Protein AF-A0A7G2CDV1-F1 (afdb_monomer_lite)

InterPro domains:
  IPR011989 Armadillo-like helical [G3DSA:1.25.10.10] (222-457)

pLDDT: mean 77.7, std 22.1, range [22.75, 98.06]

Sequence (546 aa):
MDVDTLLTRQMELHTSIRNPPTTPDQVAQLRDNMRNFLIFFNKMREYSQKLNTEVDTLFQCYMFISVGGAVNFDAQGRDGAVPMHQAKVLTREAAIELEPHVREAIPHEELMVYVGLSRDIRTALRVKIEDGNDINSAELSVKTAVEYLNFIDSKAKGDKDLLFKFYMVEDEKTLVNLLEECGDEEFMATYRETHPNYASTAKEGGDASPDDNFSLVPLPPQASFLKEVEAKSTVALCTTEKVPNRQRAAQAICQWLEDMPDQYVTSLGMNIMTAIAKMVTVFVREKRSAFCRVGCDIVSTVMQRITDQPFLSAEMNKPTSPLATIYGDWATALTKGVYVTVAAISLATDKAMRELSILSHGHPAVVKSLMMSLDSGSQTELRRKCLGYLGLCVCAQERREKGSFAAKSKAVTEVAVKYVNVGDSPSRKMARALCAVLESATGSKVPITDEKAAKLIALEKQKIMTAFKEGPRELECCLFDSNDFVSSMRPSLTSPSQVKAAANRSGKIGAGQPSDVKPPVVNHDDVPIPKLSASLQQKIRRKPPQ

Foldseek 3Di:
DALVLLLVLLLLLLQWWLADDPFLVVLVVVLVLLVLLLVLLVVLVVVCVVLVHDSLLSLLLLQCVLVVNDPCSVVPDPPDLDPDPDDDPDDNVSSSVCNVVCPVPDPPVRSVSSSVSSVVLCNTTPQDRRDPVSSVVSSVSSVSNNVNLVVQCVLCVNPSVSSVQSSPDNDSVSNLLSSVVSVVVVNVVVVCVVPVPDDDPDDDDDPDDPDDPPVQPDQDDLVCRLVLLLVLLCQLPDPPHDPNSNLVSLVNLLSNLQPPDLVSCQPCLLSSLVSCLVSLLVQCQDSRLSSNLSSLSSLLSSLVSNLPHPVVVVQLPDPPRCVLVSLLSLLLSLLVQCPDSSPSSNVSSLVSLLSSLQSVLLRVSNLVSLVVCCVPDPDQRSLLSSLLSLLLSLLNVCVVPQQPCLVVLPVNLVSLQVQCPPHDPSNVLSSLLSQLSSCVRNVDHRPHPDPVSVVSSVVSNVQQVVQSVVGSVSSCCSSPVDCVSRDPPDPDPDDPPPPPPPPPPDDDDDDDDDDDDDDDDDDPDDDDDDDDDPPPPPDPDDDDDD

Radius of gyration: 29.48 Å; chains: 1; bounding box: 87×87×76 Å

Organism: NCBI:txid59799

Secondary structure (DSSP, 8-state):
--HHHHHHHHHHHHHHBSS---SHHHHHHHHHHHHHHHHHHHHHHHHHHHTT--HHHHHHHHHHHHTTT-S-GGGS----------------HHHHHHHHHHHHHS-HHHHHHHHHHHHHHHHHBSS---SHHHHHHHHHHHHHHHHHHHHHHHHHTT-HHHHHHHHH--SHHHHHHHHHHTT-HHHHHHHHHH-TTPPP-----S-----------PPPPHHHHHHHHHHHHHHHH-TTS-HHHHHHHHHHHHHHHHH--HHHHHHHHHHHHHHHHHHHHHHHT-SSHHHHHHHHHHHHHHHHHHTT-HHHHHHHT-TT-HHHHHHHHHHHHHHHHTT-S-HHHHHHHHHHHHHHHHHTTT-HHHHHHHHHHHHH---HHHHHHHHHHHHHHHHHHHHHSTTGGGGGHHHHHHHHHHHHHHS-HHHHHHHHHHHHHHHHHHSSPP----HHHHHHHHHHHHHHHHHHHH-HHHHHIIIII-HHHH---------TTSTTSSS-SS-----------PPPP------PPPPPPTTSSSS---PPP-

Structure (mmCIF, N/CA/C/O backbone):
data_AF-A0A7G2CDV1-F1
#
_entry.id   AF-A0A7G2CDV1-F1
#
loop_
_atom_site.group_PDB
_atom_site.id
_atom_site.type_symbol
_atom_site.label_atom_id
_atom_site.label_alt_id
_atom_site.label_comp_id
_atom_site.label_asym_id
_atom_site.label_entity_id
_atom_site.label_seq_id
_atom_site.pdbx_PDB_ins_code
_atom_site.Cartn_x
_atom_site.Cartn_y
_atom_site.Cartn_z
_atom_site.occupancy
_atom_site.B_iso_or_equiv
_atom_site.auth_seq_id
_atom_site.auth_comp_id
_atom_site.auth_asym_id
_atom_site.auth_atom_id
_atom_site.pdbx_PDB_model_num
ATOM 1 N N . MET A 1 1 ? 28.403 9.112 -7.918 1.00 77.81 1 MET A N 1
ATOM 2 C CA . MET A 1 1 ? 26.986 9.411 -7.622 1.00 77.81 1 MET A CA 1
ATOM 3 C C . MET A 1 1 ? 26.924 9.868 -6.183 1.00 77.81 1 MET A C 1
ATOM 5 O O . MET A 1 1 ? 27.595 9.238 -5.381 1.00 77.81 1 MET A O 1
ATOM 9 N N . ASP A 1 2 ? 26.196 10.935 -5.868 1.00 80.25 2 ASP A N 1
ATOM 10 C CA . ASP A 1 2 ? 25.885 11.325 -4.482 1.00 80.25 2 ASP A CA 1
ATOM 11 C C . ASP A 1 2 ? 24.691 10.521 -3.915 1.00 80.25 2 ASP A C 1
ATOM 13 O O . ASP A 1 2 ? 24.042 9.764 -4.644 1.00 80.25 2 ASP A O 1
ATOM 17 N N . VAL A 1 3 ? 24.410 10.672 -2.613 1.00 79.38 3 VAL A N 1
ATOM 18 C CA . VAL A 1 3 ? 23.313 9.980 -1.903 1.00 79.38 3 VAL A CA 1
ATOM 19 C C . VAL A 1 3 ? 21.949 10.242 -2.545 1.00 79.38 3 VAL A C 1
ATOM 21 O O . VAL A 1 3 ? 21.193 9.297 -2.781 1.00 79.38 3 VAL A O 1
ATOM 24 N N . ASP A 1 4 ? 21.634 11.501 -2.856 1.00 74.31 4 ASP A N 1
ATOM 25 C CA . ASP A 1 4 ? 20.336 11.884 -3.421 1.00 74.31 4 ASP A CA 1
ATOM 26 C C . ASP A 1 4 ? 20.131 11.243 -4.799 1.00 74.31 4 ASP A C 1
ATOM 28 O O . ASP A 1 4 ? 19.051 10.726 -5.109 1.00 74.31 4 ASP A O 1
ATOM 32 N N . THR A 1 5 ? 21.188 11.211 -5.611 1.00 80.31 5 THR A N 1
ATOM 33 C CA . THR A 1 5 ? 21.210 10.533 -6.905 1.00 80.31 5 THR A CA 1
ATOM 34 C C . THR A 1 5 ? 20.993 9.031 -6.736 1.00 80.31 5 THR A C 1
ATOM 36 O O . THR A 1 5 ? 20.162 8.462 -7.440 1.00 80.31 5 THR A O 1
ATOM 39 N N . LEU A 1 6 ? 21.674 8.379 -5.789 1.00 82.50 6 LEU A N 1
ATOM 40 C CA . LEU A 1 6 ? 21.526 6.938 -5.545 1.00 82.50 6 LEU A CA 1
ATOM 41 C C . LEU A 1 6 ? 20.097 6.561 -5.138 1.00 82.50 6 LEU A C 1
ATOM 43 O O . LEU A 1 6 ? 19.515 5.649 -5.728 1.00 82.50 6 LEU A O 1
ATOM 47 N N . LEU A 1 7 ? 19.507 7.295 -4.192 1.00 79.75 7 LEU A N 1
ATOM 48 C CA . LEU A 1 7 ? 18.126 7.075 -3.754 1.00 79.75 7 LEU A CA 1
ATOM 49 C C . LEU A 1 7 ? 17.118 7.376 -4.875 1.00 79.75 7 LEU A C 1
ATOM 51 O O . LEU A 1 7 ? 16.121 6.669 -5.041 1.00 79.75 7 LEU A O 1
ATOM 55 N N . THR A 1 8 ? 17.387 8.395 -5.697 1.00 77.81 8 THR A N 1
ATOM 56 C CA . THR A 1 8 ? 16.555 8.708 -6.867 1.00 77.81 8 THR A CA 1
ATOM 57 C C . THR A 1 8 ? 16.600 7.580 -7.893 1.00 77.81 8 THR A C 1
ATOM 59 O O . THR A 1 8 ? 15.548 7.119 -8.340 1.00 77.81 8 THR A O 1
ATOM 62 N N . ARG A 1 9 ? 17.793 7.078 -8.231 1.00 82.12 9 ARG A N 1
ATOM 63 C CA . ARG A 1 9 ? 17.959 5.982 -9.192 1.00 82.12 9 ARG A CA 1
ATOM 64 C C . ARG A 1 9 ? 17.327 4.679 -8.722 1.00 82.12 9 ARG A C 1
ATOM 66 O O . ARG A 1 9 ? 16.703 3.983 -9.521 1.00 82.12 9 ARG A O 1
ATOM 73 N N . GLN A 1 10 ? 17.431 4.371 -7.434 1.00 86.06 10 GLN A N 1
ATOM 74 C CA . GLN A 1 10 ? 16.732 3.232 -6.850 1.00 86.06 10 GLN A CA 1
ATOM 75 C C . GLN A 1 10 ? 15.214 3.349 -7.043 1.00 86.06 10 GLN A C 1
ATOM 77 O O . GLN A 1 10 ? 14.560 2.415 -7.510 1.00 86.06 10 GLN A O 1
ATOM 82 N N . MET A 1 11 ? 14.640 4.507 -6.716 1.00 76.56 11 MET A N 1
ATOM 83 C CA . MET A 1 11 ? 13.207 4.752 -6.866 1.00 76.56 11 MET A CA 1
ATOM 84 C C . MET A 1 11 ? 12.763 4.647 -8.335 1.00 76.56 11 MET A C 1
ATOM 86 O O . MET A 1 11 ? 11.729 4.040 -8.626 1.00 76.56 11 MET A O 1
ATOM 90 N N . GLU A 1 12 ? 13.534 5.197 -9.274 1.00 81.38 12 GLU A N 1
ATOM 91 C CA . GLU A 1 12 ? 13.292 5.046 -10.717 1.00 81.38 12 GLU A CA 1
ATOM 92 C C . GLU A 1 12 ? 13.292 3.565 -11.135 1.00 81.38 12 GLU A C 1
ATOM 94 O O . GLU A 1 12 ? 12.393 3.111 -11.850 1.00 81.38 12 GLU A O 1
ATOM 99 N N . LEU A 1 13 ? 14.238 2.770 -10.630 1.00 86.69 13 LEU A N 1
ATOM 100 C CA . LEU A 1 13 ? 14.284 1.330 -10.879 1.00 86.69 13 LEU A CA 1
ATOM 101 C C . LEU A 1 13 ? 13.045 0.612 -10.313 1.00 86.69 13 LEU A C 1
ATOM 103 O O . LEU A 1 13 ? 12.360 -0.113 -11.033 1.00 86.69 13 LEU A O 1
ATOM 107 N N . HIS A 1 14 ? 12.691 0.855 -9.050 1.00 81.25 14 HIS A N 1
ATOM 108 C CA . HIS A 1 14 ? 11.545 0.207 -8.391 1.00 81.25 14 HIS A CA 1
ATOM 109 C C . HIS A 1 14 ? 10.201 0.559 -9.047 1.00 81.25 14 HIS A C 1
ATOM 111 O O . HIS A 1 14 ? 9.244 -0.229 -9.034 1.00 81.25 14 HIS A O 1
ATOM 117 N N . THR A 1 15 ? 10.105 1.758 -9.621 1.00 74.31 15 THR A N 1
ATOM 118 C CA . THR A 1 15 ? 8.891 2.229 -10.293 1.00 74.31 15 THR A CA 1
ATOM 119 C C . THR A 1 15 ? 8.804 1.783 -11.751 1.00 74.31 15 THR A C 1
ATOM 121 O O . THR A 1 15 ? 7.686 1.651 -12.257 1.00 74.31 15 THR A O 1
ATOM 124 N N . SER A 1 16 ? 9.933 1.482 -12.401 1.00 79.56 16 SER A N 1
ATOM 125 C CA . SER A 1 16 ? 9.988 1.054 -13.804 1.00 79.56 16 SER A CA 1
ATOM 126 C C . SER A 1 16 ? 9.770 -0.446 -14.014 1.00 79.56 16 SER A C 1
ATOM 128 O O . SER A 1 16 ? 9.270 -0.826 -15.071 1.00 79.56 16 SER A O 1
ATOM 130 N N . ILE A 1 17 ? 10.057 -1.308 -13.032 1.00 84.62 17 ILE A N 1
ATOM 131 C CA . ILE A 1 17 ? 9.955 -2.775 -13.177 1.00 84.62 17 ILE A CA 1
ATOM 132 C C . ILE A 1 17 ? 8.580 -3.341 -12.786 1.00 84.62 17 ILE A C 1
ATOM 134 O O . ILE A 1 17 ? 7.967 -2.927 -11.798 1.00 84.62 17 ILE A O 1
ATOM 138 N N . ARG A 1 18 ? 8.054 -4.312 -13.546 1.00 79.25 18 ARG A N 1
ATOM 139 C CA . ARG A 1 18 ? 6.752 -4.957 -13.264 1.00 79.25 18 ARG A CA 1
ATOM 140 C C . ARG A 1 18 ? 6.789 -5.821 -12.012 1.00 79.25 18 ARG A C 1
ATOM 142 O O . ARG A 1 18 ? 5.907 -5.675 -11.173 1.00 79.25 18 ARG A O 1
ATOM 149 N N . ASN A 1 19 ? 7.818 -6.657 -11.899 1.00 77.06 19 ASN A N 1
ATOM 150 C CA . ASN A 1 19 ? 8.007 -7.610 -10.811 1.00 77.06 19 ASN A CA 1
ATOM 151 C C . ASN A 1 19 ? 9.302 -7.261 -10.067 1.00 77.06 19 ASN A C 1
ATOM 153 O O . ASN A 1 19 ? 10.379 -7.638 -10.533 1.00 77.06 19 ASN A O 1
ATOM 157 N N . PRO A 1 20 ? 9.227 -6.497 -8.964 1.00 80.19 20 PRO A N 1
ATOM 158 C CA . PRO A 1 20 ? 10.404 -6.179 -8.170 1.00 80.19 20 PRO A CA 1
ATOM 159 C C . PRO A 1 20 ? 11.032 -7.445 -7.568 1.00 80.19 20 PRO A C 1
ATOM 161 O O . PRO A 1 20 ? 10.293 -8.276 -7.036 1.00 80.19 20 PRO A O 1
ATOM 164 N N . PRO A 1 21 ? 12.368 -7.594 -7.615 1.00 83.50 21 PRO A N 1
ATOM 165 C CA . PRO A 1 21 ? 13.082 -8.619 -6.869 1.00 83.50 21 PRO A CA 1
ATOM 166 C C . PRO A 1 21 ? 12.741 -8.620 -5.377 1.00 83.50 21 PRO A C 1
ATOM 168 O O . PRO A 1 21 ? 12.730 -7.575 -4.731 1.00 83.50 21 PRO A O 1
ATOM 171 N N . THR A 1 22 ? 12.523 -9.810 -4.827 1.00 81.81 22 THR A N 1
ATOM 172 C CA . THR A 1 22 ? 12.327 -10.068 -3.394 1.00 81.81 22 THR A CA 1
ATOM 173 C C . THR A 1 22 ? 13.434 -10.937 -2.801 1.00 81.81 22 THR A C 1
ATOM 175 O O . THR A 1 22 ? 13.399 -11.223 -1.608 1.00 81.81 22 THR A O 1
ATOM 178 N N . THR A 1 23 ? 14.390 -11.396 -3.615 1.00 82.69 23 THR A N 1
ATOM 179 C CA . THR A 1 23 ? 15.523 -12.220 -3.171 1.00 82.69 23 THR A CA 1
ATOM 180 C C . THR A 1 23 ? 16.850 -11.758 -3.792 1.00 82.69 23 THR A C 1
ATOM 182 O O . THR A 1 23 ? 16.841 -11.144 -4.866 1.00 82.69 23 THR A O 1
ATOM 185 N N . PRO A 1 24 ? 18.000 -12.094 -3.173 1.00 89.38 24 PRO A N 1
ATOM 186 C CA . PRO A 1 24 ? 19.328 -11.786 -3.713 1.00 89.38 24 PRO A CA 1
ATOM 187 C C . PRO A 1 24 ? 19.564 -12.280 -5.142 1.00 89.38 24 PRO A C 1
ATOM 189 O O . PRO A 1 24 ? 20.040 -11.534 -6.000 1.00 89.38 24 PRO A O 1
ATOM 192 N N . ASP A 1 25 ? 19.161 -13.517 -5.441 1.00 89.94 25 ASP A N 1
ATOM 193 C CA . ASP A 1 25 ? 19.302 -14.084 -6.785 1.00 89.94 25 ASP A CA 1
ATOM 194 C C . ASP A 1 25 ? 18.471 -13.333 -7.828 1.00 89.94 25 ASP A C 1
ATOM 196 O O . ASP A 1 25 ? 18.916 -13.153 -8.962 1.00 89.94 25 ASP A O 1
ATOM 200 N N . GLN A 1 26 ? 17.290 -12.840 -7.449 1.00 87.94 26 GLN A N 1
ATOM 201 C CA . GLN A 1 26 ? 16.447 -12.060 -8.352 1.00 87.94 26 GLN A CA 1
ATOM 202 C C . GLN A 1 26 ? 17.049 -10.686 -8.664 1.00 87.94 26 GLN A C 1
ATOM 204 O O . GLN A 1 26 ? 16.878 -10.203 -9.781 1.00 87.94 26 GLN A O 1
ATOM 209 N N . VAL A 1 27 ? 17.780 -10.059 -7.733 1.00 91.75 27 VAL A N 1
ATOM 210 C CA . VAL A 1 27 ? 18.491 -8.795 -8.013 1.00 91.75 27 VAL A CA 1
ATOM 211 C C . VAL A 1 27 ? 19.669 -9.030 -8.956 1.00 91.75 27 VAL A C 1
ATOM 213 O O . VAL A 1 27 ? 19.852 -8.268 -9.907 1.00 91.75 27 VAL A O 1
ATOM 216 N N . ALA A 1 28 ? 20.425 -10.114 -8.763 1.00 90.88 28 ALA A N 1
ATOM 217 C CA . ALA A 1 28 ? 21.486 -10.496 -9.695 1.00 90.88 28 ALA A CA 1
ATOM 218 C C . ALA A 1 28 ? 20.926 -10.765 -11.106 1.00 90.88 28 ALA A C 1
ATOM 220 O O . ALA A 1 28 ? 21.447 -10.242 -12.092 1.00 90.88 28 ALA A O 1
ATOM 221 N N . GLN A 1 29 ? 19.811 -11.498 -11.199 1.00 91.69 29 GLN A N 1
ATOM 222 C CA . GLN A 1 29 ? 19.118 -11.739 -12.465 1.00 91.69 29 GLN A CA 1
ATOM 223 C C . GLN A 1 29 ? 18.601 -10.439 -13.096 1.00 91.69 29 GLN A C 1
ATOM 225 O O . GLN A 1 29 ? 18.724 -10.247 -14.305 1.00 91.69 29 GLN A O 1
ATOM 230 N N . LEU A 1 30 ? 18.048 -9.523 -12.295 1.00 93.00 30 LEU A N 1
ATOM 231 C CA . LEU A 1 30 ? 17.600 -8.214 -12.767 1.00 93.00 30 LEU A CA 1
ATOM 232 C C . LEU A 1 30 ? 18.758 -7.423 -13.387 1.00 93.00 30 LEU A C 1
ATOM 234 O O . LEU A 1 30 ? 18.597 -6.867 -14.471 1.00 93.00 30 LEU A O 1
ATOM 238 N N . ARG A 1 31 ? 19.924 -7.400 -12.734 1.00 93.88 31 ARG A N 1
ATOM 239 C CA . ARG A 1 31 ? 21.133 -6.740 -13.249 1.00 93.88 31 ARG A CA 1
ATOM 240 C C . ARG A 1 31 ? 21.540 -7.299 -14.608 1.00 93.88 31 ARG A C 1
ATOM 242 O O . ARG A 1 31 ? 21.796 -6.525 -15.531 1.00 93.88 31 ARG A O 1
ATOM 249 N N . ASP A 1 32 ? 21.571 -8.619 -14.742 1.00 92.25 32 ASP A N 1
ATOM 250 C CA . ASP A 1 32 ? 21.961 -9.267 -15.993 1.00 92.25 32 ASP A CA 1
ATOM 251 C C . ASP A 1 32 ? 20.928 -8.997 -17.104 1.00 92.25 32 ASP A C 1
ATOM 253 O O . ASP A 1 32 ? 21.302 -8.638 -18.222 1.00 92.25 32 ASP A O 1
ATOM 257 N N . ASN A 1 33 ? 19.630 -9.032 -16.784 1.00 92.56 33 ASN A N 1
ATOM 258 C CA . ASN A 1 33 ? 18.558 -8.666 -17.714 1.00 92.56 33 ASN A CA 1
ATOM 259 C C . ASN A 1 33 ? 18.673 -7.210 -18.189 1.00 92.56 33 ASN A C 1
ATOM 261 O O . ASN A 1 33 ? 18.606 -6.952 -19.388 1.00 92.56 33 ASN A O 1
ATOM 265 N N . MET A 1 34 ? 18.894 -6.257 -17.278 1.00 93.94 34 MET A N 1
ATOM 266 C CA . MET A 1 34 ? 19.036 -4.837 -17.625 1.00 93.94 34 MET A CA 1
ATOM 267 C C . MET A 1 34 ? 20.263 -4.585 -18.509 1.00 93.94 34 MET A C 1
ATOM 269 O O . MET A 1 34 ? 20.179 -3.831 -19.480 1.00 93.94 34 MET A O 1
ATOM 273 N N . ARG A 1 35 ? 21.389 -5.265 -18.243 1.00 94.25 35 ARG A N 1
ATOM 274 C CA . ARG A 1 35 ? 22.569 -5.227 -19.123 1.00 94.25 35 ARG A CA 1
ATOM 275 C C . ARG A 1 35 ? 22.250 -5.780 -20.515 1.00 94.25 35 ARG A C 1
ATOM 277 O O . ARG A 1 35 ? 22.604 -5.147 -21.509 1.00 94.25 35 ARG A O 1
ATOM 284 N N . ASN A 1 36 ? 21.543 -6.906 -20.598 1.00 92.19 36 ASN A N 1
ATOM 285 C CA . ASN A 1 36 ? 21.130 -7.495 -21.874 1.00 92.19 36 ASN A CA 1
ATOM 286 C C . ASN A 1 36 ? 20.179 -6.575 -22.652 1.00 92.19 36 ASN A C 1
ATOM 288 O O . ASN A 1 36 ? 20.344 -6.413 -23.860 1.00 92.19 36 ASN A O 1
ATOM 292 N N . PHE A 1 37 ? 19.236 -5.912 -21.976 1.00 94.81 37 PHE A N 1
ATOM 293 C CA . PHE A 1 37 ? 18.354 -4.926 -22.603 1.00 94.81 37 PHE A CA 1
ATOM 294 C C . PHE A 1 37 ? 19.120 -3.711 -23.127 1.00 94.81 37 PHE A C 1
ATOM 296 O O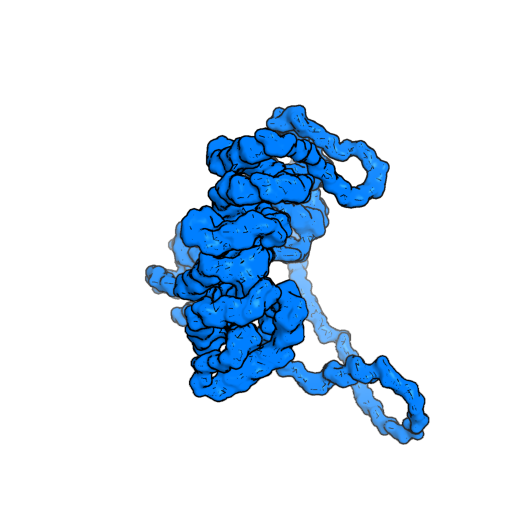 . PHE A 1 37 ? 18.833 -3.240 -24.225 1.00 94.81 37 PHE A O 1
ATOM 303 N N . LEU A 1 38 ? 20.127 -3.226 -22.396 1.00 93.62 38 LEU A N 1
ATOM 304 C CA . LEU A 1 38 ? 20.961 -2.118 -22.863 1.00 93.62 38 LEU A CA 1
ATOM 305 C C . LEU A 1 38 ? 21.743 -2.491 -24.131 1.00 93.62 38 LEU A C 1
ATOM 307 O O . LEU A 1 38 ? 21.788 -1.715 -25.085 1.00 93.62 38 LEU A O 1
ATOM 311 N N . ILE A 1 39 ? 22.329 -3.692 -24.161 1.00 92.56 39 ILE A N 1
ATOM 312 C CA . ILE A 1 39 ? 23.005 -4.224 -25.354 1.00 92.56 39 ILE A CA 1
ATOM 313 C C . ILE A 1 39 ? 22.013 -4.346 -26.514 1.00 92.56 39 ILE A C 1
ATOM 315 O O . ILE A 1 39 ? 22.324 -3.929 -27.629 1.00 92.56 39 ILE A O 1
ATOM 319 N N . PHE A 1 40 ? 20.811 -4.858 -26.246 1.00 94.75 40 PHE A N 1
ATOM 320 C CA . PHE A 1 40 ? 19.742 -4.974 -27.232 1.00 94.75 40 PHE A CA 1
ATOM 321 C C . PHE A 1 40 ? 19.341 -3.622 -27.830 1.00 94.75 40 PHE A C 1
ATOM 323 O O . PHE A 1 40 ? 19.281 -3.519 -29.051 1.00 94.75 40 PHE A O 1
ATOM 330 N N . PHE A 1 41 ? 19.142 -2.571 -27.027 1.00 94.06 41 PHE A N 1
ATOM 331 C CA . PHE A 1 41 ? 18.842 -1.233 -27.555 1.00 94.06 41 PHE A CA 1
ATOM 332 C C . PHE A 1 41 ? 19.959 -0.704 -28.459 1.00 94.06 41 PHE A C 1
ATOM 334 O O . PHE A 1 41 ? 19.680 -0.218 -29.556 1.00 94.06 41 PHE A O 1
ATOM 341 N N . ASN A 1 42 ? 21.220 -0.857 -28.045 1.00 93.31 42 ASN A N 1
ATOM 342 C CA . ASN A 1 42 ? 22.365 -0.445 -28.858 1.00 93.31 42 ASN A CA 1
ATOM 343 C C . ASN A 1 42 ? 22.400 -1.195 -30.199 1.00 93.31 42 ASN A C 1
ATOM 345 O O . ASN A 1 42 ? 22.561 -0.578 -31.252 1.00 93.31 42 ASN A O 1
ATOM 349 N N . LYS A 1 43 ? 22.190 -2.516 -30.170 1.00 93.19 43 LYS A N 1
ATOM 350 C CA . LYS A 1 43 ? 22.165 -3.359 -31.371 1.00 93.19 43 LYS A CA 1
ATOM 351 C C . LYS A 1 43 ? 20.981 -3.056 -32.275 1.00 93.19 43 LYS A C 1
ATOM 353 O O . LYS A 1 43 ? 21.134 -2.989 -33.488 1.00 93.19 43 LYS A O 1
ATOM 358 N N . MET A 1 44 ? 19.814 -2.806 -31.702 1.00 94.31 44 MET A N 1
ATOM 359 C CA . MET A 1 44 ? 18.631 -2.413 -32.453 1.00 94.31 44 MET A CA 1
ATOM 360 C C . MET A 1 44 ? 18.848 -1.082 -33.182 1.00 94.31 44 MET A C 1
ATOM 362 O O . MET A 1 44 ? 18.466 -0.972 -34.343 1.00 94.31 44 MET A O 1
ATOM 366 N N . ARG A 1 45 ? 19.534 -0.103 -32.572 1.00 94.00 45 ARG A N 1
ATOM 367 C CA . ARG A 1 45 ? 19.904 1.133 -33.280 1.00 94.00 45 ARG A CA 1
ATOM 368 C C . ARG A 1 45 ? 20.905 0.884 -34.408 1.00 94.00 45 ARG A C 1
ATOM 370 O O . ARG A 1 45 ? 20.695 1.389 -35.507 1.00 94.00 45 ARG A O 1
ATOM 377 N N . GLU A 1 46 ? 21.926 0.063 -34.176 1.00 93.69 46 GLU A N 1
ATOM 378 C CA . GLU A 1 46 ? 22.893 -0.341 -35.211 1.00 93.69 46 GLU A CA 1
ATOM 379 C C . GLU A 1 46 ? 22.193 -0.996 -36.418 1.00 93.69 46 GLU A C 1
ATOM 381 O O . GLU A 1 46 ? 22.403 -0.591 -37.562 1.00 93.69 46 GLU A O 1
ATOM 386 N N . TYR A 1 47 ? 21.294 -1.953 -36.174 1.00 93.62 47 TYR A N 1
ATOM 387 C CA . TYR A 1 47 ? 20.547 -2.624 -37.238 1.00 93.62 47 TYR A CA 1
ATOM 388 C C . TYR A 1 47 ? 19.507 -1.723 -37.905 1.00 93.62 47 TYR A C 1
ATOM 390 O O . TYR A 1 47 ? 19.336 -1.823 -39.116 1.00 93.62 47 TYR A O 1
ATOM 398 N N . SER A 1 48 ? 18.868 -0.810 -37.168 1.00 93.19 48 SER A N 1
ATOM 399 C CA . SER A 1 48 ? 17.945 0.170 -37.757 1.00 93.19 48 SER A CA 1
ATOM 400 C C . SER A 1 48 ? 18.653 1.065 -38.780 1.00 93.19 48 SER A C 1
ATOM 402 O O . SER A 1 48 ? 18.147 1.274 -39.879 1.00 93.19 48 SER A O 1
ATOM 404 N N . GLN A 1 49 ? 19.891 1.481 -38.482 1.00 93.81 49 GLN A N 1
ATOM 405 C CA . GLN A 1 49 ? 20.729 2.245 -39.408 1.00 93.81 49 GLN A CA 1
ATOM 406 C C . GLN A 1 49 ? 21.169 1.397 -40.605 1.00 93.81 49 GLN A C 1
ATOM 408 O O . GLN A 1 49 ? 21.077 1.850 -41.742 1.00 93.81 49 GLN A O 1
ATOM 413 N N . LYS A 1 50 ? 21.610 0.153 -40.368 1.00 92.81 50 LYS A N 1
ATOM 414 C CA . LYS A 1 50 ? 22.042 -0.770 -41.432 1.00 92.81 50 LYS A CA 1
ATOM 415 C C . LYS A 1 50 ? 20.915 -1.097 -42.418 1.00 92.81 50 LYS A C 1
ATOM 417 O O . LYS A 1 50 ? 21.170 -1.226 -43.610 1.00 92.81 50 LYS A O 1
ATOM 422 N N . LEU A 1 51 ? 19.692 -1.244 -41.915 1.00 92.75 51 LEU A N 1
ATOM 423 C CA . LEU A 1 51 ? 18.491 -1.548 -42.696 1.00 92.75 51 LEU A CA 1
ATOM 424 C C . LEU A 1 51 ? 17.777 -0.293 -43.220 1.00 92.75 51 LEU A C 1
ATOM 426 O O . LEU A 1 51 ? 16.784 -0.428 -43.928 1.00 92.75 51 LEU A O 1
ATOM 430 N N . ASN A 1 52 ? 18.268 0.906 -42.884 1.00 93.12 52 ASN A N 1
ATOM 431 C CA . ASN A 1 52 ? 17.650 2.190 -43.220 1.00 93.12 52 ASN A CA 1
ATOM 432 C C . ASN A 1 52 ? 16.152 2.247 -42.853 1.00 93.12 52 ASN A C 1
ATOM 434 O O . ASN A 1 52 ? 15.305 2.612 -43.668 1.00 93.12 52 ASN A O 1
ATOM 438 N N . THR A 1 53 ? 15.833 1.847 -41.622 1.00 91.00 53 THR A N 1
ATOM 439 C CA . THR A 1 53 ? 14.471 1.799 -41.075 1.00 91.00 53 THR A CA 1
ATOM 440 C C . THR A 1 53 ? 14.409 2.509 -39.730 1.00 91.00 53 THR A C 1
ATOM 442 O O . THR A 1 53 ? 15.404 2.591 -39.009 1.00 91.00 53 THR A O 1
ATOM 445 N N . GLU A 1 54 ? 13.218 2.962 -39.347 1.00 89.62 54 GLU A N 1
ATOM 446 C CA . GLU A 1 54 ? 12.979 3.470 -38.001 1.00 89.62 54 GLU A CA 1
ATOM 447 C C . GLU A 1 54 ? 13.124 2.359 -36.947 1.00 89.62 54 GLU A C 1
ATOM 449 O O . GLU A 1 54 ? 12.819 1.181 -37.186 1.00 89.62 54 GLU A O 1
ATOM 454 N N . VAL A 1 55 ? 13.609 2.742 -35.762 1.00 90.69 55 VAL A N 1
ATOM 455 C CA . VAL A 1 55 ? 13.911 1.813 -34.659 1.00 90.69 55 VAL A CA 1
ATOM 456 C C . VAL A 1 55 ? 12.657 1.112 -34.130 1.00 90.69 55 VAL A C 1
ATOM 458 O O . VAL A 1 55 ? 12.710 -0.055 -33.741 1.00 90.69 55 VAL A O 1
ATOM 461 N N . ASP A 1 56 ? 11.519 1.802 -34.148 1.00 88.56 56 ASP A N 1
ATOM 462 C CA . ASP A 1 56 ? 10.226 1.261 -33.740 1.00 88.56 56 ASP A CA 1
ATOM 463 C C . ASP A 1 56 ? 9.708 0.221 -34.729 1.00 88.56 56 ASP A C 1
ATOM 465 O O . ASP A 1 56 ? 9.254 -0.842 -34.317 1.00 88.56 56 ASP A O 1
ATOM 469 N N . THR A 1 57 ? 9.881 0.454 -36.025 1.00 89.25 57 THR A N 1
ATOM 470 C CA . THR A 1 57 ? 9.514 -0.492 -37.081 1.00 89.25 57 THR A CA 1
ATOM 471 C C . THR A 1 57 ? 10.326 -1.784 -36.959 1.00 89.25 57 THR A C 1
ATOM 473 O O . THR A 1 57 ? 9.761 -2.877 -37.032 1.00 89.25 57 THR A O 1
ATOM 476 N N . LEU A 1 58 ? 11.628 -1.682 -36.664 1.00 92.00 58 LEU A N 1
ATOM 477 C CA . LEU A 1 58 ? 12.474 -2.848 -36.390 1.00 92.00 58 LEU A CA 1
ATOM 478 C C . LEU A 1 58 ? 12.056 -3.585 -35.104 1.00 92.00 58 LEU A C 1
ATOM 480 O O . LEU A 1 58 ? 11.983 -4.815 -35.095 1.00 92.00 58 LEU A O 1
ATOM 484 N N . PHE A 1 59 ? 11.722 -2.858 -34.033 1.00 91.50 59 PHE A N 1
ATOM 485 C CA . PHE A 1 59 ? 11.200 -3.459 -32.801 1.00 91.50 59 PHE A CA 1
ATOM 486 C C . PHE A 1 59 ? 9.883 -4.213 -33.048 1.00 91.50 59 PHE A C 1
ATOM 488 O O . PHE A 1 59 ? 9.733 -5.362 -32.626 1.00 91.50 59 PHE A O 1
ATOM 495 N N . GLN A 1 60 ? 8.943 -3.608 -33.782 1.00 87.69 60 GLN A N 1
ATOM 496 C CA . GLN A 1 60 ? 7.682 -4.249 -34.165 1.00 87.69 60 GLN A CA 1
ATOM 497 C C . GLN A 1 60 ? 7.911 -5.466 -35.074 1.00 87.69 60 GLN A C 1
ATOM 499 O O . GLN A 1 60 ? 7.183 -6.452 -34.960 1.00 87.69 60 GLN A O 1
ATOM 504 N N . CYS A 1 61 ? 8.946 -5.452 -35.918 1.00 89.19 61 CYS A N 1
ATOM 505 C CA . CYS A 1 61 ? 9.345 -6.607 -36.721 1.00 89.19 61 CYS A CA 1
ATOM 506 C C . CYS A 1 61 ? 9.830 -7.779 -35.847 1.00 89.19 61 CYS A C 1
ATOM 508 O O . CYS A 1 61 ? 9.405 -8.916 -36.055 1.00 89.19 61 CYS A O 1
ATOM 510 N N . TYR A 1 62 ? 10.662 -7.538 -34.825 1.00 90.75 62 TYR A N 1
ATOM 511 C CA . TYR A 1 62 ? 11.057 -8.592 -33.874 1.00 90.75 62 TYR A CA 1
ATOM 512 C C . TYR A 1 62 ? 9.854 -9.189 -33.146 1.00 90.75 62 TYR A C 1
ATOM 514 O O . TYR A 1 62 ? 9.740 -10.411 -33.010 1.00 90.75 62 TYR A O 1
ATOM 522 N N . MET A 1 63 ? 8.913 -8.334 -32.748 1.00 86.56 63 MET A N 1
ATOM 523 C CA . MET A 1 63 ? 7.649 -8.773 -32.175 1.00 86.56 63 MET A CA 1
ATOM 524 C C . MET A 1 63 ? 6.876 -9.641 -33.187 1.00 86.56 63 MET A C 1
ATOM 526 O O . MET A 1 63 ? 6.501 -10.764 -32.851 1.00 86.56 63 MET A O 1
ATOM 530 N N . PHE A 1 64 ? 6.694 -9.203 -34.436 1.00 83.38 64 PHE A N 1
ATOM 531 C CA . PHE A 1 64 ? 6.036 -9.979 -35.502 1.00 83.38 64 PHE A CA 1
ATOM 532 C C . PHE A 1 64 ? 6.647 -11.377 -35.699 1.00 83.38 64 PHE A C 1
ATOM 534 O O . PHE A 1 64 ? 5.925 -12.376 -35.756 1.00 83.38 64 PHE A O 1
ATOM 541 N N . ILE A 1 65 ? 7.977 -11.471 -35.691 1.00 84.06 65 ILE A N 1
ATOM 542 C CA . ILE A 1 65 ? 8.692 -12.749 -35.769 1.00 84.06 65 ILE A CA 1
ATOM 543 C C . ILE A 1 65 ? 8.392 -13.632 -34.544 1.00 84.06 65 ILE A C 1
ATOM 545 O O . ILE A 1 65 ? 8.205 -14.840 -34.698 1.00 84.06 65 ILE A O 1
ATOM 549 N N . SER A 1 66 ? 8.285 -13.051 -33.340 1.00 81.44 66 SER A N 1
ATOM 550 C CA . SER A 1 66 ? 8.032 -13.794 -32.090 1.00 81.44 66 SER A CA 1
ATOM 551 C C . SER A 1 66 ? 6.719 -14.589 -32.086 1.00 81.44 66 SER A C 1
ATOM 553 O O . SER A 1 66 ? 6.625 -15.616 -31.415 1.00 81.44 66 SER A O 1
ATOM 555 N N . VAL A 1 67 ? 5.711 -14.136 -32.841 1.00 73.12 67 VAL A N 1
ATOM 556 C CA . VAL A 1 67 ? 4.395 -14.792 -32.961 1.00 73.12 67 VAL A CA 1
ATOM 557 C C . VAL A 1 67 ? 4.277 -15.664 -34.214 1.00 73.12 67 VAL A C 1
ATOM 559 O O . VAL A 1 67 ? 3.177 -16.062 -34.591 1.00 73.12 67 VAL A O 1
ATOM 562 N N . GLY A 1 68 ? 5.399 -15.959 -34.877 1.00 68.50 68 GLY A N 1
ATOM 563 C CA . GLY A 1 68 ? 5.435 -16.815 -36.063 1.00 68.50 68 GLY A CA 1
ATOM 564 C C . GLY A 1 68 ? 4.817 -16.177 -37.307 1.00 68.50 68 GLY A C 1
ATOM 565 O O . GLY A 1 68 ? 4.293 -16.893 -38.154 1.00 68.50 68 GLY A O 1
ATOM 566 N N . GLY A 1 69 ? 4.822 -14.844 -37.402 1.00 59.78 69 GLY A N 1
ATOM 567 C CA . GLY A 1 69 ? 4.271 -14.125 -38.551 1.00 59.78 69 GLY A CA 1
ATOM 568 C C . GLY A 1 69 ? 2.738 -14.117 -38.630 1.00 59.78 69 GLY A C 1
ATOM 569 O O . GLY A 1 69 ? 2.162 -13.717 -39.641 1.00 59.78 69 GLY A O 1
ATOM 570 N N . ALA A 1 70 ? 2.047 -14.553 -37.573 1.00 55.88 70 ALA A N 1
ATOM 571 C CA . ALA A 1 70 ? 0.596 -14.475 -37.498 1.00 55.88 70 ALA A CA 1
ATOM 572 C C . ALA A 1 70 ? 0.141 -13.047 -37.140 1.00 55.88 70 ALA A C 1
ATOM 574 O O . ALA A 1 70 ? 0.632 -12.434 -36.195 1.00 55.88 70 ALA A O 1
ATOM 575 N N . VAL A 1 71 ? -0.875 -12.542 -37.848 1.00 52.81 71 VAL A N 1
ATOM 576 C CA . VAL A 1 71 ? -1.453 -11.189 -37.670 1.00 52.81 71 VAL A CA 1
ATOM 577 C C . VAL A 1 71 ? -2.066 -10.978 -36.269 1.00 52.81 71 VAL A C 1
ATOM 579 O O . VAL A 1 71 ? -2.346 -9.849 -35.861 1.00 52.81 71 VAL A O 1
ATOM 582 N N . ASN A 1 72 ? -2.256 -12.050 -35.491 1.00 48.81 72 ASN A N 1
ATOM 583 C CA . ASN A 1 72 ? -3.026 -12.032 -34.251 1.00 48.81 72 ASN A CA 1
ATOM 584 C C . ASN A 1 72 ? -2.147 -11.940 -32.994 1.00 48.81 72 ASN A C 1
ATOM 586 O O . ASN A 1 72 ? -2.049 -12.861 -32.184 1.00 48.81 72 ASN A O 1
ATOM 590 N N . PHE A 1 73 ? -1.524 -10.776 -32.834 1.00 47.22 73 PHE A N 1
ATOM 591 C CA . PHE A 1 73 ? -0.705 -10.420 -31.674 1.00 47.22 73 PHE A CA 1
ATOM 592 C C . PHE A 1 73 ? -1.490 -10.384 -30.348 1.00 47.22 73 PHE A C 1
ATOM 594 O O . PHE A 1 73 ? -0.952 -10.708 -29.290 1.00 47.22 73 PHE A O 1
ATOM 601 N N . ASP A 1 74 ? -2.781 -10.044 -30.413 1.00 46.34 74 ASP A N 1
ATOM 602 C CA . ASP A 1 74 ? -3.668 -9.893 -29.248 1.00 46.34 74 ASP A CA 1
ATOM 603 C C . ASP A 1 74 ? -4.182 -11.235 -28.690 1.00 46.34 74 ASP A C 1
ATOM 605 O O . ASP A 1 74 ? -4.880 -11.265 -27.676 1.00 46.34 74 ASP A O 1
ATOM 609 N N . ALA A 1 75 ? -3.840 -12.357 -29.336 1.00 43.53 75 ALA A N 1
ATOM 610 C CA . ALA A 1 75 ? -4.184 -13.699 -28.867 1.00 43.53 75 ALA A CA 1
ATOM 611 C C . ALA A 1 75 ? -3.166 -14.272 -27.860 1.00 43.53 75 ALA A C 1
ATOM 613 O O . ALA A 1 75 ? -3.371 -15.379 -27.356 1.00 43.53 75 ALA A O 1
ATOM 614 N N . GLN A 1 76 ? -2.092 -13.538 -27.531 1.00 44.16 76 GLN A N 1
ATOM 615 C CA . GLN A 1 76 ? -1.253 -13.882 -26.383 1.00 44.16 76 GLN A CA 1
ATOM 616 C C . GLN A 1 76 ? -2.107 -13.832 -25.107 1.00 44.16 76 GLN A C 1
ATOM 618 O O . GLN A 1 76 ? -2.815 -12.860 -24.846 1.00 44.16 76 GLN A O 1
ATOM 623 N N . GLY A 1 77 ? -2.095 -14.940 -24.364 1.00 36.91 77 GLY A N 1
ATOM 624 C CA . GLY A 1 77 ? -3.029 -15.250 -23.287 1.00 36.91 77 GLY A CA 1
ATOM 625 C C . GLY A 1 77 ? -3.293 -14.093 -22.324 1.00 36.91 77 GLY A C 1
ATOM 626 O O . GLY A 1 77 ? -2.379 -13.424 -21.847 1.00 36.91 77 GLY A O 1
ATOM 627 N N . ARG A 1 78 ? -4.580 -13.900 -22.020 1.00 37.81 78 ARG A N 1
ATOM 628 C CA . ARG A 1 78 ? -5.097 -13.006 -20.979 1.00 37.81 78 ARG A CA 1
ATOM 629 C C . ARG A 1 78 ? -4.659 -13.470 -19.583 1.00 37.81 78 ARG A C 1
ATOM 631 O O . ARG A 1 78 ? -5.493 -13.928 -18.809 1.00 37.81 78 ARG A O 1
ATOM 638 N N . ASP A 1 79 ? -3.387 -13.322 -19.245 1.00 34.72 79 ASP A N 1
ATOM 639 C CA . ASP A 1 79 ? -2.953 -13.302 -17.849 1.00 34.72 79 ASP A CA 1
ATOM 640 C C . ASP A 1 79 ? -2.910 -11.846 -17.378 1.00 34.72 79 ASP A C 1
ATOM 642 O O . ASP A 1 79 ? -1.920 -11.132 -17.517 1.00 34.72 79 ASP A O 1
ATOM 646 N N . GLY A 1 80 ? -4.052 -11.387 -16.858 1.00 39.59 80 GLY A N 1
ATOM 647 C CA . GLY A 1 80 ? -4.195 -10.081 -16.215 1.00 39.59 80 GLY A CA 1
ATOM 648 C C . GLY A 1 80 ? -5.434 -9.311 -16.669 1.00 39.59 80 GLY A C 1
ATOM 649 O O . GLY A 1 80 ? -5.573 -8.936 -17.829 1.00 39.59 80 GLY A O 1
ATOM 650 N N . ALA A 1 81 ? -6.340 -9.029 -15.732 1.00 35.59 81 ALA A N 1
ATOM 651 C CA . ALA A 1 81 ? -7.548 -8.235 -15.955 1.00 35.59 81 ALA A CA 1
ATOM 652 C C . ALA A 1 81 ? -7.279 -6.722 -15.822 1.00 35.59 81 ALA A C 1
ATOM 654 O O . ALA A 1 81 ? -7.951 -6.033 -15.056 1.00 35.59 81 ALA A O 1
ATOM 655 N N . VAL A 1 82 ? -6.298 -6.193 -16.559 1.00 35.47 82 VAL A N 1
ATOM 656 C CA . VAL A 1 82 ? -6.174 -4.741 -16.755 1.00 35.47 82 VAL A CA 1
ATOM 657 C C . VAL A 1 82 ? -6.898 -4.399 -18.059 1.00 35.47 82 VAL A C 1
ATOM 659 O O . VAL A 1 82 ? -6.512 -4.931 -19.101 1.00 35.47 82 VAL A O 1
ATOM 662 N N . PRO A 1 83 ? -7.948 -3.552 -18.050 1.00 32.66 83 PRO A N 1
ATOM 663 C CA . PRO A 1 83 ? -8.586 -3.092 -19.276 1.00 32.66 83 PRO A CA 1
ATOM 664 C C . PRO A 1 83 ? -7.558 -2.311 -20.092 1.00 32.66 83 PRO A C 1
ATOM 666 O O . PRO A 1 83 ? -7.245 -1.160 -19.793 1.00 32.66 83 PRO A O 1
ATOM 669 N N . MET A 1 84 ? -6.990 -2.948 -21.110 1.00 36.56 84 MET A N 1
ATOM 670 C CA . MET A 1 84 ? -6.180 -2.255 -22.094 1.00 36.56 84 MET A CA 1
ATOM 671 C C . MET A 1 84 ? -7.157 -1.470 -22.967 1.00 36.56 84 MET A C 1
ATOM 673 O O . MET A 1 84 ? -7.847 -2.045 -23.806 1.00 36.56 84 MET A O 1
ATOM 677 N N . HIS A 1 85 ? -7.281 -0.163 -22.740 1.00 32.78 85 HIS A N 1
ATOM 678 C CA . HIS A 1 85 ? -7.887 0.697 -23.748 1.00 32.78 85 HIS A CA 1
ATOM 679 C C . HIS A 1 85 ? -7.021 0.577 -25.004 1.00 32.78 85 HIS A C 1
ATOM 681 O O . HIS A 1 85 ? -5.835 0.910 -24.980 1.00 32.78 85 HIS A O 1
ATOM 687 N N . GLN A 1 86 ? -7.596 0.000 -26.062 1.00 35.34 86 GLN A N 1
ATOM 688 C CA . GLN A 1 86 ? -6.990 -0.048 -27.388 1.00 35.34 86 GLN A CA 1
ATOM 689 C C . GLN A 1 86 ? -6.761 1.394 -27.845 1.00 35.34 86 GLN A C 1
ATOM 691 O O . GLN A 1 86 ? -7.682 2.066 -28.302 1.00 35.34 86 GLN A O 1
ATOM 696 N N . ALA A 1 87 ? -5.537 1.881 -27.681 1.00 34.38 87 ALA A N 1
ATOM 697 C CA . ALA A 1 87 ? -5.071 3.101 -28.311 1.00 34.38 87 ALA A CA 1
ATOM 698 C C . ALA A 1 87 ? -4.241 2.716 -29.539 1.00 34.38 87 ALA A C 1
ATOM 700 O O . ALA A 1 87 ? -3.443 1.785 -29.478 1.00 34.38 87 ALA A O 1
ATOM 701 N N . LYS A 1 88 ? -4.544 3.417 -30.637 1.00 39.78 88 LYS A N 1
ATOM 702 C CA . LYS A 1 88 ? -3.928 3.438 -31.971 1.00 39.78 88 LYS A CA 1
ATOM 703 C C . LYS A 1 88 ? -3.174 2.162 -32.372 1.00 39.78 88 LYS A C 1
ATOM 705 O O . LYS A 1 88 ? -2.000 1.986 -32.075 1.00 39.78 88 LYS A O 1
ATOM 710 N N . VAL A 1 89 ? -3.855 1.308 -33.136 1.00 44.31 89 VAL A N 1
ATOM 711 C CA . VAL A 1 89 ? -3.208 0.259 -33.932 1.00 44.31 89 VAL A CA 1
ATOM 712 C C . VAL A 1 89 ? -2.214 0.956 -34.864 1.00 44.31 89 VAL A C 1
ATOM 714 O O . VAL A 1 89 ? -2.621 1.561 -35.853 1.00 44.31 89 VAL A O 1
ATOM 717 N N . LEU A 1 90 ? -0.926 0.945 -34.512 1.00 51.50 90 LEU A N 1
ATOM 718 C CA . LEU A 1 90 ? 0.133 1.332 -35.438 1.00 51.50 90 LEU A CA 1
ATOM 719 C C . LEU A 1 90 ? 0.019 0.404 -36.649 1.00 51.50 90 LEU A C 1
ATOM 721 O O . LEU A 1 90 ? -0.080 -0.814 -36.487 1.00 51.50 90 LEU A O 1
ATOM 725 N N . THR A 1 91 ? -0.051 0.978 -37.844 1.00 54.38 91 THR A N 1
ATOM 726 C CA . THR A 1 91 ? -0.104 0.244 -39.111 1.00 54.38 91 THR A CA 1
ATOM 727 C C . THR A 1 91 ? 1.135 -0.645 -39.210 1.00 54.38 91 THR A C 1
ATOM 729 O O . THR A 1 91 ? 2.260 -0.155 -39.249 1.00 54.38 91 THR A O 1
ATOM 732 N N . ARG A 1 92 ? 0.928 -1.968 -39.172 1.00 68.44 92 ARG A N 1
ATOM 733 C CA . ARG A 1 92 ? 1.996 -2.984 -39.060 1.00 68.44 92 ARG A CA 1
ATOM 734 C C . ARG A 1 92 ? 2.575 -3.406 -40.411 1.00 68.44 92 ARG A C 1
ATOM 736 O O . ARG A 1 92 ? 3.451 -4.262 -40.444 1.00 68.44 92 ARG A O 1
ATOM 743 N N . GLU A 1 93 ? 2.088 -2.816 -41.499 1.00 78.25 93 GLU A N 1
ATOM 744 C CA . GLU A 1 93 ? 2.497 -3.119 -42.875 1.00 78.25 93 GLU A CA 1
ATOM 745 C C . GLU A 1 93 ? 4.013 -2.980 -43.041 1.00 78.25 93 GLU A C 1
ATOM 747 O O . GLU A 1 93 ? 4.665 -3.934 -43.452 1.00 78.25 93 GLU A O 1
ATOM 752 N N . ALA A 1 94 ? 4.593 -1.873 -42.563 1.00 80.81 94 ALA A N 1
ATOM 753 C CA . ALA A 1 94 ? 6.033 -1.632 -42.638 1.00 80.81 94 ALA A CA 1
ATOM 754 C C . ALA A 1 94 ? 6.872 -2.695 -41.900 1.00 80.81 94 ALA A C 1
ATOM 756 O O . ALA A 1 94 ? 7.928 -3.091 -42.378 1.00 80.81 94 ALA A O 1
ATOM 757 N N . ALA A 1 95 ? 6.402 -3.201 -40.754 1.00 84.31 95 ALA A N 1
ATOM 758 C CA . ALA A 1 95 ? 7.116 -4.232 -39.996 1.00 84.31 95 ALA A CA 1
ATOM 759 C C . ALA A 1 95 ? 7.023 -5.618 -40.659 1.00 84.31 95 ALA A C 1
ATOM 761 O O . ALA A 1 95 ? 7.965 -6.403 -40.574 1.00 84.31 95 ALA A O 1
ATOM 762 N N . ILE A 1 96 ? 5.898 -5.916 -41.318 1.00 84.19 96 ILE A N 1
ATOM 763 C CA . ILE A 1 96 ? 5.692 -7.163 -42.069 1.00 84.19 96 ILE A CA 1
ATOM 764 C C . ILE A 1 96 ? 6.544 -7.156 -43.345 1.00 84.19 96 ILE A C 1
ATOM 766 O O . ILE A 1 96 ? 7.207 -8.145 -43.640 1.00 84.19 96 ILE A O 1
ATOM 770 N N . GLU A 1 97 ? 6.574 -6.038 -44.073 1.00 88.00 97 GLU A N 1
ATOM 771 C CA . GLU A 1 97 ? 7.404 -5.863 -45.275 1.00 88.00 97 GLU A CA 1
ATOM 772 C C . GLU A 1 97 ? 8.911 -5.898 -44.962 1.00 88.00 97 GLU A C 1
ATOM 774 O O . GLU A 1 97 ? 9.720 -6.358 -45.774 1.00 88.00 97 GLU A O 1
ATOM 779 N N . LEU A 1 98 ? 9.297 -5.453 -43.763 1.00 89.75 98 LEU A N 1
ATOM 780 C CA . LEU A 1 98 ? 10.680 -5.461 -43.292 1.00 89.75 98 LEU A CA 1
ATOM 781 C C . LEU A 1 98 ? 11.180 -6.867 -42.895 1.00 89.75 98 LEU A C 1
ATOM 783 O O . LEU A 1 98 ? 12.385 -7.120 -42.942 1.00 89.75 98 LEU A O 1
ATOM 787 N N . GLU A 1 99 ? 10.292 -7.796 -42.531 1.00 91.12 99 GLU A N 1
ATOM 788 C CA . GLU A 1 99 ? 10.660 -9.098 -41.950 1.00 91.12 99 GLU A CA 1
ATOM 789 C C . GLU A 1 99 ? 11.627 -9.946 -42.798 1.00 91.12 99 GLU A C 1
ATOM 791 O O . GLU A 1 99 ? 12.636 -10.404 -42.240 1.00 91.12 99 GLU A O 1
ATOM 796 N N . PRO A 1 100 ? 11.429 -10.103 -44.122 1.00 90.19 100 PRO A N 1
ATOM 797 C CA . PRO A 1 100 ? 12.359 -10.862 -44.956 1.00 90.19 100 PRO A CA 1
ATOM 798 C C . PRO A 1 100 ? 13.766 -10.251 -44.960 1.00 90.19 100 PRO A C 1
ATOM 800 O O . PRO A 1 100 ? 14.759 -10.969 -44.837 1.00 90.19 100 PRO A O 1
ATOM 803 N N . HIS A 1 101 ? 13.852 -8.918 -45.010 1.00 91.75 101 HI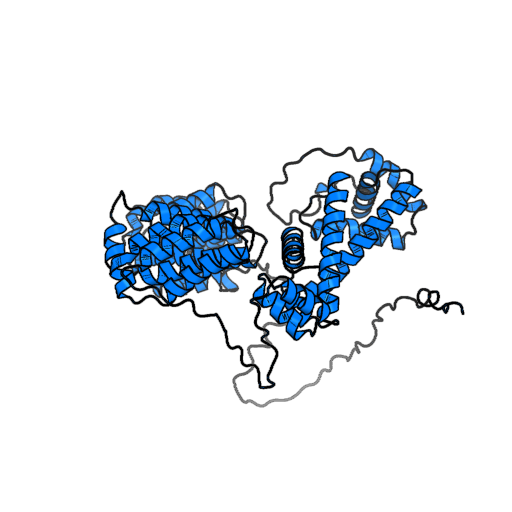S A N 1
ATOM 804 C CA . HIS A 1 101 ? 15.112 -8.173 -45.017 1.00 91.75 101 HIS A CA 1
ATOM 805 C C . HIS A 1 101 ? 15.853 -8.289 -43.677 1.00 91.75 101 HIS A C 1
ATOM 807 O O . HIS A 1 101 ? 17.079 -8.388 -43.642 1.00 91.75 101 HIS A O 1
ATOM 813 N N . VAL A 1 102 ? 15.122 -8.334 -42.559 1.00 92.12 102 VAL A N 1
ATOM 814 C CA . VAL A 1 102 ? 15.702 -8.566 -41.226 1.00 92.12 102 VAL A CA 1
ATOM 815 C C . VAL A 1 102 ? 16.288 -9.973 -41.113 1.00 92.12 102 VAL A C 1
ATOM 817 O O . VAL A 1 102 ? 17.386 -10.126 -40.576 1.00 92.12 102 VAL A O 1
ATOM 820 N N . ARG A 1 103 ? 15.605 -10.997 -41.647 1.00 92.25 103 ARG A N 1
ATOM 821 C CA . ARG A 1 103 ? 16.131 -12.375 -41.670 1.00 92.25 103 ARG A CA 1
ATOM 822 C C . ARG A 1 103 ? 17.370 -12.539 -42.540 1.00 92.25 103 ARG A C 1
ATOM 824 O O . ARG A 1 103 ? 18.193 -13.399 -42.246 1.00 92.25 103 ARG A O 1
ATOM 831 N N . GLU A 1 104 ? 17.490 -11.746 -43.598 1.00 92.50 104 GLU A N 1
ATOM 832 C CA . GLU A 1 104 ? 18.674 -11.737 -44.456 1.00 92.50 104 GLU A CA 1
ATOM 833 C C . GLU A 1 104 ? 19.849 -10.992 -43.797 1.00 92.50 104 GLU A C 1
ATOM 835 O O . GLU A 1 104 ? 20.997 -11.428 -43.878 1.00 92.50 104 GLU A O 1
ATOM 840 N N . ALA A 1 105 ? 19.575 -9.882 -43.104 1.00 91.19 105 ALA A N 1
ATOM 841 C CA . ALA A 1 105 ? 20.611 -8.998 -42.573 1.00 91.19 105 ALA A CA 1
ATOM 842 C C . ALA A 1 105 ? 21.201 -9.408 -41.212 1.00 91.19 105 ALA A C 1
ATOM 844 O O . ALA A 1 105 ? 22.298 -8.927 -40.878 1.00 91.19 105 ALA A O 1
ATOM 845 N N . ILE A 1 106 ? 20.485 -10.227 -40.429 1.00 92.25 106 ILE A N 1
ATOM 846 C CA . ILE A 1 106 ? 20.856 -10.653 -39.069 1.00 92.25 106 ILE A CA 1
ATOM 847 C C . ILE A 1 106 ? 20.978 -12.185 -39.019 1.00 92.25 106 ILE A C 1
ATOM 849 O O . ILE A 1 106 ? 20.021 -12.876 -39.374 1.00 92.25 106 ILE A O 1
ATOM 853 N N . PRO A 1 107 ? 22.107 -12.748 -38.538 1.00 93.12 107 PRO A N 1
ATOM 854 C CA . PRO A 1 107 ? 22.249 -14.191 -38.359 1.00 93.12 107 PRO A CA 1
ATOM 855 C C . PRO A 1 107 ? 21.111 -14.779 -37.520 1.00 93.12 107 PRO A C 1
ATOM 857 O O . PRO A 1 107 ? 20.733 -14.209 -36.498 1.00 93.12 107 PRO A O 1
ATOM 860 N N . HIS A 1 108 ? 20.591 -15.944 -37.919 1.00 89.69 108 HIS A N 1
ATOM 861 C CA . HIS A 1 108 ? 19.390 -16.529 -37.310 1.00 89.69 108 HIS A CA 1
ATOM 862 C C . HIS A 1 108 ? 19.477 -16.663 -35.780 1.00 89.69 108 HIS A C 1
ATOM 864 O O . HIS A 1 108 ? 18.534 -16.303 -35.080 1.00 89.69 108 HIS A O 1
ATOM 870 N N . GLU A 1 109 ? 20.609 -17.133 -35.251 1.00 89.00 109 GLU A N 1
ATOM 871 C CA . GLU A 1 109 ? 20.808 -17.292 -33.804 1.00 89.00 109 GLU A CA 1
ATOM 872 C C . GLU A 1 109 ? 20.727 -15.951 -33.059 1.00 89.00 109 GLU A C 1
ATOM 874 O O . GLU A 1 109 ? 20.057 -15.843 -32.034 1.00 89.00 109 GLU A O 1
ATOM 879 N N . GLU A 1 110 ? 21.355 -14.909 -33.605 1.00 90.38 110 GLU A N 1
ATOM 880 C CA . GLU A 1 110 ? 21.361 -13.559 -33.037 1.00 90.38 110 GLU A CA 1
ATOM 881 C C . GLU A 1 110 ? 19.969 -12.912 -33.123 1.00 90.38 110 GLU A C 1
ATOM 883 O O . GLU A 1 110 ? 19.483 -12.321 -32.157 1.00 90.38 110 GLU A O 1
ATOM 888 N N . LEU A 1 111 ? 19.278 -13.107 -34.250 1.00 91.69 111 LEU A N 1
ATOM 889 C CA . LEU A 1 111 ? 17.907 -12.649 -34.448 1.00 91.69 111 LEU A CA 1
ATOM 890 C C . LEU A 1 111 ? 16.959 -13.249 -33.404 1.00 91.69 111 LEU A C 1
ATOM 892 O O . LEU A 1 111 ? 16.163 -12.521 -32.814 1.00 91.69 111 LEU A O 1
ATOM 896 N N . MET A 1 112 ? 17.053 -14.553 -33.129 1.00 91.00 112 MET A N 1
ATOM 897 C CA . MET A 1 112 ? 16.192 -15.199 -32.133 1.00 91.00 112 MET A CA 1
ATOM 898 C C . MET A 1 112 ? 16.449 -14.685 -30.708 1.00 91.00 112 MET A C 1
ATOM 900 O O . MET A 1 112 ? 15.507 -14.603 -29.915 1.00 91.00 112 MET A O 1
ATOM 904 N N . VAL A 1 113 ? 17.679 -14.262 -30.390 1.00 90.69 113 VAL A N 1
ATOM 905 C CA . VAL A 1 113 ? 17.991 -13.582 -29.121 1.00 90.69 113 VAL A CA 1
ATOM 906 C C . VAL A 1 113 ? 17.285 -12.226 -29.042 1.00 90.69 113 VAL A C 1
ATOM 908 O O . VAL A 1 113 ? 16.633 -11.938 -28.039 1.00 90.69 113 VAL A O 1
ATOM 911 N N . TYR A 1 114 ? 17.344 -11.406 -30.094 1.00 93.12 114 TYR A N 1
ATOM 912 C CA . TYR A 1 114 ? 16.664 -10.102 -30.130 1.00 93.12 114 TYR A CA 1
ATOM 913 C C . TYR A 1 114 ? 15.142 -10.219 -30.093 1.00 93.12 114 TYR A C 1
ATOM 915 O O . TYR A 1 114 ? 14.478 -9.455 -29.392 1.00 93.12 114 TYR A O 1
ATOM 923 N N . VAL A 1 115 ? 14.592 -11.226 -30.768 1.00 88.94 115 VAL A N 1
ATOM 924 C CA . VAL A 1 115 ? 13.173 -11.583 -30.688 1.00 88.94 115 VAL A CA 1
ATOM 925 C C . VAL A 1 115 ? 12.789 -11.932 -29.247 1.00 88.94 115 VAL A C 1
ATOM 927 O O . VAL A 1 115 ? 11.810 -11.392 -28.731 1.00 88.94 115 VAL A O 1
ATOM 930 N N . GLY A 1 116 ? 13.582 -12.755 -28.553 1.00 84.75 116 GLY A N 1
ATOM 931 C CA . GLY A 1 116 ? 13.375 -13.054 -27.132 1.00 84.75 116 GLY A CA 1
ATOM 932 C C . GLY A 1 116 ? 13.416 -11.802 -26.249 1.00 84.75 116 GLY A C 1
ATOM 933 O O . GLY A 1 116 ? 12.470 -11.537 -25.507 1.00 84.75 116 GLY A O 1
ATOM 934 N N . LEU A 1 117 ? 14.455 -10.976 -26.395 1.00 89.06 117 LEU A N 1
ATOM 935 C CA . LEU A 1 117 ? 14.636 -9.753 -25.604 1.00 89.06 117 LEU A CA 1
ATOM 936 C C . LEU A 1 117 ? 13.522 -8.720 -25.841 1.00 89.06 117 LEU A C 1
ATOM 938 O O . LEU A 1 117 ? 13.113 -8.050 -24.892 1.00 89.06 117 LEU A O 1
ATOM 942 N N . SER A 1 118 ? 12.971 -8.636 -27.059 1.00 89.25 118 SER A N 1
ATOM 943 C CA . SER A 1 118 ? 11.829 -7.762 -27.380 1.00 89.25 118 SER A CA 1
ATOM 944 C C . SER A 1 118 ? 10.546 -8.142 -26.624 1.00 89.25 118 SER A C 1
ATOM 946 O O . SER A 1 118 ? 9.782 -7.272 -26.193 1.00 89.25 118 SER A O 1
ATOM 948 N N . ARG A 1 119 ? 10.335 -9.439 -26.368 1.00 83.38 119 ARG A N 1
ATOM 949 C CA . ARG A 1 119 ? 9.244 -9.928 -25.517 1.00 83.38 119 ARG A CA 1
ATOM 950 C C . ARG A 1 119 ? 9.556 -9.680 -24.047 1.00 83.38 119 ARG A C 1
ATOM 952 O O . ARG A 1 119 ? 8.717 -9.155 -23.313 1.00 83.38 119 ARG A O 1
ATOM 959 N N . ASP A 1 120 ? 10.757 -10.053 -23.625 1.00 84.31 120 ASP A N 1
ATOM 960 C CA . ASP A 1 120 ? 11.131 -10.051 -22.217 1.00 84.31 120 ASP A CA 1
ATOM 961 C C . ASP A 1 120 ? 11.123 -8.622 -21.651 1.00 84.31 120 ASP A C 1
ATOM 963 O O . ASP A 1 120 ? 10.592 -8.406 -20.560 1.00 84.31 120 ASP A O 1
ATOM 967 N N . ILE A 1 121 ? 11.550 -7.612 -22.421 1.00 86.19 121 ILE A N 1
ATOM 968 C CA . ILE A 1 121 ? 11.507 -6.207 -21.986 1.00 86.19 121 ILE A CA 1
ATOM 969 C C . ILE A 1 121 ? 10.079 -5.702 -21.714 1.00 86.19 121 ILE A C 1
ATOM 971 O O . ILE A 1 121 ? 9.863 -4.987 -20.734 1.00 86.19 121 ILE A O 1
ATOM 975 N N . ARG A 1 122 ? 9.071 -6.130 -22.496 1.00 78.88 122 ARG A N 1
ATOM 976 C CA . ARG A 1 122 ? 7.652 -5.775 -22.262 1.00 78.88 122 ARG A CA 1
ATOM 977 C C . ARG A 1 122 ? 7.105 -6.384 -20.976 1.00 78.88 122 ARG A C 1
ATOM 979 O O . ARG A 1 122 ? 6.189 -5.825 -20.371 1.00 78.88 122 ARG A O 1
ATOM 986 N N . THR A 1 123 ? 7.643 -7.533 -20.577 1.00 79.06 123 THR A N 1
ATOM 987 C CA . THR A 1 123 ? 7.281 -8.206 -19.323 1.00 79.06 123 THR A CA 1
ATOM 988 C C . THR A 1 123 ? 8.101 -7.715 -18.132 1.00 79.06 123 THR A C 1
ATOM 990 O O . THR A 1 123 ? 7.622 -7.769 -17.002 1.00 79.06 123 THR A O 1
ATOM 993 N N . ALA A 1 124 ? 9.301 -7.184 -18.370 1.00 81.56 124 ALA A N 1
ATOM 994 C CA . ALA A 1 124 ? 10.172 -6.653 -17.333 1.00 81.56 124 ALA A CA 1
ATOM 995 C C . ALA A 1 124 ? 9.794 -5.218 -16.939 1.00 81.56 124 ALA A C 1
ATOM 997 O O . ALA A 1 124 ? 9.711 -4.919 -15.748 1.00 81.56 124 ALA A O 1
ATOM 998 N N . LEU A 1 125 ? 9.522 -4.341 -17.913 1.00 82.12 125 LEU A N 1
ATOM 999 C CA . LEU A 1 125 ? 9.240 -2.920 -17.689 1.00 82.12 125 LEU A CA 1
ATOM 1000 C C . LEU A 1 125 ? 7.739 -2.608 -17.674 1.00 82.12 125 LEU A C 1
ATOM 1002 O O . LEU A 1 125 ? 6.933 -3.225 -18.372 1.00 82.12 125 LEU A O 1
ATOM 1006 N N . ARG A 1 126 ? 7.349 -1.597 -16.896 1.00 72.81 126 ARG A N 1
ATOM 1007 C CA . ARG A 1 126 ? 5.978 -1.063 -16.831 1.00 72.81 126 ARG A CA 1
ATOM 1008 C C . ARG A 1 126 ? 5.623 -0.138 -17.989 1.00 72.81 126 ARG A C 1
ATOM 1010 O O . ARG A 1 126 ? 4.460 0.229 -18.123 1.00 72.81 126 ARG A O 1
ATOM 1017 N N . VAL A 1 127 ? 6.598 0.224 -18.816 1.00 71.56 127 VAL A N 1
ATOM 1018 C CA . VAL A 1 127 ? 6.378 1.001 -20.037 1.00 71.56 127 VAL A CA 1
ATOM 1019 C C . VAL A 1 127 ? 5.751 0.094 -21.095 1.00 71.56 127 VAL A C 1
ATOM 1021 O O . VAL A 1 127 ? 6.173 -1.048 -21.293 1.00 71.56 127 VAL A O 1
ATOM 1024 N N . LYS A 1 128 ? 4.710 0.591 -21.761 1.00 77.00 128 LYS A N 1
ATOM 1025 C CA . LYS A 1 128 ? 4.142 -0.047 -22.947 1.00 77.00 128 LYS A CA 1
ATOM 1026 C C . LYS A 1 128 ? 4.977 0.435 -24.130 1.00 77.00 128 LYS A C 1
ATOM 1028 O O . LYS A 1 128 ? 5.000 1.626 -24.370 1.00 77.00 128 LYS A O 1
ATOM 1033 N N . ILE A 1 129 ? 5.713 -0.462 -24.782 1.00 78.88 129 ILE A N 1
ATOM 1034 C CA . ILE A 1 129 ? 6.604 -0.094 -25.890 1.00 78.88 129 ILE A CA 1
ATOM 1035 C C . ILE A 1 129 ? 5.846 -0.269 -27.202 1.00 78.88 129 ILE A C 1
ATOM 1037 O O . ILE A 1 129 ? 5.655 -1.407 -27.644 1.00 78.88 129 ILE A O 1
ATOM 1041 N N . GLU A 1 130 ? 5.372 0.834 -27.779 1.00 72.94 130 GLU A N 1
ATOM 1042 C CA . GLU A 1 130 ? 4.611 0.835 -29.032 1.00 72.94 130 GLU A CA 1
ATOM 1043 C C . GLU A 1 130 ? 5.314 1.643 -30.120 1.00 72.94 130 GLU A C 1
ATOM 1045 O O . GLU A 1 130 ? 5.433 1.144 -31.239 1.00 72.94 130 GLU A O 1
ATOM 1050 N N . ASP A 1 131 ? 5.824 2.829 -29.783 1.00 78.06 131 ASP A N 1
ATOM 1051 C CA . ASP A 1 131 ? 6.460 3.748 -30.729 1.00 78.06 131 ASP A CA 1
ATOM 1052 C C . ASP A 1 131 ? 7.906 4.133 -30.351 1.00 78.06 131 ASP A C 1
ATOM 1054 O O . ASP A 1 131 ? 8.477 3.682 -29.350 1.00 78.06 131 ASP A O 1
ATOM 1058 N N . GLY A 1 132 ? 8.526 4.979 -31.179 1.00 77.06 132 GLY A N 1
ATOM 1059 C CA . GLY A 1 132 ? 9.889 5.461 -30.955 1.00 77.06 132 GLY A CA 1
ATOM 1060 C C . GLY A 1 132 ? 10.084 6.240 -29.644 1.00 77.06 132 GLY A C 1
ATOM 1061 O O . GLY A 1 132 ? 11.159 6.160 -29.046 1.00 77.06 132 GLY A O 1
ATOM 1062 N N . ASN A 1 133 ? 9.067 6.955 -29.148 1.00 76.94 133 ASN A N 1
ATOM 1063 C CA . ASN A 1 133 ? 9.158 7.674 -27.872 1.00 76.94 133 ASN A CA 1
ATOM 1064 C C . ASN A 1 133 ? 9.146 6.706 -26.688 1.00 76.94 133 ASN A C 1
ATOM 1066 O O . ASN A 1 133 ? 9.900 6.903 -25.726 1.00 76.94 133 ASN A O 1
ATOM 1070 N N . ASP A 1 134 ? 8.343 5.644 -26.765 1.00 82.75 134 ASP A N 1
ATOM 1071 C CA . ASP A 1 134 ? 8.344 4.592 -25.752 1.00 82.75 134 ASP A CA 1
ATOM 1072 C C . ASP A 1 134 ? 9.682 3.852 -25.721 1.00 82.75 134 ASP A C 1
ATOM 1074 O O . ASP A 1 134 ? 10.205 3.572 -24.642 1.00 82.75 134 ASP A O 1
ATOM 1078 N N . ILE A 1 135 ? 10.271 3.581 -26.893 1.00 85.06 135 ILE A N 1
ATOM 1079 C CA . ILE A 1 135 ? 11.613 2.993 -27.014 1.00 85.06 135 ILE A CA 1
ATOM 1080 C C . ILE A 1 135 ? 12.652 3.893 -26.347 1.00 85.06 135 ILE A C 1
ATOM 1082 O O . ILE A 1 135 ? 13.438 3.406 -25.538 1.00 85.06 135 ILE A O 1
ATOM 1086 N N . ASN A 1 136 ? 12.630 5.202 -26.618 1.00 83.25 136 ASN A N 1
ATOM 1087 C CA . ASN A 1 136 ? 13.547 6.157 -25.989 1.00 83.25 136 ASN A CA 1
ATOM 1088 C C . ASN A 1 136 ? 13.379 6.187 -24.460 1.00 83.25 136 ASN A C 1
ATOM 1090 O O . ASN A 1 136 ? 14.366 6.211 -23.723 1.00 83.25 136 ASN A O 1
ATOM 1094 N N . SER A 1 137 ? 12.135 6.153 -23.979 1.00 80.81 137 SER A N 1
ATOM 1095 C CA . SER A 1 137 ? 11.815 6.173 -22.547 1.00 80.81 137 SER A CA 1
ATOM 1096 C C . SER A 1 137 ? 12.243 4.879 -21.848 1.00 80.81 137 SER A C 1
ATOM 1098 O O . SER A 1 137 ? 12.835 4.917 -20.768 1.00 80.81 137 SER A O 1
ATOM 1100 N N . ALA A 1 138 ? 11.989 3.728 -22.474 1.00 87.19 138 ALA A N 1
ATOM 1101 C CA . ALA A 1 138 ? 12.424 2.427 -21.985 1.00 87.19 138 ALA A CA 1
ATOM 1102 C C . ALA A 1 138 ? 13.956 2.312 -21.990 1.00 87.19 138 ALA A C 1
ATOM 1104 O O . ALA A 1 138 ? 14.533 1.862 -21.003 1.00 87.19 138 ALA A O 1
ATOM 1105 N N . GLU A 1 139 ? 14.625 2.779 -23.047 1.00 91.75 139 GLU A N 1
ATOM 1106 C CA . GLU A 1 139 ? 16.086 2.807 -23.142 1.00 91.75 139 GLU A CA 1
ATOM 1107 C C . GLU A 1 139 ? 16.700 3.686 -22.047 1.00 91.75 139 GLU A C 1
ATOM 1109 O O . GLU A 1 139 ? 17.654 3.266 -21.393 1.00 91.75 139 GLU A O 1
ATOM 1114 N N . LEU A 1 140 ? 16.143 4.877 -21.801 1.00 88.00 140 LEU A N 1
ATOM 1115 C CA . LEU A 1 140 ? 16.597 5.747 -20.718 1.00 88.00 140 LEU A CA 1
ATOM 1116 C C . LEU A 1 140 ? 16.428 5.067 -19.354 1.00 88.00 140 LEU A C 1
ATOM 1118 O O . LEU A 1 140 ? 17.374 5.045 -18.572 1.00 88.00 140 LEU A O 1
ATOM 1122 N N . SER A 1 141 ? 15.268 4.457 -19.098 1.00 87.38 141 SER A N 1
ATOM 1123 C CA . SER A 1 141 ? 15.008 3.724 -17.854 1.00 87.38 141 SER A CA 1
ATOM 1124 C C . SER A 1 141 ? 15.966 2.548 -17.654 1.00 87.38 141 SER A C 1
ATOM 1126 O O . SER A 1 141 ? 16.391 2.285 -16.533 1.00 87.38 141 SER A O 1
ATOM 1128 N N . VAL A 1 142 ? 16.316 1.830 -18.725 1.00 93.12 142 VAL A N 1
ATOM 1129 C CA . VAL A 1 142 ? 17.297 0.738 -18.668 1.00 93.12 142 VAL A CA 1
ATOM 1130 C C . VAL A 1 142 ? 18.704 1.286 -18.437 1.00 93.12 142 VAL A C 1
ATOM 1132 O O . VAL A 1 142 ? 19.447 0.721 -17.640 1.00 93.12 142 VAL A O 1
ATOM 1135 N N . LYS A 1 143 ? 19.082 2.400 -19.076 1.00 92.00 143 LYS A N 1
ATOM 1136 C CA . LYS A 1 143 ? 20.385 3.048 -18.862 1.00 92.00 143 LYS A CA 1
ATOM 1137 C C . LYS A 1 143 ? 20.577 3.450 -17.406 1.00 92.00 143 LYS A C 1
ATOM 1139 O O . LYS A 1 143 ? 21.595 3.091 -16.823 1.00 92.00 143 LYS A O 1
ATOM 1144 N N . THR A 1 144 ? 19.600 4.134 -16.814 1.00 89.44 144 THR A N 1
ATOM 1145 C CA . THR A 1 144 ? 19.671 4.576 -15.414 1.00 89.44 144 THR A CA 1
ATOM 1146 C C . THR A 1 144 ? 19.638 3.393 -14.442 1.00 89.44 144 THR A C 1
ATOM 1148 O O . THR A 1 144 ? 20.384 3.384 -13.463 1.00 89.44 144 THR A O 1
ATOM 1151 N N . ALA A 1 145 ? 18.865 2.345 -14.751 1.00 91.94 145 ALA A N 1
ATOM 1152 C CA . ALA A 1 145 ? 18.873 1.086 -14.008 1.00 91.94 145 ALA A CA 1
ATOM 1153 C C . ALA A 1 145 ? 20.248 0.402 -14.028 1.00 91.94 145 ALA A C 1
ATOM 1155 O O . ALA A 1 145 ? 20.748 0.001 -12.981 1.00 91.94 145 ALA A O 1
ATOM 1156 N N . VAL A 1 146 ? 20.873 0.276 -15.204 1.00 94.12 146 VAL A N 1
ATOM 1157 C CA . VAL A 1 146 ? 22.215 -0.310 -15.346 1.00 94.12 146 VAL A CA 1
ATOM 1158 C C . VAL A 1 146 ? 23.255 0.531 -14.611 1.00 94.12 146 VAL A C 1
ATOM 1160 O O . VAL A 1 146 ? 24.114 -0.036 -13.941 1.00 94.12 146 VAL A O 1
ATOM 1163 N N . GLU A 1 147 ? 23.172 1.860 -14.705 1.00 93.19 147 GLU A N 1
ATOM 1164 C CA . GLU A 1 147 ? 24.047 2.798 -13.992 1.00 93.19 147 GLU A CA 1
ATOM 1165 C C . GLU A 1 147 ? 24.037 2.517 -12.481 1.00 93.19 147 GLU A C 1
ATOM 1167 O O . GLU A 1 147 ? 25.084 2.293 -11.872 1.00 93.19 147 GLU A O 1
ATOM 1172 N N . TYR A 1 148 ? 22.838 2.449 -11.899 1.00 94.44 148 TYR A N 1
ATOM 1173 C CA . TYR A 1 148 ? 22.637 2.200 -10.476 1.00 94.44 148 TYR A CA 1
ATOM 1174 C C . TYR A 1 148 ? 23.034 0.787 -10.058 1.00 94.44 148 TYR A C 1
ATOM 1176 O O . TYR A 1 148 ? 23.806 0.627 -9.117 1.00 94.44 148 TYR A O 1
ATOM 1184 N N . LEU A 1 149 ? 22.566 -0.239 -10.777 1.00 94.62 149 LEU A N 1
ATOM 1185 C CA . LEU A 1 149 ? 22.871 -1.635 -10.460 1.00 94.62 149 LEU A CA 1
ATOM 1186 C C . LEU A 1 149 ? 24.374 -1.920 -10.554 1.00 94.62 149 LEU A C 1
ATOM 1188 O O . LEU A 1 149 ? 24.900 -2.652 -9.725 1.00 94.62 149 LEU A O 1
ATOM 1192 N N . ASN A 1 150 ? 25.086 -1.314 -11.511 1.00 93.69 150 ASN A N 1
ATOM 1193 C CA . ASN A 1 150 ? 26.545 -1.411 -11.588 1.00 93.69 150 ASN A CA 1
ATOM 1194 C C . ASN A 1 150 ? 27.230 -0.712 -10.411 1.00 93.69 150 ASN A C 1
ATOM 1196 O O . ASN A 1 150 ? 28.218 -1.233 -9.894 1.00 93.69 150 ASN A O 1
ATOM 1200 N N . PHE A 1 151 ? 26.722 0.451 -9.990 1.00 93.00 151 PHE A N 1
ATOM 1201 C CA . PHE A 1 151 ? 27.262 1.151 -8.831 1.00 93.00 151 PHE A CA 1
ATOM 1202 C C . PHE A 1 151 ? 27.150 0.275 -7.582 1.00 93.00 151 PHE A C 1
ATOM 1204 O O . PHE A 1 151 ? 28.171 -0.030 -6.969 1.00 93.00 151 PHE A O 1
ATOM 1211 N N . ILE A 1 152 ? 25.951 -0.201 -7.241 1.00 93.50 152 ILE A N 1
ATOM 1212 C CA . ILE A 1 152 ? 25.761 -0.990 -6.016 1.00 93.50 152 ILE A CA 1
ATOM 1213 C C . ILE A 1 152 ? 26.481 -2.346 -6.074 1.00 93.50 152 ILE A C 1
ATOM 1215 O O . ILE A 1 152 ? 27.022 -2.786 -5.066 1.00 93.50 152 ILE A O 1
ATOM 1219 N N . ASP A 1 153 ? 26.592 -2.968 -7.252 1.00 93.19 153 ASP A N 1
ATOM 1220 C CA . ASP A 1 153 ? 27.357 -4.207 -7.461 1.00 93.19 153 ASP A CA 1
ATOM 1221 C C . ASP A 1 153 ? 28.862 -4.005 -7.236 1.00 93.19 153 ASP A C 1
ATOM 1223 O O . ASP A 1 153 ? 29.528 -4.850 -6.636 1.00 93.19 153 ASP A O 1
ATOM 1227 N N . SER A 1 154 ? 29.396 -2.847 -7.648 1.00 91.44 154 SER A N 1
ATOM 1228 C CA . SER A 1 154 ? 30.797 -2.485 -7.402 1.00 91.44 154 SER A CA 1
ATOM 1229 C C . SER A 1 154 ? 31.102 -2.326 -5.911 1.00 91.44 154 SER A C 1
ATOM 1231 O O . SER A 1 154 ? 32.177 -2.722 -5.459 1.00 91.44 154 SER A O 1
ATOM 1233 N N . LYS A 1 155 ? 30.140 -1.804 -5.138 1.00 90.81 155 LYS A N 1
ATOM 1234 C CA . LYS A 1 155 ? 30.259 -1.651 -3.681 1.00 90.81 155 LYS A CA 1
ATOM 1235 C C . LYS A 1 155 ? 30.059 -2.977 -2.961 1.00 90.81 155 LYS A C 1
ATOM 1237 O O . LYS A 1 155 ? 30.820 -3.288 -2.052 1.00 90.81 155 LYS A O 1
ATOM 1242 N N . ALA A 1 156 ? 29.139 -3.806 -3.448 1.00 89.50 156 ALA A N 1
ATOM 1243 C CA . ALA A 1 156 ? 28.922 -5.154 -2.941 1.00 89.50 156 ALA A CA 1
ATOM 1244 C C . ALA A 1 156 ? 30.066 -6.135 -3.268 1.00 89.50 156 ALA A C 1
ATOM 1246 O O . ALA A 1 156 ? 30.093 -7.236 -2.728 1.00 89.50 156 ALA A O 1
ATOM 1247 N N . LYS A 1 157 ? 31.009 -5.776 -4.156 1.00 88.12 157 LYS A N 1
ATOM 1248 C CA . LYS A 1 157 ? 32.148 -6.623 -4.576 1.00 88.12 157 LYS A CA 1
ATOM 1249 C C . LYS A 1 157 ? 31.714 -8.023 -5.050 1.00 88.12 157 LYS A C 1
ATOM 1251 O O . LYS A 1 157 ? 32.449 -8.996 -4.896 1.00 88.12 157 LYS A O 1
ATOM 1256 N N . GLY A 1 158 ? 30.525 -8.116 -5.650 1.00 81.75 158 GLY A N 1
ATOM 1257 C CA . GLY A 1 158 ? 29.938 -9.365 -6.142 1.00 81.75 158 GLY A CA 1
ATOM 1258 C C . GLY A 1 158 ? 29.206 -10.217 -5.096 1.00 81.75 158 GLY A C 1
ATOM 1259 O O . GLY A 1 158 ? 28.707 -11.285 -5.453 1.00 81.75 158 GLY A O 1
ATOM 1260 N N . ASP A 1 159 ? 29.101 -9.767 -3.842 1.00 90.94 159 ASP A N 1
ATOM 1261 C CA . ASP A 1 159 ? 28.252 -10.392 -2.823 1.00 90.94 159 ASP A CA 1
ATOM 1262 C C . ASP A 1 159 ? 26.769 -10.124 -3.138 1.00 90.94 159 ASP A C 1
ATOM 1264 O O . ASP A 1 159 ? 26.317 -8.978 -3.203 1.00 90.94 159 ASP A O 1
ATOM 1268 N N . LYS A 1 160 ? 26.000 -11.198 -3.352 1.00 90.00 160 LYS A N 1
ATOM 1269 C CA . LYS A 1 160 ? 24.581 -11.104 -3.714 1.00 90.00 160 LYS A CA 1
ATOM 1270 C C . LYS A 1 160 ? 23.712 -10.598 -2.566 1.00 90.00 160 LYS A C 1
ATOM 1272 O O . LYS A 1 160 ? 22.757 -9.867 -2.824 1.00 90.00 160 LYS A O 1
ATOM 1277 N N . ASP A 1 161 ? 24.014 -10.978 -1.329 1.00 88.31 161 ASP A N 1
ATOM 1278 C CA . ASP A 1 161 ? 23.246 -10.563 -0.155 1.00 88.31 161 ASP A CA 1
ATOM 1279 C C . ASP A 1 161 ? 23.474 -9.079 0.125 1.00 88.31 161 ASP A C 1
ATOM 1281 O O . ASP A 1 161 ? 22.531 -8.334 0.397 1.00 88.31 161 ASP A O 1
ATOM 1285 N N . LEU A 1 162 ? 24.713 -8.612 -0.024 1.00 90.06 162 LEU A N 1
ATOM 1286 C CA . LEU A 1 162 ? 25.038 -7.195 0.107 1.00 90.06 162 LEU A CA 1
ATOM 1287 C C . LEU A 1 162 ? 24.466 -6.359 -1.050 1.00 90.06 162 LEU A C 1
ATOM 1289 O O . LEU A 1 162 ? 23.918 -5.281 -0.819 1.00 90.06 162 LEU A O 1
ATOM 1293 N N . LEU A 1 163 ? 24.503 -6.878 -2.282 1.00 91.31 163 LEU A N 1
ATOM 1294 C CA . LEU A 1 163 ? 23.825 -6.275 -3.435 1.00 91.31 163 LEU A CA 1
ATOM 1295 C C . LEU A 1 163 ? 22.315 -6.133 -3.183 1.00 91.31 163 LEU A C 1
ATOM 1297 O O . LEU A 1 163 ? 21.731 -5.091 -3.482 1.00 91.31 163 LEU A O 1
ATOM 1301 N N . PHE A 1 164 ? 21.689 -7.161 -2.603 1.00 90.94 164 PHE A N 1
ATOM 1302 C CA . PHE A 1 164 ? 20.282 -7.127 -2.212 1.00 90.94 164 PHE A CA 1
ATOM 1303 C C . PHE A 1 164 ? 20.013 -6.078 -1.132 1.00 90.94 164 PHE A C 1
ATOM 1305 O O . PHE A 1 164 ? 19.054 -5.321 -1.254 1.00 90.94 164 PHE A O 1
ATOM 1312 N N . LYS A 1 165 ? 20.876 -5.978 -0.111 1.00 90.25 165 LYS A N 1
ATOM 1313 C CA . LYS A 1 165 ? 20.775 -4.927 0.913 1.00 90.25 165 LYS A CA 1
ATOM 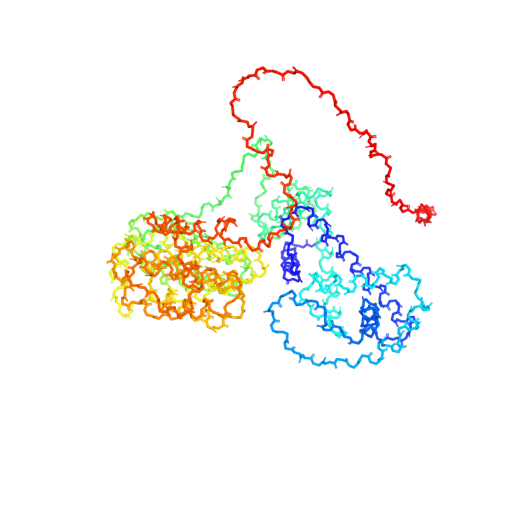1314 C C . LYS A 1 165 ? 20.796 -3.541 0.274 1.00 90.25 165 LYS A C 1
ATOM 1316 O O . LYS A 1 165 ? 19.862 -2.784 0.502 1.00 90.25 165 LYS A O 1
ATOM 1321 N N . PHE A 1 166 ? 21.772 -3.240 -0.588 1.00 91.00 166 PHE A N 1
ATOM 1322 C CA . PHE A 1 166 ? 21.824 -1.962 -1.310 1.00 91.00 166 PHE A CA 1
ATOM 1323 C C . PHE A 1 166 ? 20.573 -1.700 -2.150 1.00 91.00 166 PHE A C 1
ATOM 1325 O O . PHE A 1 166 ? 20.034 -0.595 -2.118 1.00 91.00 166 PHE A O 1
ATOM 1332 N N . TYR A 1 167 ? 20.087 -2.716 -2.865 1.00 88.75 167 TYR A N 1
ATOM 1333 C CA . TYR A 1 167 ? 18.853 -2.624 -3.643 1.00 88.75 167 TYR A CA 1
ATOM 1334 C C . TYR A 1 167 ? 17.632 -2.290 -2.766 1.00 88.75 167 TYR A C 1
ATOM 1336 O O . TYR A 1 167 ? 16.740 -1.582 -3.218 1.00 88.75 167 TYR A O 1
ATOM 1344 N N . MET A 1 168 ? 17.601 -2.733 -1.506 1.00 84.12 168 MET A N 1
ATOM 1345 C CA . MET A 1 168 ? 16.486 -2.531 -0.570 1.00 84.12 168 MET A CA 1
ATOM 1346 C C . MET A 1 168 ? 16.578 -1.253 0.285 1.00 84.12 168 MET A C 1
ATOM 1348 O O . MET A 1 168 ? 15.658 -0.976 1.055 1.00 84.12 168 MET A O 1
ATOM 1352 N N . VAL A 1 169 ? 17.665 -0.482 0.195 1.00 81.44 169 VAL A N 1
ATOM 1353 C CA . VAL A 1 169 ? 17.921 0.670 1.077 1.00 81.44 169 VAL A CA 1
ATOM 1354 C C . VAL A 1 169 ? 17.199 1.927 0.626 1.00 81.44 169 VAL A C 1
ATOM 1356 O O . VAL A 1 169 ? 17.554 2.501 -0.390 1.00 81.44 169 VAL A O 1
ATOM 1359 N N . GLU A 1 170 ? 16.236 2.404 1.403 1.00 71.81 170 GLU A N 1
ATOM 1360 C CA . GLU A 1 170 ? 15.351 3.500 0.978 1.00 71.81 170 GLU A CA 1
ATOM 1361 C C . GLU A 1 170 ? 15.595 4.827 1.711 1.00 71.81 170 GLU A C 1
ATOM 1363 O O . GLU A 1 170 ? 14.872 5.799 1.481 1.00 71.81 170 GLU A O 1
ATOM 1368 N N . ASP A 1 171 ? 16.578 4.877 2.611 1.00 72.88 171 ASP A N 1
ATOM 1369 C CA . ASP A 1 171 ? 16.910 6.063 3.394 1.00 72.88 171 ASP A CA 1
ATOM 1370 C C . ASP A 1 171 ? 18.415 6.362 3.388 1.00 72.88 171 ASP A C 1
ATOM 1372 O O . ASP A 1 171 ? 19.264 5.477 3.276 1.00 72.88 171 ASP A O 1
ATOM 1376 N N . GLU A 1 172 ? 18.728 7.649 3.519 1.00 77.00 172 GLU A N 1
ATOM 1377 C CA . GLU A 1 172 ? 20.087 8.191 3.496 1.00 77.00 172 GLU A CA 1
ATOM 1378 C C . GLU A 1 172 ? 20.985 7.584 4.580 1.00 77.00 172 GLU A C 1
ATOM 1380 O O . GLU A 1 172 ? 22.131 7.251 4.293 1.00 77.00 172 GLU A O 1
ATOM 1385 N N . LYS A 1 173 ? 20.481 7.393 5.806 1.00 77.06 173 LYS A N 1
ATOM 1386 C CA . LYS A 1 173 ? 21.305 6.923 6.928 1.00 77.06 173 LYS A CA 1
ATOM 1387 C C . LYS A 1 173 ? 21.759 5.485 6.694 1.00 77.06 173 LYS A C 1
ATOM 1389 O O . LYS A 1 173 ? 22.950 5.203 6.783 1.00 77.06 173 LYS A O 1
ATOM 1394 N N . THR A 1 174 ? 20.832 4.594 6.353 1.00 77.44 174 THR A N 1
ATOM 1395 C CA . THR A 1 174 ? 21.148 3.190 6.062 1.00 77.44 174 THR A CA 1
ATOM 1396 C C . THR A 1 174 ? 22.068 3.064 4.844 1.00 77.44 174 THR A C 1
ATOM 1398 O O . THR A 1 174 ? 22.987 2.247 4.858 1.00 77.44 174 THR A O 1
ATOM 1401 N N . LEU A 1 175 ? 21.879 3.896 3.810 1.00 82.88 175 LEU A N 1
ATOM 1402 C CA . LEU A 1 175 ? 22.752 3.905 2.629 1.00 82.88 175 LEU A CA 1
ATOM 1403 C C . LEU A 1 175 ? 24.178 4.310 2.981 1.00 82.88 175 LEU A C 1
ATOM 1405 O O . LEU A 1 175 ? 25.123 3.640 2.573 1.00 82.88 175 LEU A O 1
ATOM 1409 N N . VAL A 1 176 ? 24.327 5.388 3.746 1.00 85.56 176 VAL A N 1
ATOM 1410 C CA . VAL A 1 176 ? 25.631 5.896 4.174 1.00 85.56 176 VAL A CA 1
ATOM 1411 C C . VAL A 1 176 ? 26.331 4.889 5.080 1.00 85.56 176 VAL A C 1
ATOM 1413 O O . VAL A 1 176 ? 27.508 4.625 4.867 1.00 85.56 176 VAL A O 1
ATOM 1416 N N . ASN A 1 177 ? 25.614 4.265 6.017 1.00 84.69 177 ASN A N 1
ATOM 1417 C CA . ASN A 1 177 ? 26.179 3.225 6.878 1.00 84.69 177 ASN A CA 1
ATOM 1418 C C . ASN A 1 177 ? 26.678 2.023 6.064 1.00 84.69 177 ASN A C 1
ATOM 1420 O O . ASN A 1 177 ? 27.805 1.583 6.261 1.00 84.69 177 ASN A O 1
ATOM 1424 N N . LEU A 1 178 ? 25.897 1.535 5.094 1.00 87.56 178 LEU A N 1
ATOM 1425 C CA . LEU A 1 178 ? 26.344 0.445 4.219 1.00 87.56 178 LEU A CA 1
ATOM 1426 C C . LEU A 1 178 ? 27.562 0.834 3.374 1.00 87.56 178 LEU A C 1
ATOM 1428 O O . LEU A 1 178 ? 28.449 0.010 3.162 1.00 87.56 178 LEU A O 1
ATOM 1432 N N . LEU A 1 179 ? 27.618 2.070 2.871 1.00 88.38 179 LEU A N 1
ATOM 1433 C CA . LEU A 1 179 ? 28.767 2.562 2.104 1.00 88.38 179 LEU A CA 1
ATOM 1434 C C . LEU A 1 179 ? 30.019 2.723 2.983 1.00 88.38 179 LEU A C 1
ATOM 1436 O O . LEU A 1 179 ? 31.120 2.401 2.530 1.00 88.38 179 LEU A O 1
ATOM 1440 N N . GLU A 1 180 ? 29.849 3.146 4.238 1.00 85.44 180 GLU A N 1
ATOM 1441 C CA . GLU A 1 180 ? 30.906 3.208 5.253 1.00 85.44 180 GLU A CA 1
ATOM 1442 C C . GLU A 1 180 ? 31.433 1.802 5.588 1.00 85.44 180 GLU A C 1
ATOM 1444 O O . GLU A 1 180 ? 32.639 1.568 5.517 1.00 85.44 180 GLU A O 1
ATOM 1449 N N . GLU A 1 181 ? 30.545 0.833 5.840 1.00 84.81 181 GLU A N 1
ATOM 1450 C CA . GLU A 1 181 ? 30.894 -0.578 6.078 1.00 84.81 181 GLU A CA 1
ATOM 1451 C C . GLU A 1 181 ? 31.624 -1.216 4.885 1.00 84.81 181 GLU A C 1
ATOM 1453 O O . GLU A 1 181 ? 32.509 -2.058 5.056 1.00 84.81 181 GLU A O 1
ATOM 1458 N N . CYS A 1 182 ? 31.298 -0.794 3.659 1.00 84.25 182 CYS A N 1
ATOM 1459 C CA . CYS A 1 182 ? 31.973 -1.252 2.443 1.00 84.25 182 CYS A CA 1
ATOM 1460 C C . CYS A 1 182 ? 33.371 -0.634 2.239 1.00 84.25 182 CYS A C 1
ATOM 1462 O O . CYS A 1 182 ? 34.107 -1.084 1.345 1.00 84.25 182 CYS A O 1
ATOM 1464 N N . GLY A 1 183 ? 33.751 0.355 3.058 1.00 79.25 183 GLY A N 1
ATOM 1465 C CA . GLY A 1 183 ? 35.049 1.031 3.025 1.00 79.25 183 GLY A CA 1
ATOM 1466 C C . GLY A 1 183 ? 35.207 2.021 1.868 1.00 79.25 183 GLY A C 1
ATOM 1467 O O . GLY A 1 183 ? 36.299 2.142 1.312 1.00 79.25 183 GLY A O 1
ATOM 1468 N N . ASP A 1 184 ? 34.128 2.690 1.452 1.00 79.12 184 ASP A N 1
ATOM 1469 C CA . ASP A 1 184 ? 34.140 3.642 0.334 1.00 79.12 184 ASP A CA 1
ATOM 1470 C C . ASP A 1 184 ? 34.650 5.035 0.751 1.00 79.12 184 ASP A C 1
ATOM 1472 O O . ASP A 1 184 ? 33.900 6.010 0.791 1.00 79.12 184 ASP A O 1
ATOM 1476 N N . GLU A 1 185 ? 35.938 5.132 1.095 1.00 78.81 185 GLU A N 1
ATOM 1477 C CA . GLU A 1 185 ? 36.541 6.356 1.653 1.00 78.81 185 GLU A CA 1
ATOM 1478 C C . GLU A 1 185 ? 36.409 7.584 0.740 1.00 78.81 185 GLU A C 1
ATOM 1480 O O . GLU A 1 185 ? 36.242 8.697 1.234 1.00 78.81 185 GLU A O 1
ATOM 1485 N N . GLU A 1 186 ? 36.437 7.401 -0.584 1.00 79.88 186 GLU A N 1
ATOM 1486 C CA . GLU A 1 186 ? 36.261 8.496 -1.548 1.00 79.88 186 GLU A CA 1
ATOM 1487 C C . GLU A 1 186 ? 34.846 9.085 -1.465 1.00 79.88 186 GLU A C 1
ATOM 1489 O O . GLU A 1 186 ? 34.679 10.297 -1.316 1.00 79.88 186 GLU A O 1
ATOM 1494 N N . PHE A 1 187 ? 33.821 8.228 -1.470 1.00 81.81 187 PHE A N 1
ATOM 1495 C CA . PHE A 1 187 ? 32.436 8.656 -1.286 1.00 81.81 187 PHE A CA 1
ATOM 1496 C C . PHE A 1 187 ? 32.227 9.288 0.094 1.00 81.81 187 PHE A C 1
ATOM 1498 O O . PHE A 1 187 ? 31.606 10.347 0.212 1.00 81.81 187 PHE A O 1
ATOM 1505 N N . MET A 1 188 ? 32.775 8.666 1.141 1.00 83.06 188 MET A N 1
ATOM 1506 C CA . MET A 1 188 ? 32.631 9.135 2.518 1.00 83.06 188 MET A CA 1
ATOM 1507 C C . MET A 1 188 ? 33.345 10.465 2.769 1.00 83.06 188 MET A C 1
ATOM 1509 O O . MET A 1 188 ? 32.885 11.238 3.610 1.00 83.06 188 MET A O 1
ATOM 1513 N N . ALA A 1 189 ? 34.434 10.762 2.055 1.00 80.25 189 ALA A N 1
ATOM 1514 C CA . ALA A 1 189 ? 35.089 12.066 2.094 1.00 80.25 189 ALA A CA 1
ATOM 1515 C C . ALA A 1 189 ? 34.173 13.157 1.516 1.00 80.25 189 ALA A C 1
ATOM 1517 O O . ALA A 1 189 ? 33.880 14.136 2.202 1.00 80.25 189 ALA A O 1
ATOM 1518 N N . THR A 1 190 ? 33.623 12.947 0.313 1.00 80.50 190 THR A N 1
ATOM 1519 C CA . THR A 1 190 ? 32.671 13.886 -0.310 1.00 80.50 190 THR A CA 1
ATOM 1520 C C . THR A 1 190 ? 31.393 14.055 0.520 1.00 80.50 190 THR A C 1
ATOM 1522 O O . THR A 1 190 ? 30.849 15.156 0.651 1.00 80.50 190 THR A O 1
ATOM 1525 N N . TYR A 1 191 ? 30.903 12.972 1.127 1.00 79.81 191 TYR A N 1
ATOM 1526 C CA . TYR A 1 191 ? 29.723 13.023 1.982 1.00 79.81 191 TYR A CA 1
ATOM 1527 C C . TYR A 1 191 ? 29.980 13.828 3.267 1.00 79.81 191 TYR A C 1
ATOM 1529 O O . TYR A 1 191 ? 29.166 14.677 3.625 1.00 79.81 191 TYR A O 1
ATOM 1537 N N . ARG A 1 192 ? 31.137 13.645 3.922 1.00 81.75 192 ARG A N 1
ATOM 1538 C CA . ARG A 1 192 ? 31.535 14.416 5.116 1.00 81.75 192 ARG A CA 1
ATOM 1539 C C . ARG A 1 192 ? 31.709 15.910 4.835 1.00 81.75 192 ARG A C 1
ATOM 1541 O O . ARG A 1 192 ? 31.313 16.725 5.663 1.00 81.75 192 ARG A O 1
ATOM 1548 N N . GLU A 1 193 ? 32.242 16.277 3.670 1.00 78.06 193 GLU A N 1
ATOM 1549 C CA . GLU A 1 193 ? 32.359 17.684 3.247 1.00 78.06 193 GLU A CA 1
ATOM 1550 C C . GLU A 1 193 ? 30.993 18.361 3.081 1.00 78.06 193 GLU A C 1
ATOM 1552 O O . GLU A 1 193 ? 30.815 19.526 3.436 1.00 78.06 193 GLU A O 1
ATOM 1557 N N . THR A 1 194 ? 30.006 17.622 2.572 1.00 74.50 194 THR A N 1
ATOM 1558 C CA . THR A 1 194 ? 28.641 18.127 2.359 1.00 74.50 194 THR A CA 1
ATOM 1559 C C . THR A 1 194 ? 27.752 18.017 3.604 1.00 74.50 194 THR A C 1
ATOM 1561 O O . THR A 1 194 ? 26.752 18.733 3.706 1.00 74.50 194 THR A O 1
ATOM 1564 N N . HIS A 1 195 ? 28.134 17.185 4.580 1.00 72.50 195 HIS A N 1
ATOM 1565 C CA . HIS A 1 195 ? 27.394 16.916 5.816 1.00 72.50 195 HIS A CA 1
ATOM 1566 C C . HIS A 1 195 ? 28.305 17.044 7.054 1.00 72.50 195 HIS A C 1
ATOM 1568 O O . HIS A 1 195 ? 28.623 16.044 7.697 1.00 72.50 195 HIS A O 1
ATOM 1574 N N . PRO A 1 196 ? 28.680 18.275 7.461 1.00 65.44 196 PRO A N 1
ATOM 1575 C CA . PRO A 1 196 ? 29.668 18.516 8.522 1.00 65.44 196 PRO A CA 1
ATOM 1576 C C . PRO A 1 196 ? 29.249 18.024 9.920 1.00 65.44 196 PRO A C 1
ATOM 1578 O O . PRO A 1 196 ? 30.089 17.912 10.807 1.00 65.44 196 PRO A O 1
ATOM 1581 N N . ASN A 1 197 ? 27.965 17.708 10.120 1.00 69.06 197 ASN A N 1
ATOM 1582 C CA . ASN A 1 197 ? 27.432 17.141 11.366 1.00 69.06 197 ASN A CA 1
ATOM 1583 C C . ASN A 1 197 ? 27.380 15.600 11.360 1.00 69.06 197 ASN A C 1
ATOM 1585 O O . ASN A 1 197 ? 26.803 15.007 12.271 1.00 69.06 197 ASN A O 1
ATOM 1589 N N . TYR A 1 198 ? 27.912 14.941 10.328 1.00 66.31 198 TYR A N 1
ATOM 1590 C CA . TYR A 1 198 ? 27.970 13.485 10.267 1.00 66.31 198 TYR A CA 1
ATOM 1591 C C . TYR A 1 198 ? 29.018 12.942 11.252 1.00 66.31 198 TYR A C 1
ATOM 1593 O O . TYR A 1 198 ? 30.210 13.224 11.124 1.00 66.31 198 TYR A O 1
ATOM 1601 N N . ALA A 1 199 ? 28.572 12.145 12.225 1.00 63.03 199 ALA A N 1
ATOM 1602 C CA . ALA A 1 199 ? 29.443 11.373 13.104 1.00 63.03 199 ALA A CA 1
ATOM 1603 C C . ALA A 1 199 ? 29.593 9.951 12.539 1.00 63.03 199 ALA A C 1
ATOM 1605 O O . ALA A 1 199 ? 28.608 9.221 12.444 1.00 63.03 199 ALA A O 1
ATOM 1606 N N . SER A 1 200 ? 30.820 9.591 12.153 1.00 56.44 200 SER A N 1
ATOM 1607 C CA . SER A 1 200 ? 31.183 8.247 11.681 1.00 56.44 200 SER A CA 1
ATOM 1608 C C . SER A 1 200 ? 30.895 7.206 12.762 1.00 56.44 200 SER A C 1
ATOM 1610 O O . SER A 1 200 ? 31.249 7.405 13.926 1.00 56.44 200 SER A O 1
ATOM 1612 N N . THR A 1 201 ? 30.260 6.100 12.376 1.00 57.28 201 THR A N 1
ATOM 1613 C CA . THR A 1 201 ? 29.984 4.969 13.277 1.00 57.28 201 THR A CA 1
ATOM 1614 C C . THR A 1 201 ? 31.088 3.912 13.261 1.00 57.28 201 THR A C 1
ATOM 1616 O O . THR A 1 201 ? 31.103 3.005 14.091 1.00 57.28 201 THR A O 1
ATOM 1619 N N . ALA A 1 202 ? 32.059 4.037 12.357 1.00 47.78 202 ALA A N 1
ATOM 1620 C CA . ALA A 1 202 ? 33.121 3.063 12.175 1.00 47.78 202 ALA A CA 1
ATOM 1621 C C . ALA A 1 202 ? 34.284 3.274 13.163 1.00 47.78 202 ALA A C 1
ATOM 1623 O O . ALA A 1 202 ? 35.306 3.857 12.803 1.00 47.78 202 ALA A O 1
ATOM 1624 N N . LYS A 1 203 ? 34.142 2.781 14.405 1.00 39.28 203 LYS A N 1
ATOM 1625 C CA . LYS A 1 203 ? 35.250 2.282 15.256 1.00 39.28 203 LYS A CA 1
ATOM 1626 C C . LYS A 1 203 ? 34.731 1.655 16.558 1.00 39.28 203 LYS A C 1
ATOM 1628 O O . LYS A 1 203 ? 34.463 2.361 17.518 1.00 39.28 203 LYS A O 1
ATOM 1633 N N . GLU A 1 204 ? 34.642 0.330 16.590 1.00 34.31 204 GLU A N 1
ATOM 1634 C CA . GLU A 1 204 ? 35.455 -0.569 17.428 1.00 34.31 204 GLU A CA 1
ATOM 1635 C C . GLU A 1 204 ? 34.972 -2.007 17.202 1.00 34.31 204 GLU A C 1
ATOM 1637 O O . GLU A 1 204 ? 33.778 -2.285 17.172 1.00 34.31 204 GLU A O 1
ATOM 1642 N N . GLY A 1 205 ? 35.914 -2.920 16.954 1.00 36.72 205 GLY A N 1
ATOM 1643 C CA . GLY A 1 205 ? 35.608 -4.326 16.729 1.00 36.72 205 GLY A CA 1
ATOM 1644 C C . GLY A 1 205 ? 34.968 -4.951 17.966 1.00 36.72 205 GLY A C 1
ATOM 1645 O O . GLY A 1 205 ? 35.581 -5.008 19.028 1.00 36.72 205 GLY A O 1
ATOM 1646 N N . GLY A 1 206 ? 33.756 -5.456 17.797 1.00 29.14 206 GLY A N 1
ATOM 1647 C CA . GLY A 1 206 ? 33.020 -6.244 18.772 1.00 29.14 206 GLY A CA 1
ATOM 1648 C C . GLY A 1 206 ? 31.738 -6.720 18.108 1.00 29.14 206 GLY A C 1
ATOM 1649 O O . GLY A 1 206 ? 31.142 -5.953 17.359 1.00 29.14 206 GLY A O 1
ATOM 1650 N N . ASP A 1 207 ? 31.382 -7.989 18.313 1.00 34.91 207 ASP A N 1
ATOM 1651 C CA . ASP A 1 207 ? 30.163 -8.644 17.819 1.00 34.91 207 ASP A CA 1
ATOM 1652 C C . ASP A 1 207 ? 28.987 -7.661 17.696 1.00 34.91 207 ASP A C 1
ATOM 1654 O O . ASP A 1 207 ? 28.394 -7.247 18.694 1.00 34.91 207 ASP A O 1
ATOM 1658 N N . ALA A 1 208 ? 28.665 -7.264 16.464 1.00 28.97 208 ALA A N 1
ATOM 1659 C CA . ALA A 1 208 ? 27.562 -6.355 16.201 1.00 28.97 208 ALA A CA 1
ATOM 1660 C C . ALA A 1 208 ? 26.248 -7.138 16.295 1.00 28.97 208 ALA A C 1
ATOM 1662 O O . ALA A 1 208 ? 25.713 -7.648 15.309 1.00 28.97 208 ALA A O 1
ATOM 1663 N N . SER A 1 209 ? 25.743 -7.234 17.522 1.00 27.06 209 SER A N 1
ATOM 1664 C CA . SER A 1 209 ? 24.310 -7.339 17.778 1.00 27.06 209 SER A CA 1
ATOM 1665 C C . SER A 1 209 ? 23.611 -6.122 17.140 1.00 27.06 209 SER A C 1
ATOM 1667 O O . SER A 1 209 ? 24.198 -5.035 17.117 1.00 27.06 209 SER A O 1
ATOM 1669 N N . PRO A 1 210 ? 22.396 -6.270 16.584 1.00 34.16 210 PRO A N 1
ATOM 1670 C CA . PRO A 1 210 ? 21.706 -5.186 15.899 1.00 34.16 210 PRO A CA 1
ATOM 1671 C C . PRO A 1 210 ? 21.141 -4.202 16.929 1.00 34.16 210 PRO A C 1
ATOM 1673 O O . PRO A 1 210 ? 19.983 -4.317 17.314 1.00 34.16 210 PRO A O 1
ATOM 1676 N N . ASP A 1 211 ? 21.953 -3.250 17.385 1.00 33.56 211 ASP A N 1
ATOM 1677 C CA . ASP A 1 211 ? 21.476 -2.158 18.232 1.00 33.56 211 ASP A CA 1
ATOM 1678 C C . ASP A 1 211 ? 21.171 -0.909 17.392 1.00 33.56 211 ASP A C 1
ATOM 1680 O O . ASP A 1 211 ? 22.041 -0.170 16.920 1.00 33.56 211 ASP A O 1
ATOM 1684 N N . ASP A 1 212 ? 19.864 -0.703 17.236 1.00 33.94 212 ASP A N 1
ATOM 1685 C CA . ASP A 1 212 ? 19.163 0.516 16.854 1.00 33.94 212 ASP A CA 1
ATOM 1686 C C . ASP A 1 212 ? 19.655 1.745 17.641 1.00 33.94 212 ASP A C 1
ATOM 1688 O O . ASP A 1 212 ? 19.052 2.165 18.625 1.00 33.94 212 ASP A O 1
ATOM 1692 N N . ASN A 1 213 ? 20.698 2.431 17.172 1.00 33.47 213 ASN A N 1
ATOM 1693 C CA . ASN A 1 213 ? 20.930 3.818 17.588 1.00 33.47 213 ASN A CA 1
ATOM 1694 C C . ASN A 1 213 ? 20.070 4.767 16.735 1.00 33.47 213 ASN A C 1
ATOM 1696 O O . ASN A 1 213 ? 20.554 5.539 15.892 1.00 33.47 213 ASN A O 1
ATOM 1700 N N . PHE A 1 214 ? 18.751 4.699 16.948 1.00 41.19 214 PHE A N 1
ATOM 1701 C CA . PHE A 1 214 ? 17.867 5.847 16.767 1.00 41.19 214 PHE A CA 1
ATOM 1702 C C . PHE A 1 214 ? 18.345 6.927 17.739 1.00 41.19 214 PHE A C 1
ATOM 1704 O O . PHE A 1 214 ? 18.407 6.706 18.944 1.00 41.19 214 PHE A O 1
ATOM 1711 N N . SER A 1 215 ? 18.702 8.109 17.235 1.00 44.12 215 SER A N 1
ATOM 1712 C CA . SER A 1 215 ? 18.851 9.261 18.122 1.00 44.12 215 SER A CA 1
ATOM 1713 C C . SER A 1 215 ? 17.462 9.529 18.699 1.00 44.12 215 SER A C 1
ATOM 1715 O O . SER A 1 215 ? 16.593 10.036 17.988 1.00 44.12 215 SER A O 1
ATOM 1717 N N . LEU A 1 216 ? 17.233 9.071 19.934 1.00 56.03 216 LEU A N 1
ATOM 1718 C CA . LEU A 1 216 ? 15.970 9.205 20.649 1.00 56.03 216 LEU A CA 1
ATOM 1719 C C . LEU A 1 216 ? 15.601 10.685 20.676 1.00 56.03 216 LEU A C 1
ATOM 1721 O O . LEU A 1 216 ? 16.238 11.487 21.362 1.00 56.03 216 LEU A O 1
ATOM 1725 N N . VAL A 1 217 ? 14.595 11.061 19.887 1.00 76.50 217 VAL A N 1
ATOM 1726 C CA . VAL A 1 217 ? 14.039 12.407 19.955 1.00 76.50 217 VAL A CA 1
ATOM 1727 C C . VAL A 1 217 ? 13.251 12.462 21.261 1.00 76.50 217 VAL A C 1
ATOM 1729 O O . VAL A 1 217 ? 12.267 11.733 21.381 1.00 76.50 217 VAL A O 1
ATOM 1732 N N . PRO A 1 218 ? 13.658 13.283 22.244 1.00 85.12 218 PRO A N 1
ATOM 1733 C CA . PRO A 1 218 ? 13.034 13.273 23.559 1.00 85.12 218 PRO A CA 1
ATOM 1734 C C . PRO A 1 218 ? 11.537 13.559 23.446 1.00 85.12 218 PRO A C 1
ATOM 1736 O O . PRO A 1 218 ? 11.119 14.407 22.653 1.00 85.12 218 PRO A O 1
ATOM 1739 N N . LEU A 1 219 ? 10.740 12.839 24.238 1.00 89.81 219 LEU A N 1
ATOM 1740 C CA . LEU A 1 219 ? 9.299 13.037 24.303 1.00 89.81 219 LEU A CA 1
ATOM 1741 C C . LEU A 1 219 ? 8.995 14.449 24.843 1.00 89.81 219 LEU A C 1
ATOM 1743 O O . LEU A 1 219 ? 9.462 14.793 25.935 1.00 89.81 219 LEU A O 1
ATOM 1747 N N . PRO A 1 220 ? 8.200 15.264 24.129 1.00 90.62 220 PRO A N 1
ATOM 1748 C CA . PRO A 1 220 ? 7.817 16.585 24.602 1.00 90.62 220 PRO A CA 1
ATOM 1749 C C . PRO A 1 220 ? 6.971 16.531 25.883 1.00 90.62 220 PRO A C 1
ATOM 1751 O O . PRO A 1 220 ? 6.133 15.634 26.020 1.00 90.62 220 PRO A O 1
ATOM 1754 N N . PRO A 1 221 ? 7.092 17.515 26.794 1.00 90.94 221 PRO A N 1
ATOM 1755 C CA . PRO A 1 221 ? 6.188 17.646 27.933 1.00 90.94 221 PRO A CA 1
ATOM 1756 C C . PRO A 1 221 ? 4.722 17.798 27.502 1.00 90.94 221 PRO A C 1
ATOM 1758 O O . PRO A 1 221 ? 4.417 18.458 26.511 1.00 90.94 221 PRO A O 1
ATOM 1761 N N . GLN A 1 222 ? 3.787 17.291 28.309 1.00 90.25 222 GLN A N 1
ATOM 1762 C CA . GLN A 1 222 ? 2.353 17.251 27.980 1.00 90.25 222 GLN A CA 1
ATOM 1763 C C . GLN A 1 222 ? 1.779 18.618 27.588 1.00 90.25 222 GLN A C 1
ATOM 1765 O O . GLN A 1 222 ? 0.953 18.712 26.685 1.00 90.25 222 GLN A O 1
ATOM 1770 N N . ALA A 1 223 ? 2.240 19.682 28.251 1.00 90.38 223 ALA A N 1
ATOM 1771 C CA . ALA A 1 223 ? 1.784 21.047 28.007 1.00 90.38 223 ALA A CA 1
ATOM 1772 C C . ALA A 1 223 ? 2.177 21.589 26.618 1.00 90.38 223 ALA A C 1
ATOM 1774 O O . ALA A 1 223 ? 1.452 22.420 26.073 1.00 90.38 223 ALA A O 1
ATOM 1775 N N . SER A 1 224 ? 3.299 21.140 26.037 1.00 93.00 224 SER A N 1
ATOM 1776 C CA . SER A 1 224 ? 3.754 21.541 24.694 1.00 93.00 224 SER A CA 1
ATOM 1777 C C . SER A 1 224 ? 3.520 20.471 23.628 1.00 93.00 224 SER A C 1
ATOM 1779 O O . SER A 1 224 ? 3.603 20.787 22.442 1.00 93.00 224 SER A O 1
ATOM 1781 N N . PHE A 1 225 ? 3.172 19.244 24.027 1.00 94.38 225 PHE A N 1
ATOM 1782 C CA . PHE A 1 225 ? 3.094 18.075 23.152 1.00 94.38 225 PHE A CA 1
ATOM 1783 C C . PHE A 1 225 ? 2.289 18.320 21.873 1.00 94.38 225 PHE A C 1
ATOM 1785 O O . PHE A 1 225 ? 2.801 18.124 20.774 1.00 94.38 225 PHE A O 1
ATOM 1792 N N . LEU A 1 226 ? 1.054 18.820 21.992 1.00 95.06 226 LEU A N 1
ATOM 1793 C CA . LEU A 1 226 ? 0.199 19.062 20.825 1.00 95.06 226 LEU A CA 1
ATOM 1794 C C . LEU A 1 226 ? 0.815 20.084 19.856 1.00 95.06 226 LEU A C 1
ATOM 1796 O O . LEU A 1 226 ? 0.837 19.856 18.650 1.00 95.06 226 LEU A O 1
ATOM 1800 N N . LYS A 1 227 ? 1.375 21.175 20.388 1.00 95.25 227 LYS A N 1
ATOM 1801 C CA . LYS A 1 227 ? 2.024 22.222 19.589 1.00 95.25 227 LYS A CA 1
ATOM 1802 C C . LYS A 1 227 ? 3.252 21.681 18.850 1.00 95.25 227 LYS A C 1
ATOM 1804 O O . LYS A 1 227 ? 3.514 22.071 17.715 1.00 95.25 227 LYS A O 1
ATOM 1809 N N . GLU A 1 228 ? 4.005 20.781 19.477 1.00 95.62 228 GLU A N 1
ATOM 1810 C CA . GLU A 1 228 ? 5.168 20.144 18.855 1.00 95.62 228 GLU A CA 1
ATOM 1811 C C . GLU A 1 228 ? 4.770 19.128 17.779 1.00 95.62 228 GLU A C 1
ATOM 1813 O O . GLU A 1 228 ? 5.380 19.114 16.707 1.00 95.62 228 GLU A O 1
ATOM 1818 N N . VAL A 1 229 ? 3.703 18.354 18.001 1.00 96.00 229 VAL A N 1
ATOM 1819 C CA . VAL A 1 229 ? 3.112 17.477 16.977 1.00 96.00 229 VAL A CA 1
ATOM 1820 C C . VAL A 1 229 ? 2.652 18.293 15.765 1.00 96.00 229 VAL A C 1
ATOM 1822 O O . VAL A 1 229 ? 2.982 17.943 14.632 1.00 96.00 229 VAL A O 1
ATOM 1825 N N . GLU A 1 230 ? 1.956 19.413 15.970 1.00 96.62 230 GLU A N 1
ATOM 1826 C CA . GLU A 1 230 ? 1.527 20.316 14.891 1.00 96.62 230 GLU A CA 1
ATOM 1827 C C . GLU A 1 230 ? 2.714 20.920 14.124 1.00 96.62 230 GLU A C 1
ATOM 1829 O O . GLU A 1 230 ? 2.710 20.968 12.887 1.00 96.62 230 GLU A O 1
ATOM 1834 N N . ALA A 1 231 ? 3.765 21.335 14.837 1.00 95.38 231 ALA A N 1
ATOM 1835 C CA . ALA A 1 231 ? 4.979 21.867 14.228 1.00 95.38 231 ALA A CA 1
ATOM 1836 C C . ALA A 1 231 ? 5.685 20.812 13.360 1.00 95.38 231 ALA A C 1
ATOM 1838 O O . ALA A 1 231 ? 6.013 21.079 12.202 1.00 95.38 231 ALA A O 1
ATOM 1839 N N . LYS A 1 232 ? 5.873 19.588 13.873 1.00 95.50 232 LYS A N 1
ATOM 1840 C CA . LYS A 1 232 ? 6.475 18.483 13.110 1.00 95.50 232 LYS A CA 1
ATOM 1841 C C . LYS A 1 232 ? 5.601 18.054 11.930 1.00 95.50 232 LYS A C 1
ATOM 1843 O O . LYS A 1 232 ? 6.134 17.823 10.848 1.00 95.50 232 LYS A O 1
ATOM 1848 N N . SER A 1 233 ? 4.279 18.027 12.100 1.00 96.12 233 SER A N 1
ATOM 1849 C CA . SER A 1 233 ? 3.307 17.736 11.034 1.00 96.12 233 SER A CA 1
ATOM 1850 C C . SER A 1 233 ? 3.416 18.759 9.895 1.00 96.12 233 SER A C 1
ATOM 1852 O O . SER A 1 233 ? 3.442 18.398 8.716 1.00 96.12 233 SER A O 1
ATOM 1854 N N . THR A 1 234 ? 3.603 20.038 10.238 1.00 95.25 234 THR A N 1
ATOM 1855 C CA . THR A 1 234 ? 3.837 21.118 9.267 1.00 95.25 234 THR A CA 1
ATOM 1856 C C . THR A 1 234 ? 5.147 20.925 8.501 1.00 95.25 234 THR A C 1
ATOM 1858 O O . THR A 1 234 ? 5.153 21.024 7.274 1.00 95.25 234 THR A O 1
ATOM 1861 N N . VAL A 1 235 ? 6.243 20.586 9.192 1.00 92.12 235 VAL A N 1
ATOM 1862 C CA . VAL A 1 235 ? 7.537 20.276 8.554 1.00 92.12 235 VAL A CA 1
ATOM 1863 C C . VAL A 1 235 ? 7.408 19.075 7.614 1.00 92.12 235 VAL A C 1
ATOM 1865 O O . VAL A 1 235 ? 7.831 19.147 6.464 1.00 92.12 235 VAL A O 1
ATOM 1868 N N . ALA A 1 236 ? 6.763 17.995 8.057 1.00 91.75 236 ALA A N 1
ATOM 1869 C CA . ALA A 1 236 ? 6.540 16.787 7.265 1.00 91.75 236 ALA A CA 1
ATOM 1870 C C . ALA A 1 236 ? 5.761 17.064 5.958 1.00 91.75 236 ALA A C 1
ATOM 1872 O O . ALA A 1 236 ? 6.052 16.489 4.899 1.00 91.75 236 ALA A O 1
ATOM 1873 N N . LEU A 1 237 ? 4.796 17.986 6.008 1.00 92.62 237 LEU A N 1
ATOM 1874 C CA . LEU A 1 237 ? 3.975 18.410 4.870 1.00 92.62 237 LEU A CA 1
ATOM 1875 C C . LEU A 1 237 ? 4.636 19.458 3.956 1.00 92.62 237 LEU A C 1
ATOM 1877 O O . LEU A 1 237 ? 4.144 19.682 2.850 1.00 92.62 237 LEU A O 1
ATOM 1881 N N . CYS A 1 238 ? 5.724 20.098 4.384 1.00 88.00 238 CYS A N 1
ATOM 1882 C CA . CYS A 1 238 ? 6.354 21.195 3.656 1.00 88.00 238 CYS A CA 1
ATOM 1883 C C . CYS A 1 238 ? 7.077 20.695 2.394 1.00 88.00 238 CYS A C 1
ATOM 1885 O O . CYS A 1 238 ? 8.096 20.020 2.480 1.00 88.00 238 CYS A O 1
ATOM 1887 N N . THR A 1 239 ? 6.580 21.028 1.200 1.00 81.50 239 THR A N 1
ATOM 1888 C CA . THR A 1 239 ? 7.163 20.544 -0.069 1.00 81.50 239 THR A CA 1
ATOM 1889 C C . THR A 1 239 ? 8.482 21.214 -0.444 1.00 81.50 239 THR A C 1
ATOM 1891 O O . THR A 1 239 ? 9.203 20.682 -1.281 1.00 81.50 239 THR A O 1
ATOM 1894 N N . THR A 1 240 ? 8.793 22.371 0.145 1.00 78.00 240 THR A N 1
ATOM 1895 C CA . THR A 1 240 ? 10.078 23.068 -0.037 1.00 78.00 240 THR A CA 1
ATOM 1896 C C . THR A 1 240 ? 11.154 22.574 0.929 1.00 78.00 240 THR A C 1
ATOM 1898 O O . THR A 1 240 ? 12.321 22.913 0.766 1.00 78.00 240 THR A O 1
ATOM 1901 N N . GLU A 1 241 ? 10.772 21.795 1.942 1.00 77.06 241 GLU A N 1
ATOM 1902 C CA . GLU A 1 241 ? 11.695 21.208 2.906 1.00 77.06 241 GLU A CA 1
ATOM 1903 C C . GLU A 1 241 ? 12.412 19.990 2.310 1.00 77.06 241 GLU A C 1
ATOM 1905 O O . GLU A 1 241 ? 11.853 19.252 1.489 1.00 77.06 241 GLU A O 1
ATOM 1910 N N . LYS A 1 242 ? 13.651 19.745 2.754 1.00 72.00 242 LYS A N 1
ATOM 1911 C CA . LYS A 1 242 ? 14.426 18.598 2.277 1.00 72.00 242 LYS A CA 1
ATOM 1912 C C . LYS A 1 242 ? 13.737 17.287 2.649 1.00 72.00 242 LYS A C 1
ATOM 1914 O O . LYS A 1 242 ? 13.211 17.117 3.749 1.00 72.00 242 LYS A O 1
ATOM 1919 N N . VAL A 1 243 ? 13.802 16.322 1.737 1.00 73.94 243 VAL A N 1
ATOM 1920 C CA . VAL A 1 243 ? 13.165 15.004 1.872 1.00 73.94 243 VAL A CA 1
ATOM 1921 C C . VAL A 1 243 ? 13.530 14.311 3.197 1.00 73.94 243 VAL A C 1
ATOM 1923 O O . VAL A 1 243 ? 12.603 13.947 3.924 1.00 73.94 243 VAL A O 1
ATOM 1926 N N . PRO A 1 244 ? 14.814 14.221 3.603 1.00 74.75 244 PRO A N 1
ATOM 1927 C CA . PRO A 1 244 ? 15.173 13.578 4.868 1.00 74.75 244 PRO A CA 1
ATOM 1928 C C . PRO A 1 244 ? 14.600 14.298 6.095 1.00 74.75 244 PRO A C 1
ATOM 1930 O O . PRO A 1 244 ? 14.183 13.658 7.056 1.00 74.75 244 PRO A O 1
ATOM 1933 N N . ASN A 1 245 ? 14.512 15.632 6.064 1.00 76.00 245 ASN A N 1
ATOM 1934 C CA . ASN A 1 245 ? 13.965 16.421 7.171 1.00 76.00 245 ASN A CA 1
ATOM 1935 C C . ASN A 1 245 ? 12.463 16.167 7.353 1.00 76.00 245 ASN A C 1
ATOM 1937 O O . ASN A 1 245 ? 11.993 16.003 8.480 1.00 76.00 245 ASN A O 1
ATOM 1941 N N . ARG A 1 246 ? 11.720 16.071 6.244 1.00 85.38 246 ARG A N 1
ATOM 1942 C CA . ARG A 1 246 ? 10.290 15.734 6.257 1.00 85.38 246 ARG A CA 1
ATOM 1943 C C . ARG A 1 246 ? 10.043 14.340 6.830 1.00 85.38 246 ARG A C 1
ATOM 1945 O O . ARG A 1 246 ? 9.139 14.167 7.645 1.00 85.38 246 ARG A O 1
ATOM 1952 N N . GLN A 1 247 ? 10.853 13.361 6.424 1.00 83.06 247 GLN A N 1
ATOM 1953 C CA . GLN A 1 247 ? 10.758 11.990 6.925 1.00 83.06 247 GLN A CA 1
ATOM 1954 C C . GLN A 1 247 ? 11.099 11.915 8.418 1.00 83.06 247 GLN A C 1
ATOM 1956 O O . GLN A 1 247 ? 10.313 11.363 9.183 1.00 83.06 247 GLN A O 1
ATOM 1961 N N . ARG A 1 248 ? 12.203 12.539 8.857 1.00 84.81 248 ARG A N 1
ATOM 1962 C CA . ARG A 1 248 ? 12.594 12.590 10.277 1.00 84.81 248 ARG A CA 1
ATOM 1963 C C . ARG A 1 248 ? 11.533 13.258 11.151 1.00 84.81 248 ARG A C 1
ATOM 1965 O O . ARG A 1 248 ? 11.311 12.828 12.277 1.00 84.81 248 ARG A O 1
ATOM 1972 N N . ALA A 1 249 ? 10.854 14.291 10.647 1.00 90.75 249 ALA A N 1
ATOM 1973 C CA . ALA A 1 249 ? 9.763 14.932 11.376 1.00 90.75 249 ALA A CA 1
ATOM 1974 C C . ALA A 1 249 ? 8.583 13.976 11.619 1.00 90.75 249 ALA A C 1
ATOM 1976 O O . ALA A 1 249 ? 8.054 13.941 12.727 1.00 90.75 249 ALA A O 1
ATOM 1977 N N . ALA A 1 250 ? 8.207 13.172 10.621 1.00 93.19 250 ALA A N 1
ATOM 1978 C CA . ALA A 1 250 ? 7.153 12.171 10.772 1.00 93.19 250 ALA A CA 1
ATOM 1979 C C . ALA A 1 250 ? 7.587 10.974 11.637 1.00 93.19 250 ALA A C 1
ATOM 1981 O O . ALA A 1 250 ? 6.801 10.502 12.451 1.00 93.19 250 ALA A O 1
ATOM 1982 N N . GLN A 1 251 ? 8.840 10.521 11.519 1.00 91.69 251 GLN A N 1
ATOM 1983 C CA . GLN A 1 251 ? 9.394 9.468 12.381 1.00 91.69 251 GLN A CA 1
ATOM 1984 C C . GLN A 1 251 ? 9.413 9.895 13.852 1.00 91.69 251 GLN A C 1
ATOM 1986 O O . GLN A 1 251 ? 9.029 9.110 14.709 1.00 91.69 251 GLN A O 1
ATOM 1991 N N . ALA A 1 252 ? 9.772 11.151 14.141 1.00 92.94 252 ALA A N 1
ATOM 1992 C CA . ALA A 1 252 ? 9.695 11.694 15.496 1.00 92.94 252 ALA A CA 1
ATOM 1993 C C . ALA A 1 252 ? 8.261 11.656 16.046 1.00 92.94 252 ALA A C 1
ATOM 1995 O O . ALA A 1 252 ? 8.065 11.269 17.190 1.00 92.94 252 ALA A O 1
ATOM 1996 N N . ILE A 1 253 ? 7.256 11.996 15.225 1.00 95.75 253 ILE A N 1
ATOM 1997 C CA . ILE A 1 253 ? 5.846 11.866 15.623 1.00 95.75 253 ILE A CA 1
ATOM 1998 C C . ILE A 1 253 ? 5.506 10.404 15.930 1.00 95.75 253 ILE A C 1
ATOM 2000 O O . ILE A 1 253 ? 4.890 10.151 16.957 1.00 95.75 253 ILE A O 1
ATOM 2004 N N . CYS A 1 254 ? 5.903 9.454 15.079 1.00 94.56 254 CYS A N 1
ATOM 2005 C CA . CYS A 1 254 ? 5.649 8.028 15.315 1.00 94.56 254 CYS A CA 1
ATOM 2006 C C . CYS A 1 254 ? 6.246 7.567 16.651 1.00 94.56 254 CYS A C 1
ATOM 2008 O O . CYS A 1 254 ? 5.512 7.066 17.497 1.00 94.56 254 CYS A O 1
ATOM 2010 N N . GLN A 1 255 ? 7.528 7.866 16.883 1.00 92.50 255 GLN A N 1
ATOM 2011 C CA . GLN A 1 255 ? 8.227 7.542 18.128 1.00 92.50 255 GLN A CA 1
ATOM 2012 C C . GLN A 1 255 ? 7.521 8.141 19.350 1.00 92.50 255 GLN A C 1
ATOM 2014 O O . GLN A 1 255 ? 7.253 7.457 20.330 1.00 92.50 255 GLN A O 1
ATOM 2019 N N . TRP A 1 256 ? 7.144 9.420 19.286 1.00 94.81 256 TRP A N 1
ATOM 2020 C CA . TRP A 1 256 ? 6.433 10.078 20.382 1.00 94.81 256 TRP A CA 1
ATOM 2021 C C . TRP A 1 256 ? 5.071 9.448 20.682 1.00 94.81 256 TRP A C 1
ATOM 2023 O O . TRP A 1 256 ? 4.638 9.460 21.830 1.00 94.81 256 TRP A O 1
ATOM 2033 N N . LEU A 1 257 ? 4.378 8.920 19.673 1.00 93.38 257 LEU A N 1
ATOM 2034 C CA . LEU A 1 257 ? 3.089 8.245 19.846 1.00 93.38 257 LEU A CA 1
ATOM 2035 C C . LEU A 1 257 ? 3.237 6.842 20.447 1.00 93.38 257 LEU A C 1
ATOM 2037 O O . LEU A 1 257 ? 2.323 6.379 21.133 1.00 93.38 257 LEU A O 1
ATOM 2041 N N . GLU A 1 258 ? 4.369 6.185 20.204 1.00 91.81 258 GLU A N 1
ATOM 2042 C CA . GLU A 1 258 ? 4.737 4.913 20.832 1.00 91.81 258 GLU A CA 1
ATOM 2043 C C . GLU A 1 258 ? 5.116 5.128 22.303 1.00 91.81 258 GLU A C 1
ATOM 2045 O O . GLU A 1 258 ? 4.596 4.438 23.180 1.00 91.81 258 GLU A O 1
ATOM 2050 N N . ASP A 1 259 ? 5.923 6.156 22.579 1.00 89.88 259 ASP A N 1
ATOM 2051 C CA . ASP A 1 259 ? 6.479 6.429 23.909 1.00 89.88 259 ASP A CA 1
ATOM 2052 C C . ASP A 1 259 ? 5.543 7.224 24.838 1.00 89.88 259 ASP A C 1
ATOM 2054 O O . ASP A 1 259 ? 5.789 7.311 26.046 1.00 89.88 259 ASP A O 1
ATOM 2058 N N . MET A 1 260 ? 4.484 7.860 24.315 1.00 90.25 260 MET A N 1
ATOM 2059 C CA . MET A 1 260 ? 3.634 8.734 25.134 1.00 90.25 260 MET A CA 1
ATOM 2060 C C . MET A 1 260 ? 2.926 7.962 26.264 1.00 90.25 260 MET A C 1
ATOM 2062 O O . MET A 1 260 ? 2.326 6.920 26.004 1.00 90.25 260 MET A O 1
ATOM 2066 N N . PRO A 1 261 ? 2.876 8.485 27.504 1.00 91.38 261 PRO A N 1
ATOM 2067 C CA . PRO A 1 261 ? 2.106 7.882 28.594 1.00 91.38 261 PRO A CA 1
ATOM 2068 C C . PRO A 1 261 ? 0.592 7.857 28.328 1.00 91.38 261 PRO A C 1
ATOM 2070 O O . PRO A 1 261 ? 0.047 8.765 27.700 1.00 91.38 261 PRO A O 1
ATOM 2073 N N . ASP A 1 262 ? -0.133 6.897 28.912 1.00 88.75 262 ASP A N 1
ATOM 2074 C CA . ASP A 1 262 ? -1.597 6.754 28.744 1.00 88.75 262 ASP A CA 1
ATOM 2075 C C . ASP A 1 262 ? -2.395 8.008 29.159 1.00 88.75 262 ASP A C 1
ATOM 2077 O O . ASP A 1 262 ? -3.469 8.297 28.623 1.00 88.75 262 ASP A O 1
ATOM 2081 N N . GLN A 1 263 ? -1.841 8.812 30.072 1.00 88.44 263 GLN A N 1
ATOM 2082 C CA . GLN A 1 263 ? -2.405 10.101 30.486 1.00 88.44 263 GLN A CA 1
ATOM 2083 C C . GLN A 1 263 ? -2.463 11.113 29.326 1.00 88.44 263 GLN A C 1
ATOM 2085 O O . GLN A 1 263 ? -3.416 11.894 29.230 1.00 88.44 263 GLN A O 1
ATOM 2090 N N . TYR A 1 264 ? -1.478 11.092 28.420 1.00 90.44 264 TYR A N 1
ATOM 2091 C CA . TYR A 1 264 ? -1.456 11.945 27.227 1.00 90.44 264 TYR A CA 1
ATOM 2092 C C . TYR A 1 264 ? -2.553 11.495 26.274 1.00 90.44 264 TYR A C 1
ATOM 2094 O O . TYR A 1 264 ? -3.329 12.320 25.801 1.00 90.44 264 TYR A O 1
ATOM 2102 N N . VAL A 1 265 ? -2.670 10.183 26.060 1.00 87.81 265 VAL A N 1
ATOM 2103 C CA . VAL A 1 265 ? -3.703 9.599 25.198 1.00 87.81 265 VAL A CA 1
ATOM 2104 C C . VAL A 1 265 ? -5.094 9.993 25.688 1.00 87.81 265 VAL A C 1
ATOM 2106 O O . VAL A 1 265 ? -5.898 10.507 24.914 1.00 87.81 265 VAL A O 1
ATOM 2109 N N . THR A 1 266 ? -5.350 9.837 26.988 1.00 87.06 266 THR A N 1
ATOM 2110 C CA . THR A 1 266 ? -6.648 10.141 27.607 1.00 87.06 266 THR A CA 1
ATOM 2111 C C . THR A 1 266 ? -7.035 11.617 27.461 1.00 87.06 266 THR A C 1
ATOM 2113 O O . THR A 1 266 ? -8.198 11.933 27.222 1.00 87.06 266 THR A O 1
ATOM 2116 N N . SER A 1 267 ? -6.071 12.531 27.607 1.00 87.94 267 SER A N 1
ATOM 2117 C CA . SER A 1 267 ? -6.325 13.981 27.639 1.00 87.94 267 SER A CA 1
ATOM 2118 C C . SER A 1 267 ? -6.246 14.665 26.272 1.00 87.94 267 SER A C 1
ATOM 2120 O O . SER A 1 267 ? -6.951 15.645 26.036 1.00 87.94 267 SER A O 1
ATOM 2122 N N . LEU A 1 268 ? -5.402 14.167 25.366 1.00 90.69 268 LEU A N 1
ATOM 2123 C CA . LEU A 1 268 ? -5.073 14.815 24.094 1.00 90.69 268 LEU A CA 1
ATOM 2124 C C . LEU A 1 268 ? -5.457 13.985 22.861 1.00 90.69 268 LEU A C 1
ATOM 2126 O O . LEU A 1 268 ? -5.325 14.493 21.750 1.00 90.69 268 LEU A O 1
ATOM 2130 N N . GLY A 1 269 ? -5.945 12.749 23.011 1.00 89.44 269 GLY A N 1
ATOM 2131 C CA . GLY A 1 269 ? -6.090 11.785 21.912 1.00 89.44 269 GLY A CA 1
ATOM 2132 C C . GLY A 1 269 ? -6.811 12.307 20.661 1.00 89.44 269 GLY A C 1
ATOM 2133 O O . GLY A 1 269 ? -6.287 12.181 19.555 1.00 89.44 269 GLY A O 1
ATOM 2134 N N . MET A 1 270 ? -7.965 12.969 20.807 1.00 90.00 270 MET A N 1
ATOM 2135 C CA . MET A 1 270 ? -8.679 13.554 19.655 1.00 90.00 270 MET A CA 1
ATOM 2136 C C . MET A 1 270 ? -7.948 14.737 19.013 1.00 90.00 270 MET A C 1
ATOM 2138 O O . MET A 1 270 ? -8.008 14.912 17.792 1.00 90.00 270 MET A O 1
ATOM 2142 N N . ASN A 1 271 ? -7.242 15.538 19.811 1.00 92.06 271 ASN A N 1
ATOM 2143 C CA . ASN A 1 271 ? -6.456 16.658 19.299 1.00 92.06 271 ASN A CA 1
ATOM 2144 C C . ASN A 1 271 ? -5.244 16.141 18.515 1.00 92.06 271 ASN A C 1
ATOM 2146 O O . ASN A 1 271 ? -4.979 16.623 17.418 1.00 92.06 271 ASN A O 1
ATOM 2150 N N . ILE A 1 272 ? -4.578 15.099 19.026 1.00 93.38 272 ILE A N 1
ATOM 2151 C CA . ILE A 1 272 ? -3.482 14.401 18.343 1.00 93.38 272 ILE A CA 1
ATOM 2152 C C . ILE A 1 272 ? -3.965 13.848 16.999 1.00 93.38 272 ILE A C 1
ATOM 2154 O O . ILE A 1 272 ? -3.374 14.161 15.967 1.00 93.38 272 ILE A O 1
ATOM 2158 N N . MET A 1 273 ? -5.074 13.097 16.998 1.00 93.00 273 MET A N 1
ATOM 2159 C CA . MET A 1 273 ? -5.705 12.567 15.782 1.00 93.00 273 MET A CA 1
ATOM 2160 C C . MET A 1 273 ? -5.951 13.663 14.741 1.00 93.00 273 MET A C 1
ATOM 2162 O O . MET A 1 273 ? -5.617 13.501 13.568 1.00 93.00 273 MET A O 1
ATOM 2166 N N . THR A 1 274 ? -6.492 14.800 15.175 1.00 93.44 274 THR A N 1
ATOM 2167 C CA . THR A 1 274 ? -6.785 15.942 14.300 1.00 93.44 274 THR A CA 1
ATOM 2168 C C . THR A 1 274 ? -5.506 16.582 13.747 1.00 93.44 274 THR A C 1
ATOM 2170 O O . THR A 1 274 ? -5.430 16.852 12.547 1.00 93.44 274 THR A O 1
ATOM 2173 N N . ALA A 1 275 ? -4.479 16.767 14.581 1.00 95.25 275 ALA A N 1
ATOM 2174 C CA . ALA A 1 275 ? -3.212 17.398 14.204 1.00 95.25 275 ALA A CA 1
ATOM 2175 C C . ALA A 1 275 ? -2.416 16.594 13.156 1.00 95.25 275 ALA A C 1
ATOM 2177 O O . ALA A 1 275 ? -1.744 17.169 12.292 1.00 95.25 275 ALA A O 1
ATOM 2178 N N . ILE A 1 276 ? -2.505 15.261 13.197 1.00 96.75 276 ILE A N 1
ATOM 2179 C CA . ILE A 1 276 ? -1.773 14.378 12.275 1.00 96.75 276 ILE A CA 1
ATOM 2180 C C . ILE A 1 276 ? -2.596 13.959 11.049 1.00 96.75 276 ILE A C 1
ATOM 2182 O O . ILE A 1 276 ? -2.017 13.502 10.064 1.00 96.75 276 ILE A O 1
ATOM 2186 N N . ALA A 1 277 ? -3.925 14.122 11.067 1.00 96.12 277 ALA A N 1
ATOM 2187 C CA . ALA A 1 277 ? -4.837 13.564 10.063 1.00 96.12 277 ALA A CA 1
ATOM 2188 C C . ALA A 1 277 ? -4.429 13.868 8.613 1.00 96.12 277 ALA A C 1
ATOM 2190 O O . ALA A 1 277 ? -4.353 12.962 7.773 1.00 96.12 277 ALA A O 1
ATOM 2191 N N . LYS A 1 278 ? -4.128 15.141 8.323 1.00 96.06 278 LYS A N 1
ATOM 2192 C CA . LYS A 1 278 ? -3.711 15.592 6.987 1.00 96.06 278 LYS A CA 1
ATOM 2193 C C . LYS A 1 278 ? -2.346 15.028 6.597 1.00 96.06 278 LYS A C 1
ATOM 2195 O O . LYS A 1 278 ? -2.188 14.561 5.471 1.00 96.06 278 LYS A O 1
ATOM 2200 N N . MET A 1 279 ? -1.378 15.062 7.513 1.00 96.88 279 MET A N 1
ATOM 2201 C CA . MET A 1 279 ? -0.034 14.529 7.281 1.00 96.88 279 MET A CA 1
ATOM 2202 C C . MET A 1 279 ? -0.092 13.040 6.950 1.00 96.88 279 MET A C 1
ATOM 2204 O O . MET A 1 279 ? 0.421 12.636 5.911 1.00 96.88 279 MET A O 1
ATOM 2208 N N . VAL A 1 280 ? -0.785 12.249 7.767 1.00 97.31 280 VAL A N 1
ATOM 2209 C CA . VAL A 1 280 ? -0.955 10.806 7.557 1.00 97.31 280 VAL A CA 1
ATOM 2210 C C . VAL A 1 280 ? -1.599 10.517 6.201 1.00 97.31 280 VAL A C 1
ATOM 2212 O O . VAL A 1 280 ? -1.084 9.706 5.434 1.00 97.31 280 VAL A O 1
ATOM 2215 N N . THR A 1 281 ? -2.666 11.240 5.845 1.00 96.69 281 THR A N 1
ATOM 2216 C CA . THR A 1 281 ? -3.347 11.078 4.546 1.00 96.69 281 THR A CA 1
ATOM 2217 C C . THR A 1 281 ? -2.412 11.336 3.360 1.00 96.69 281 THR A C 1
ATOM 2219 O O . THR A 1 281 ? -2.507 10.659 2.335 1.00 96.69 281 THR A O 1
ATOM 2222 N N . VAL A 1 282 ? -1.504 12.310 3.477 1.00 94.19 282 VAL A N 1
ATOM 2223 C CA . VAL A 1 282 ? -0.493 12.599 2.448 1.00 94.19 282 VAL A CA 1
ATOM 2224 C C . VAL A 1 282 ? 0.587 11.519 2.421 1.00 94.19 282 VAL A C 1
ATOM 2226 O O . VAL A 1 282 ? 0.923 11.036 1.343 1.00 94.19 282 VAL A O 1
ATOM 2229 N N . PHE A 1 283 ? 1.097 11.113 3.583 1.00 94.88 283 PHE A N 1
ATOM 2230 C CA . PHE A 1 283 ? 2.191 10.149 3.704 1.00 94.88 283 PHE A CA 1
ATOM 2231 C C . PHE A 1 283 ? 1.793 8.768 3.196 1.00 94.88 283 PHE A C 1
ATOM 2233 O O . PHE A 1 283 ? 2.492 8.205 2.365 1.00 94.88 283 PHE A O 1
ATOM 2240 N N . VAL A 1 284 ? 0.621 8.261 3.582 1.00 94.44 284 VAL A N 1
ATOM 2241 C CA . VAL A 1 284 ? 0.104 6.973 3.090 1.00 94.44 284 VAL A CA 1
ATOM 2242 C C . VAL A 1 284 ? -0.042 6.954 1.558 1.00 94.44 284 VAL A C 1
ATOM 2244 O O . VAL A 1 284 ? 0.028 5.894 0.940 1.00 94.44 284 VAL A O 1
ATOM 2247 N N . ARG A 1 285 ? -0.215 8.119 0.919 1.00 90.19 285 ARG A N 1
ATOM 2248 C CA . ARG A 1 285 ? -0.337 8.258 -0.543 1.00 90.19 2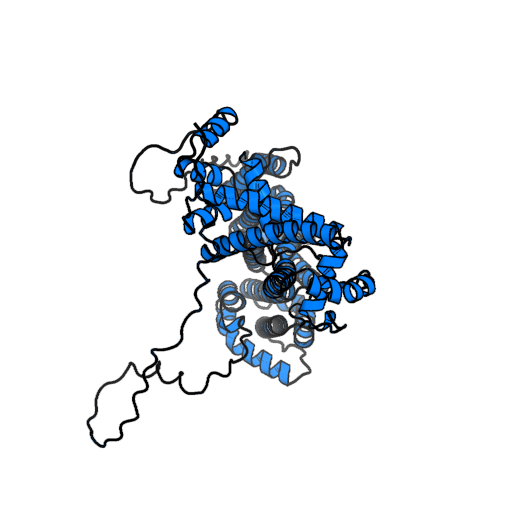85 ARG A CA 1
ATOM 2249 C C . ARG A 1 285 ? 0.982 8.581 -1.244 1.00 90.19 285 ARG A C 1
ATOM 2251 O O . ARG A 1 285 ? 0.967 8.766 -2.464 1.00 90.19 285 ARG A O 1
ATOM 2258 N N . GLU A 1 286 ? 2.091 8.673 -0.516 1.00 86.25 286 GLU A N 1
ATOM 2259 C CA . GLU A 1 286 ? 3.399 8.862 -1.132 1.00 86.25 286 GLU A CA 1
ATOM 2260 C C . GLU A 1 286 ? 3.780 7.617 -1.951 1.00 86.25 286 GLU A C 1
ATOM 2262 O O . GLU A 1 286 ? 3.649 6.476 -1.518 1.00 86.25 286 GLU A O 1
ATOM 2267 N N . LYS A 1 287 ? 4.270 7.868 -3.162 1.00 79.50 287 LYS A N 1
ATOM 2268 C CA . LYS A 1 287 ? 4.980 6.941 -4.039 1.00 79.50 287 LYS A CA 1
ATOM 2269 C C . LYS A 1 287 ? 6.331 6.503 -3.463 1.00 79.50 287 LYS A C 1
ATOM 2271 O O . LYS A 1 287 ? 6.822 5.449 -3.854 1.00 79.50 287 LYS A O 1
ATOM 2276 N N . ARG A 1 288 ? 6.939 7.288 -2.568 1.00 76.75 288 ARG A N 1
ATOM 2277 C CA . ARG A 1 288 ? 8.131 6.897 -1.804 1.00 76.75 288 ARG A CA 1
ATOM 2278 C C . ARG A 1 288 ? 7.725 6.005 -0.637 1.00 76.75 288 ARG A C 1
ATOM 2280 O O . ARG A 1 288 ? 7.082 6.455 0.311 1.00 76.75 288 ARG A O 1
ATOM 2287 N N . SER A 1 289 ? 8.138 4.746 -0.693 1.00 77.94 289 SER A N 1
ATOM 2288 C CA . SER A 1 289 ? 7.814 3.720 0.302 1.00 77.94 289 SER A CA 1
ATOM 2289 C C . SER A 1 289 ? 8.229 4.099 1.720 1.00 77.94 289 SER A C 1
ATOM 2291 O O . SER A 1 289 ? 7.447 3.860 2.634 1.00 77.94 289 SER A O 1
ATOM 2293 N N . ALA A 1 290 ? 9.371 4.762 1.919 1.00 76.50 290 ALA A N 1
ATOM 2294 C CA . ALA A 1 290 ? 9.792 5.253 3.233 1.00 76.50 290 ALA A CA 1
ATOM 2295 C C . ALA A 1 290 ? 8.747 6.179 3.893 1.00 76.50 290 ALA A C 1
ATOM 2297 O O . ALA A 1 290 ? 8.371 5.973 5.044 1.00 76.50 290 ALA A O 1
ATOM 2298 N N . PHE A 1 291 ? 8.203 7.147 3.148 1.00 84.88 291 PHE A N 1
ATOM 2299 C CA . PHE A 1 291 ? 7.140 8.037 3.633 1.00 84.88 291 PHE A CA 1
ATOM 2300 C C . PHE A 1 291 ? 5.835 7.281 3.876 1.00 84.88 291 PHE A C 1
ATOM 2302 O O . PHE A 1 291 ? 5.182 7.478 4.900 1.00 84.88 291 PHE A O 1
ATOM 2309 N N . CYS A 1 292 ? 5.467 6.403 2.943 1.00 89.69 292 CYS A N 1
ATOM 2310 C CA . CYS A 1 292 ? 4.252 5.611 3.057 1.00 89.69 292 CYS A CA 1
ATOM 2311 C C . CYS A 1 292 ? 4.267 4.707 4.292 1.00 89.69 292 CYS A C 1
ATOM 2313 O O . CYS A 1 292 ? 3.288 4.698 5.037 1.00 89.69 292 CYS A O 1
ATOM 2315 N N . ARG A 1 293 ? 5.383 4.016 4.549 1.00 88.88 293 ARG A N 1
ATOM 2316 C CA . ARG A 1 293 ? 5.565 3.151 5.721 1.00 88.88 293 ARG A CA 1
ATOM 2317 C C . ARG A 1 293 ? 5.410 3.929 7.017 1.00 88.88 293 ARG A C 1
ATOM 2319 O O . ARG A 1 293 ? 4.532 3.580 7.788 1.00 88.88 293 ARG A O 1
ATOM 2326 N N . VAL A 1 294 ? 6.108 5.058 7.173 1.00 92.69 294 VAL A N 1
ATOM 2327 C CA . VAL A 1 294 ? 5.949 5.910 8.367 1.00 92.69 294 VAL A CA 1
ATOM 2328 C C . VAL A 1 294 ? 4.497 6.374 8.534 1.00 92.69 294 VAL A C 1
ATOM 2330 O O . VAL A 1 294 ? 3.966 6.359 9.637 1.00 92.69 294 VAL A O 1
ATOM 2333 N N . GLY A 1 295 ? 3.807 6.738 7.447 1.00 96.62 295 GLY A N 1
ATOM 2334 C CA . GLY A 1 295 ? 2.376 7.056 7.504 1.00 96.62 295 GLY A CA 1
ATOM 2335 C C . GLY A 1 295 ? 1.511 5.880 7.979 1.00 96.62 295 GLY A C 1
ATOM 2336 O O . GLY A 1 295 ? 0.599 6.079 8.777 1.00 96.62 295 GLY A O 1
ATOM 2337 N N . CYS A 1 296 ? 1.798 4.666 7.506 1.00 97.00 296 CYS A N 1
ATOM 2338 C CA . CYS A 1 296 ? 1.102 3.434 7.891 1.00 97.00 296 CYS A CA 1
ATOM 2339 C C . CYS A 1 296 ? 1.388 3.023 9.344 1.00 97.00 296 CYS A C 1
ATOM 2341 O O . CYS A 1 296 ? 0.472 2.581 10.043 1.00 97.00 296 CYS A O 1
ATOM 2343 N N . ASP A 1 297 ? 2.625 3.203 9.802 1.00 95.62 297 ASP A N 1
ATOM 2344 C CA . ASP A 1 297 ? 3.041 2.935 11.177 1.00 95.62 297 ASP A CA 1
ATOM 2345 C C . ASP A 1 297 ? 2.327 3.898 12.129 1.00 95.62 297 ASP A C 1
ATOM 2347 O O . ASP A 1 297 ? 1.671 3.448 13.063 1.00 95.62 297 ASP A O 1
ATOM 2351 N N . ILE A 1 298 ? 2.277 5.197 11.803 1.00 97.56 298 ILE A N 1
ATOM 2352 C CA . ILE A 1 298 ? 1.513 6.186 12.580 1.00 97.56 298 ILE A CA 1
ATOM 2353 C C . ILE A 1 298 ? 0.027 5.808 12.670 1.00 97.56 298 ILE A C 1
ATOM 2355 O O . ILE A 1 298 ? -0.546 5.889 13.755 1.00 97.56 298 ILE A O 1
ATOM 2359 N N . VAL A 1 299 ? -0.616 5.379 11.571 1.00 97.56 299 VAL A N 1
ATOM 2360 C CA . VAL A 1 299 ? -2.015 4.899 11.628 1.00 97.56 299 VAL A CA 1
ATOM 2361 C C . VAL A 1 299 ? -2.141 3.747 12.620 1.00 97.56 299 VAL A C 1
ATOM 2363 O O . VAL A 1 299 ? -3.021 3.775 13.477 1.00 97.56 299 VAL A O 1
ATOM 2366 N N . SER A 1 300 ? -1.270 2.745 12.505 1.00 96.25 300 SER A N 1
ATOM 2367 C CA . SER A 1 300 ? -1.324 1.529 13.319 1.00 96.25 300 SER A CA 1
ATOM 2368 C C . SER A 1 300 ? -1.105 1.844 14.800 1.00 96.25 300 SER A C 1
ATOM 2370 O O . SER A 1 300 ? -1.955 1.511 15.624 1.00 96.25 300 SER A O 1
ATOM 2372 N N . THR A 1 301 ? -0.033 2.570 15.122 1.00 95.44 301 THR A N 1
ATOM 2373 C CA . THR A 1 301 ? 0.315 3.000 16.480 1.00 95.44 301 THR A CA 1
ATOM 2374 C C . THR A 1 301 ? -0.815 3.805 17.103 1.00 95.44 301 THR A C 1
ATOM 2376 O O . THR A 1 301 ? -1.272 3.500 18.204 1.00 95.44 301 THR A O 1
ATOM 2379 N N . VAL A 1 302 ? -1.330 4.815 16.399 1.00 94.19 302 VAL A N 1
ATOM 2380 C CA . VAL A 1 302 ? -2.385 5.664 16.957 1.00 94.19 302 VAL A CA 1
ATOM 2381 C C . VAL A 1 302 ? -3.645 4.862 17.208 1.00 94.19 302 VAL A C 1
ATOM 2383 O O . VAL A 1 302 ? -4.185 4.943 18.309 1.00 94.19 302 VAL A O 1
ATOM 2386 N N . MET A 1 303 ? -4.086 4.056 16.240 1.00 93.69 303 MET A N 1
ATOM 2387 C CA . MET A 1 303 ? -5.262 3.210 16.416 1.00 93.69 303 MET A CA 1
ATOM 2388 C C . MET A 1 303 ? -5.093 2.277 17.618 1.00 93.69 303 MET A C 1
ATOM 2390 O O . MET A 1 303 ? -5.994 2.210 18.449 1.00 93.69 303 MET A O 1
ATOM 2394 N N . GLN A 1 304 ? -3.943 1.624 17.784 1.00 93.31 304 GLN A N 1
ATOM 2395 C CA . GLN A 1 304 ? -3.701 0.726 18.919 1.00 93.31 304 GLN A CA 1
ATOM 2396 C C . GLN A 1 304 ? -3.760 1.447 20.271 1.00 93.31 304 GLN A C 1
ATOM 2398 O O . GLN A 1 304 ? -4.283 0.897 21.235 1.00 93.31 304 GLN A O 1
ATOM 2403 N N . ARG A 1 305 ? -3.283 2.694 20.348 1.00 91.06 305 ARG A N 1
ATOM 2404 C CA . ARG A 1 305 ? -3.267 3.471 21.599 1.00 91.06 305 ARG A CA 1
ATOM 2405 C C . ARG A 1 305 ? -4.632 4.081 21.938 1.00 91.06 305 ARG A C 1
ATOM 2407 O O . ARG A 1 305 ? -4.989 4.154 23.114 1.00 91.06 305 ARG A O 1
ATOM 2414 N N . ILE A 1 306 ? -5.395 4.542 20.939 1.00 88.38 306 ILE A N 1
ATOM 2415 C CA . ILE A 1 306 ? -6.642 5.296 21.174 1.00 88.38 306 ILE A CA 1
ATOM 2416 C C . ILE A 1 306 ? -7.903 4.434 21.241 1.00 88.38 306 ILE A C 1
ATOM 2418 O O . ILE A 1 306 ? -8.907 4.902 21.772 1.00 88.38 306 ILE A O 1
ATOM 2422 N N . THR A 1 307 ? -7.888 3.222 20.680 1.00 86.00 307 THR A N 1
ATOM 2423 C CA . THR A 1 307 ? -9.120 2.443 20.448 1.00 86.00 307 THR A CA 1
ATOM 2424 C C . THR A 1 307 ? -9.883 2.124 21.730 1.00 86.00 307 THR A C 1
ATOM 2426 O O . THR A 1 307 ? -11.099 2.303 21.783 1.00 86.00 307 THR A O 1
ATOM 2429 N N . ASP A 1 308 ? -9.166 1.760 22.792 1.00 83.50 308 ASP A N 1
ATOM 2430 C CA . ASP A 1 308 ? -9.772 1.386 24.073 1.00 83.50 308 ASP A CA 1
ATOM 2431 C C . ASP A 1 308 ? -10.046 2.590 24.994 1.00 83.50 308 ASP A C 1
ATOM 2433 O O . ASP A 1 308 ? -10.465 2.433 26.142 1.00 83.50 308 ASP A O 1
ATOM 2437 N N . GLN A 1 309 ? -9.830 3.818 24.511 1.00 85.56 309 GLN A N 1
ATOM 2438 C CA . GLN A 1 309 ? -9.961 5.013 25.336 1.00 85.56 309 GLN A CA 1
ATOM 2439 C C . GLN A 1 309 ? -11.428 5.458 25.481 1.00 85.56 309 GLN A C 1
ATOM 2441 O O . GLN A 1 309 ? -12.169 5.517 24.490 1.00 85.56 309 GLN A O 1
ATOM 2446 N N . PRO A 1 310 ? -11.865 5.885 26.685 1.00 79.12 310 PRO A N 1
ATOM 2447 C CA . PRO A 1 310 ? -13.253 6.292 26.928 1.00 79.12 310 PRO A CA 1
ATOM 2448 C C . PRO A 1 310 ? -13.739 7.433 26.025 1.00 79.12 310 PRO A C 1
ATOM 2450 O O . PRO A 1 310 ? -14.902 7.449 25.612 1.00 79.12 310 PRO A O 1
ATOM 2453 N N . PHE A 1 311 ? -12.852 8.377 25.680 1.00 79.81 311 PHE A N 1
ATOM 2454 C CA . PHE A 1 311 ? -13.206 9.510 24.822 1.00 79.81 311 PHE A CA 1
ATOM 2455 C C . PHE A 1 311 ? -13.623 9.058 23.417 1.00 79.81 311 PHE A C 1
ATOM 2457 O O . PHE A 1 311 ? -14.509 9.667 22.820 1.00 79.81 311 PHE A O 1
ATOM 2464 N N . LEU A 1 312 ? -13.028 7.981 22.891 1.00 81.38 312 LEU A N 1
ATOM 2465 C CA . LEU A 1 312 ? -13.298 7.526 21.532 1.00 81.38 312 LEU A CA 1
ATOM 2466 C C . LEU A 1 312 ? -14.721 6.980 21.428 1.00 81.38 312 LEU A C 1
ATOM 2468 O O . LEU A 1 312 ? -15.449 7.313 20.496 1.00 81.38 312 LEU A O 1
ATOM 2472 N N . SER A 1 313 ? -15.166 6.231 22.440 1.00 76.94 313 SER A N 1
ATOM 2473 C CA . SER A 1 313 ? -16.551 5.753 22.518 1.00 76.94 313 SER A CA 1
ATOM 2474 C C . SER A 1 313 ? -17.565 6.903 22.567 1.00 76.94 313 SER A C 1
ATOM 2476 O O . SER A 1 313 ? -18.642 6.790 21.978 1.00 76.94 313 SER A O 1
ATOM 2478 N N . ALA A 1 314 ? -17.221 8.022 23.214 1.00 76.75 314 ALA A N 1
ATOM 2479 C CA . ALA A 1 314 ? -18.057 9.221 23.231 1.00 76.75 314 ALA A CA 1
ATOM 2480 C C . ALA A 1 314 ? -18.093 9.939 21.868 1.00 76.75 314 ALA A C 1
ATOM 2482 O O . ALA A 1 314 ? -19.124 10.501 21.502 1.00 76.75 314 ALA A O 1
ATOM 2483 N N . GLU A 1 315 ? -16.995 9.911 21.110 1.00 81.00 315 GLU A N 1
ATOM 2484 C CA . GLU A 1 315 ? -16.893 10.522 19.780 1.00 81.00 315 GLU A CA 1
ATOM 2485 C C . GLU A 1 315 ? -17.553 9.692 18.673 1.00 81.00 315 GLU A C 1
ATOM 2487 O O . GLU A 1 315 ? -18.225 10.257 17.812 1.00 81.00 315 GLU A O 1
ATOM 2492 N N . MET A 1 316 ? -17.453 8.359 18.720 1.00 77.75 316 MET A N 1
ATOM 2493 C CA . MET A 1 316 ? -18.029 7.455 17.708 1.00 77.75 316 MET A CA 1
ATOM 2494 C C . MET A 1 316 ? -19.548 7.602 17.529 1.00 77.75 316 MET A C 1
ATOM 2496 O O . MET A 1 316 ? -20.078 7.270 16.470 1.00 77.75 316 MET A O 1
ATOM 2500 N N . ASN A 1 317 ? -20.250 8.090 18.552 1.00 70.50 317 ASN A N 1
ATOM 2501 C CA . ASN A 1 317 ? -21.701 8.271 18.533 1.00 70.50 317 ASN A CA 1
ATOM 2502 C C . ASN A 1 317 ? -22.132 9.688 18.110 1.00 70.50 317 ASN A C 1
ATOM 2504 O O . ASN A 1 317 ? -23.330 9.950 17.991 1.00 70.50 317 ASN A O 1
ATOM 2508 N N . LYS A 1 318 ? -21.188 10.613 17.877 1.00 78.06 318 LYS A N 1
ATOM 2509 C CA . LYS A 1 318 ? -21.487 12.004 17.506 1.00 78.06 318 LYS A CA 1
ATOM 2510 C C . LYS A 1 318 ? -21.541 12.169 15.979 1.00 78.06 318 LYS A C 1
ATOM 2512 O O . LYS A 1 318 ? -20.530 11.952 15.313 1.00 78.06 318 LYS A O 1
ATOM 2517 N N . PRO A 1 319 ? -22.660 12.657 15.405 1.00 63.16 319 PRO A N 1
ATOM 2518 C CA . PRO A 1 319 ? -22.791 12.874 13.958 1.00 63.16 319 PRO A CA 1
ATOM 2519 C C . PRO A 1 319 ? -21.778 13.867 13.368 1.00 63.16 319 PRO A C 1
ATOM 2521 O O . PRO A 1 319 ? -21.464 13.797 12.184 1.00 63.16 319 PRO A O 1
ATOM 2524 N N . THR A 1 320 ? -21.281 14.801 14.183 1.00 74.00 320 THR A N 1
ATOM 2525 C CA . THR A 1 320 ? -20.351 15.870 13.787 1.00 74.00 320 THR A CA 1
ATOM 2526 C C . THR A 1 320 ? -18.903 15.587 14.189 1.00 74.00 320 THR A C 1
ATOM 2528 O O . THR A 1 320 ? -18.083 16.503 14.163 1.00 74.00 320 THR A O 1
ATOM 2531 N N . SER A 1 321 ? -18.576 14.362 14.620 1.00 82.44 321 SER A N 1
ATOM 2532 C CA . SER A 1 321 ? -17.215 14.055 15.064 1.00 82.44 321 SER A CA 1
ATOM 2533 C C . SER A 1 321 ? -16.222 14.157 13.897 1.00 82.44 321 SER A C 1
ATOM 2535 O O . SER A 1 321 ? -16.472 13.572 12.835 1.00 82.44 321 SER A O 1
ATOM 2537 N N . PRO A 1 322 ? -15.060 14.817 14.078 1.00 87.75 322 PRO A N 1
ATOM 2538 C CA . PRO A 1 322 ? -13.995 14.820 13.073 1.00 87.75 322 PRO A CA 1
ATOM 2539 C C . PRO A 1 322 ? -13.475 13.405 12.779 1.00 87.75 322 PRO A C 1
ATOM 2541 O O . PRO A 1 322 ? -12.921 13.164 11.707 1.00 87.75 322 PRO A O 1
ATOM 2544 N N . LEU A 1 323 ? -13.711 12.450 13.687 1.00 89.75 323 LEU A N 1
ATOM 2545 C CA . LEU A 1 323 ? -13.306 11.055 13.556 1.00 89.75 323 LEU A CA 1
ATOM 2546 C C . LEU A 1 323 ? -13.828 10.404 12.269 1.00 89.75 323 LEU A C 1
ATOM 2548 O O . LEU A 1 323 ? -13.102 9.653 11.621 1.00 89.75 323 LEU A O 1
ATOM 2552 N N . ALA A 1 324 ? -15.061 10.724 11.862 1.00 89.88 324 ALA A N 1
ATOM 2553 C CA . ALA A 1 324 ? -15.648 10.173 10.645 1.00 89.88 324 ALA A CA 1
ATOM 2554 C C . ALA A 1 324 ? -14.869 10.591 9.392 1.00 89.88 324 ALA A C 1
ATOM 2556 O O . ALA A 1 324 ? -14.607 9.755 8.527 1.00 89.88 324 ALA A O 1
ATOM 2557 N N . THR A 1 325 ? -14.465 11.860 9.320 1.00 92.19 325 THR A N 1
ATOM 2558 C CA . THR A 1 325 ? -13.637 12.382 8.229 1.00 92.19 325 THR A CA 1
ATOM 2559 C C . THR A 1 325 ? -12.257 11.738 8.254 1.00 92.19 325 THR A C 1
ATOM 2561 O O . THR A 1 325 ? -11.828 11.195 7.242 1.00 92.19 325 THR A O 1
ATOM 2564 N N . ILE A 1 326 ? -11.604 11.701 9.422 1.00 95.31 326 ILE A N 1
ATOM 2565 C CA . ILE A 1 326 ? -10.252 11.141 9.576 1.00 95.31 326 ILE A CA 1
ATOM 2566 C C . ILE A 1 326 ? -10.219 9.669 9.147 1.00 95.31 326 ILE A C 1
ATOM 2568 O O . ILE A 1 326 ? -9.424 9.288 8.292 1.00 95.31 326 ILE A O 1
ATOM 2572 N N . TYR A 1 327 ? -11.122 8.843 9.677 1.00 94.88 327 TYR A N 1
ATOM 2573 C CA . TYR A 1 327 ? -11.203 7.426 9.320 1.00 94.88 327 TYR A CA 1
ATOM 2574 C C . TYR A 1 327 ? -11.569 7.203 7.853 1.00 94.88 327 TYR A C 1
ATOM 2576 O O . TYR A 1 327 ? -11.012 6.311 7.212 1.00 94.88 327 TYR A O 1
ATOM 2584 N N . GLY A 1 328 ? -12.494 8.000 7.314 1.00 94.75 328 GLY A N 1
ATOM 2585 C CA . GLY A 1 328 ? -12.880 7.927 5.908 1.00 94.75 328 GLY A CA 1
ATOM 2586 C C . GLY A 1 328 ? -11.712 8.237 4.971 1.00 94.75 328 GLY A C 1
ATOM 2587 O O . GLY A 1 328 ? -11.477 7.482 4.019 1.00 94.75 328 GLY A O 1
ATOM 2588 N N . ASP A 1 329 ? -10.960 9.298 5.270 1.00 96.25 329 ASP A N 1
ATOM 2589 C CA . ASP A 1 329 ? -9.800 9.749 4.501 1.00 96.25 329 ASP A CA 1
ATOM 2590 C C . ASP A 1 329 ? -8.644 8.752 4.593 1.00 96.25 329 ASP A C 1
ATOM 2592 O O . ASP A 1 329 ? -8.081 8.373 3.563 1.00 96.25 329 ASP A O 1
ATOM 2596 N N . TRP A 1 330 ? -8.335 8.255 5.795 1.00 97.75 330 TRP A N 1
ATOM 2597 C CA . TRP A 1 330 ? -7.298 7.241 5.999 1.00 97.75 330 TRP A CA 1
ATOM 2598 C C . TRP A 1 330 ? -7.634 5.938 5.276 1.00 97.75 330 TRP A C 1
ATOM 2600 O O . TRP A 1 330 ? -6.801 5.432 4.528 1.00 97.75 330 TRP A O 1
ATOM 2610 N N . ALA A 1 331 ? -8.866 5.433 5.394 1.00 97.62 331 ALA A N 1
ATOM 2611 C CA . ALA A 1 331 ? -9.292 4.231 4.675 1.00 97.62 331 ALA A CA 1
ATOM 2612 C C . ALA A 1 331 ? -9.222 4.420 3.145 1.00 97.62 331 ALA A C 1
ATOM 2614 O O . ALA A 1 331 ? -8.759 3.543 2.410 1.00 97.62 331 ALA A O 1
ATOM 2615 N N . THR A 1 332 ? -9.628 5.589 2.644 1.00 96.12 332 THR A N 1
ATOM 2616 C CA . THR A 1 332 ? -9.547 5.918 1.210 1.00 96.12 332 THR A CA 1
ATOM 2617 C C . THR A 1 332 ? -8.098 6.022 0.727 1.00 96.12 332 THR A C 1
ATOM 2619 O O . THR A 1 332 ? -7.785 5.625 -0.396 1.00 96.12 332 THR A O 1
ATOM 2622 N N . ALA A 1 333 ? -7.201 6.567 1.549 1.00 95.94 333 ALA A N 1
ATOM 2623 C CA . ALA A 1 333 ? -5.779 6.661 1.246 1.00 95.94 333 ALA A CA 1
ATOM 2624 C C . ALA A 1 333 ? -5.116 5.277 1.229 1.00 95.94 333 ALA A C 1
ATOM 2626 O O . ALA A 1 333 ? -4.479 4.925 0.237 1.00 95.94 333 ALA A O 1
ATOM 2627 N N . LEU A 1 334 ? -5.325 4.479 2.279 1.00 97.62 334 LEU A N 1
ATOM 2628 C CA . LEU A 1 334 ? -4.743 3.146 2.440 1.00 97.62 334 LEU A CA 1
ATOM 2629 C C . LEU A 1 334 ? -5.169 2.203 1.315 1.00 97.62 334 LEU A C 1
ATOM 2631 O O . LEU A 1 334 ? -4.322 1.586 0.675 1.00 97.62 334 LEU A O 1
ATOM 2635 N N . THR A 1 335 ? -6.465 2.152 0.988 1.00 94.56 335 THR A N 1
ATOM 2636 C CA . THR A 1 335 ? -6.971 1.267 -0.080 1.00 94.56 335 THR A CA 1
ATOM 2637 C C . THR A 1 335 ? -6.337 1.532 -1.448 1.00 94.56 335 THR A C 1
ATOM 2639 O O . THR A 1 335 ? -6.236 0.608 -2.252 1.00 94.56 335 THR A O 1
ATOM 2642 N N . LYS A 1 336 ? -5.843 2.748 -1.721 1.00 90.56 336 LYS A N 1
ATOM 2643 C CA . LYS A 1 336 ? -5.093 3.049 -2.954 1.00 90.56 336 LYS A CA 1
ATOM 2644 C C . LYS A 1 336 ? -3.692 2.440 -2.972 1.00 90.56 336 LYS A C 1
ATOM 2646 O O . LYS A 1 336 ? -3.201 2.136 -4.053 1.00 90.56 336 LYS A O 1
ATOM 2651 N N . GLY A 1 337 ? -3.063 2.270 -1.811 1.00 87.31 337 GLY A N 1
ATOM 2652 C CA . GLY A 1 337 ? -1.747 1.643 -1.680 1.00 87.31 337 GLY A CA 1
ATOM 2653 C C . GLY A 1 337 ? -1.794 0.116 -1.730 1.00 87.31 337 GLY A C 1
ATOM 2654 O O . GLY A 1 337 ? -0.867 -0.517 -2.220 1.00 87.31 337 GLY A O 1
ATOM 2655 N N . VAL A 1 338 ? -2.907 -0.486 -1.311 1.00 87.19 338 VAL A N 1
ATOM 2656 C CA . VAL A 1 338 ? -3.035 -1.938 -1.106 1.00 87.19 338 VAL A CA 1
ATOM 2657 C C . VAL A 1 338 ? -2.714 -2.784 -2.349 1.00 87.19 338 VAL A C 1
ATOM 2659 O O . VAL A 1 338 ? -2.256 -3.921 -2.226 1.00 87.19 338 VAL A O 1
ATOM 2662 N N . TYR A 1 339 ? -2.938 -2.246 -3.546 1.00 81.00 339 TYR A N 1
ATOM 2663 C CA . TYR A 1 339 ? -2.732 -2.938 -4.822 1.00 81.00 339 TYR A CA 1
ATOM 2664 C C . TYR A 1 339 ? -1.631 -2.304 -5.681 1.00 81.00 339 TYR A C 1
ATOM 2666 O O . TYR A 1 339 ? -1.534 -2.608 -6.873 1.00 81.00 339 TYR A O 1
ATOM 2674 N N . VAL A 1 340 ? -0.812 -1.409 -5.116 1.00 79.19 340 VAL A N 1
ATOM 2675 C CA . VAL A 1 340 ? 0.343 -0.910 -5.863 1.00 79.19 340 VAL A CA 1
ATOM 2676 C C . VAL A 1 340 ? 1.379 -2.013 -6.005 1.00 79.19 340 VAL A C 1
ATOM 2678 O O . VAL A 1 340 ? 1.501 -2.926 -5.198 1.00 79.19 340 VAL A O 1
ATOM 2681 N N . THR A 1 341 ? 2.168 -1.898 -7.049 1.00 68.81 341 THR A N 1
ATOM 2682 C CA . THR A 1 341 ? 3.199 -2.860 -7.430 1.00 68.81 341 THR A CA 1
ATOM 2683 C C . THR A 1 341 ? 4.485 -2.746 -6.604 1.00 68.81 341 THR A C 1
ATOM 2685 O O . THR A 1 341 ? 5.320 -3.641 -6.649 1.00 68.81 341 THR A O 1
ATOM 2688 N N . VAL A 1 342 ? 4.678 -1.651 -5.858 1.00 74.19 342 VAL A N 1
ATOM 2689 C CA . VAL A 1 342 ? 5.784 -1.522 -4.896 1.00 74.19 342 VAL A CA 1
ATOM 2690 C C . VAL A 1 342 ? 5.424 -2.330 -3.649 1.00 74.19 342 VAL A C 1
ATOM 2692 O O . VAL A 1 342 ? 4.566 -1.913 -2.871 1.00 74.19 342 VAL A O 1
ATOM 2695 N N . ALA A 1 343 ? 6.082 -3.477 -3.457 1.00 71.81 343 ALA A N 1
ATOM 2696 C CA . ALA A 1 343 ? 5.758 -4.426 -2.388 1.00 71.81 343 ALA A CA 1
ATOM 2697 C C . ALA A 1 343 ? 5.785 -3.786 -0.991 1.00 71.81 343 ALA A C 1
ATOM 2699 O O . ALA A 1 343 ? 4.857 -3.994 -0.216 1.00 71.81 343 ALA A O 1
ATOM 2700 N N . ALA A 1 344 ? 6.781 -2.943 -0.696 1.00 69.12 344 ALA A N 1
ATOM 2701 C CA . ALA A 1 344 ? 6.878 -2.244 0.587 1.00 69.12 344 ALA A CA 1
ATOM 2702 C C . ALA A 1 344 ? 5.643 -1.369 0.883 1.00 69.12 344 ALA A C 1
ATOM 2704 O O . ALA A 1 344 ? 5.131 -1.389 2.000 1.00 69.12 344 ALA A O 1
ATOM 2705 N N . ILE A 1 345 ? 5.126 -0.651 -0.123 1.00 81.06 345 ILE A N 1
ATOM 2706 C CA . ILE A 1 345 ? 3.905 0.163 0.005 1.00 81.06 345 ILE A CA 1
ATOM 2707 C C . ILE A 1 345 ? 2.678 -0.735 0.149 1.00 81.06 345 ILE A C 1
ATOM 2709 O O . ILE A 1 345 ? 1.868 -0.523 1.048 1.00 81.06 345 ILE A O 1
ATOM 2713 N N . SER A 1 346 ? 2.529 -1.742 -0.717 1.00 82.44 346 SER A N 1
ATOM 2714 C CA . SER A 1 346 ? 1.360 -2.632 -0.690 1.00 82.44 346 SER A CA 1
ATOM 2715 C C . SER A 1 346 ? 1.246 -3.382 0.637 1.00 82.44 346 SER A C 1
ATOM 2717 O O . SER A 1 346 ? 0.162 -3.426 1.211 1.00 82.44 346 SER A O 1
ATOM 2719 N N . LEU A 1 347 ? 2.356 -3.905 1.166 1.00 83.00 347 LEU A N 1
ATOM 2720 C CA . LEU A 1 347 ? 2.386 -4.610 2.449 1.00 83.00 347 LEU A CA 1
ATOM 2721 C C . LEU A 1 347 ? 2.095 -3.674 3.626 1.00 83.00 347 LEU A C 1
ATOM 2723 O O . LEU A 1 347 ? 1.273 -4.011 4.475 1.00 83.00 347 LEU A O 1
ATOM 2727 N N . ALA A 1 348 ? 2.717 -2.492 3.666 1.00 89.50 348 ALA A N 1
ATOM 2728 C CA . ALA A 1 348 ? 2.499 -1.534 4.749 1.00 89.50 348 ALA A CA 1
ATOM 2729 C C . ALA A 1 348 ? 1.062 -0.998 4.771 1.00 89.50 348 ALA A C 1
ATOM 2731 O O . ALA A 1 348 ? 0.425 -0.963 5.822 1.00 89.50 348 ALA A O 1
ATOM 2732 N N . THR A 1 349 ? 0.521 -0.647 3.602 1.00 95.50 349 THR A N 1
ATOM 2733 C CA . THR A 1 349 ? -0.859 -0.157 3.489 1.00 95.50 349 THR A CA 1
ATOM 2734 C C . THR A 1 349 ? -1.889 -1.251 3.736 1.00 95.50 349 THR A C 1
ATOM 2736 O O . THR A 1 349 ? -2.918 -0.964 4.340 1.00 95.50 349 THR A O 1
ATOM 2739 N N . ASP A 1 350 ? -1.620 -2.501 3.344 1.00 93.62 350 ASP A N 1
ATOM 2740 C CA . ASP A 1 350 ? -2.454 -3.652 3.708 1.00 93.62 350 ASP A CA 1
ATOM 2741 C C . ASP A 1 350 ? -2.478 -3.850 5.225 1.00 93.62 350 ASP A C 1
ATOM 2743 O O . ASP A 1 350 ? -3.556 -3.843 5.812 1.00 93.62 350 ASP A O 1
ATOM 2747 N N . LYS A 1 351 ? -1.309 -3.919 5.875 1.00 95.12 351 LYS A N 1
ATOM 2748 C CA . LYS A 1 351 ? -1.201 -4.059 7.334 1.00 95.12 351 LYS A CA 1
ATOM 2749 C C . LYS A 1 351 ? -1.949 -2.940 8.069 1.00 95.12 351 LYS A C 1
ATOM 2751 O O . LYS A 1 351 ? -2.807 -3.224 8.900 1.00 95.12 351 LYS A O 1
ATOM 2756 N N . ALA A 1 352 ? -1.700 -1.680 7.716 1.00 97.88 352 ALA A N 1
ATOM 2757 C CA . ALA A 1 352 ? -2.376 -0.544 8.342 1.00 97.88 352 ALA A CA 1
ATOM 2758 C C . ALA A 1 352 ? -3.887 -0.503 8.043 1.00 97.88 352 ALA A C 1
ATOM 2760 O O . ALA A 1 352 ? -4.673 -0.083 8.892 1.00 97.88 352 ALA A O 1
ATOM 2761 N N . MET A 1 353 ? -4.333 -0.969 6.870 1.00 98.06 353 MET A N 1
ATOM 2762 C CA . MET A 1 353 ? -5.763 -1.086 6.565 1.00 98.06 353 MET A CA 1
ATOM 2763 C C . MET A 1 353 ? -6.435 -2.196 7.380 1.00 98.06 353 MET A C 1
ATOM 2765 O O . MET A 1 353 ? -7.577 -2.014 7.805 1.00 98.06 353 MET A O 1
ATOM 2769 N N . ARG A 1 354 ? -5.756 -3.324 7.634 1.00 97.38 354 ARG A N 1
ATOM 2770 C CA . ARG A 1 354 ? -6.260 -4.380 8.530 1.00 97.38 354 ARG A CA 1
ATOM 2771 C C . ARG A 1 354 ? -6.403 -3.859 9.957 1.00 97.38 354 ARG A C 1
ATOM 2773 O O . ARG A 1 354 ? -7.495 -3.958 10.515 1.00 97.38 354 ARG A O 1
ATOM 2780 N N . GLU A 1 355 ? -5.367 -3.201 10.482 1.00 97.44 355 GLU A N 1
ATOM 2781 C CA . GLU A 1 355 ? -5.398 -2.518 11.785 1.00 97.44 355 GLU A CA 1
ATOM 2782 C C . GLU A 1 355 ? -6.577 -1.544 11.879 1.00 97.44 355 GLU A C 1
ATOM 2784 O O . GLU A 1 355 ? -7.425 -1.678 12.760 1.00 97.44 355 GLU A O 1
ATOM 2789 N N . LEU A 1 356 ? -6.705 -0.619 10.921 1.00 97.50 356 LEU A N 1
ATOM 2790 C CA . LEU A 1 356 ? -7.802 0.349 10.890 1.00 97.50 356 LEU A CA 1
ATOM 2791 C C . LEU A 1 356 ? -9.177 -0.335 10.809 1.00 97.50 356 LEU A C 1
ATOM 2793 O O . LEU A 1 356 ? -10.133 0.121 11.435 1.00 97.50 356 LEU A O 1
ATOM 2797 N N . SER A 1 357 ? -9.305 -1.432 10.061 1.00 97.06 357 SER A N 1
ATOM 2798 C CA . SER A 1 357 ? -10.574 -2.162 9.916 1.00 97.06 357 SER A CA 1
ATOM 2799 C C . SER A 1 357 ? -11.021 -2.818 11.223 1.00 97.06 357 SER A C 1
ATOM 2801 O O . SER A 1 357 ? -12.215 -2.803 11.532 1.00 97.06 357 SER A O 1
ATOM 2803 N N . ILE A 1 358 ? -10.071 -3.361 11.988 1.00 96.44 358 ILE A N 1
ATOM 2804 C CA . ILE A 1 358 ? -10.315 -3.999 13.286 1.00 96.44 358 ILE A CA 1
ATOM 2805 C 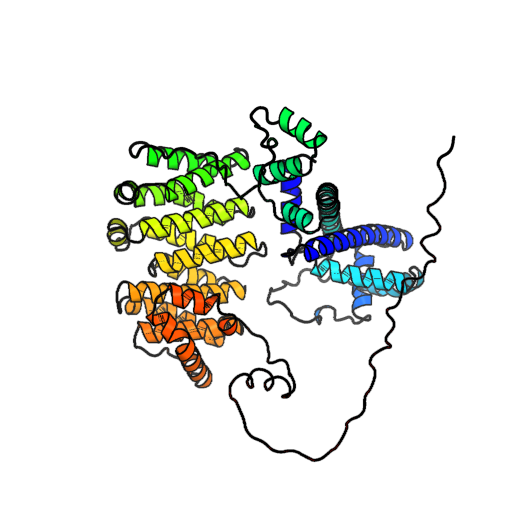C . ILE A 1 358 ? -10.584 -2.937 14.354 1.00 96.44 358 ILE A C 1
ATOM 2807 O O . ILE A 1 358 ? -11.620 -2.956 15.015 1.00 96.44 358 ILE A O 1
ATOM 2811 N N . LEU A 1 359 ? -9.672 -1.979 14.488 1.00 95.00 359 LEU A N 1
ATOM 2812 C CA . LEU A 1 359 ? -9.641 -1.028 15.595 1.00 95.00 359 LEU A CA 1
ATOM 2813 C C . LEU A 1 359 ? -10.650 0.119 15.442 1.00 95.00 359 LEU A C 1
ATOM 2815 O O . LEU A 1 359 ? -11.041 0.746 16.416 1.00 95.00 359 LEU A O 1
ATOM 2819 N N . SER A 1 360 ? -11.170 0.364 14.235 1.00 92.62 360 SER A N 1
ATOM 2820 C CA . SER A 1 360 ? -12.311 1.277 14.061 1.00 92.62 360 SER A CA 1
ATOM 2821 C C . SER A 1 360 ? -13.652 0.674 14.495 1.00 92.62 360 SER A C 1
ATOM 2823 O O . SER A 1 360 ? -14.670 1.365 14.424 1.00 92.62 360 SER A O 1
ATOM 2825 N N . HIS A 1 361 ? -13.688 -0.611 14.878 1.00 90.50 361 HIS A N 1
ATOM 2826 C CA . HIS A 1 361 ? -14.904 -1.344 15.241 1.00 90.50 361 HIS A CA 1
ATOM 2827 C C . HIS A 1 361 ? -16.042 -1.152 14.224 1.00 90.50 361 HIS A C 1
ATOM 2829 O O . HIS A 1 361 ? -17.173 -0.822 14.567 1.00 90.50 361 HIS A O 1
ATOM 2835 N N . GLY A 1 362 ? -15.746 -1.276 12.928 1.00 88.81 362 GLY A N 1
ATOM 2836 C CA . GLY A 1 362 ? -16.767 -1.117 11.886 1.00 88.81 362 GLY A CA 1
ATOM 2837 C C . GLY A 1 362 ? -17.407 0.278 11.853 1.00 88.81 362 GLY A C 1
ATOM 2838 O O . GLY A 1 362 ? -18.619 0.422 11.618 1.00 88.81 362 GLY A O 1
ATOM 2839 N N . HIS A 1 363 ? -16.602 1.318 12.089 1.00 90.69 363 HIS A N 1
ATOM 2840 C CA . HIS A 1 363 ? -17.038 2.703 11.962 1.00 90.69 363 HIS A CA 1
ATOM 2841 C C . HIS A 1 363 ? -17.647 2.956 10.562 1.00 90.69 363 HIS A C 1
ATOM 2843 O O . HIS A 1 363 ? -17.035 2.583 9.554 1.00 90.69 363 HIS A O 1
ATOM 2849 N N . PRO A 1 364 ? -18.822 3.619 10.447 1.00 90.19 364 PRO A N 1
ATOM 2850 C CA . PRO A 1 364 ? -19.529 3.768 9.169 1.00 90.19 364 PRO A CA 1
ATOM 2851 C C . PRO A 1 364 ? -18.698 4.403 8.052 1.00 90.19 364 PRO A C 1
ATOM 2853 O O . PRO A 1 364 ? -18.831 4.012 6.896 1.00 90.19 364 PRO A O 1
ATOM 2856 N N . ALA A 1 365 ? -17.825 5.356 8.388 1.00 92.19 365 ALA A N 1
ATOM 2857 C CA . ALA A 1 365 ? -16.937 5.988 7.413 1.00 92.19 365 ALA A CA 1
ATOM 2858 C C . ALA A 1 365 ? -15.940 4.996 6.787 1.00 92.19 365 ALA A C 1
ATOM 2860 O O . ALA A 1 365 ? -15.753 5.025 5.576 1.00 92.19 365 ALA A O 1
ATOM 2861 N N . VAL A 1 366 ? -15.370 4.076 7.577 1.00 95.06 366 VAL A N 1
ATOM 2862 C CA . VAL A 1 366 ? -14.446 3.043 7.074 1.00 95.06 366 VAL A CA 1
ATOM 2863 C C . VAL A 1 366 ? -15.194 2.072 6.166 1.00 95.06 366 VAL A C 1
ATOM 2865 O O . VAL A 1 366 ? -14.772 1.833 5.037 1.00 95.06 366 VAL A O 1
ATOM 2868 N N . VAL A 1 367 ? -16.353 1.577 6.617 1.00 94.75 367 VAL A N 1
ATOM 2869 C CA . VAL A 1 367 ? -17.211 0.671 5.832 1.00 94.75 367 VAL A CA 1
ATOM 2870 C C . VAL A 1 367 ? -17.621 1.319 4.506 1.00 94.75 367 VAL A C 1
ATOM 2872 O O . VAL A 1 367 ? -17.509 0.694 3.452 1.00 94.75 367 VAL A O 1
ATOM 2875 N N . LYS A 1 368 ? -18.031 2.594 4.537 1.00 93.50 368 LYS A N 1
ATOM 2876 C CA . LYS A 1 368 ? -18.381 3.362 3.338 1.00 93.50 368 LYS A CA 1
ATOM 2877 C C . LYS A 1 368 ? -17.192 3.490 2.384 1.00 93.50 368 LYS A C 1
ATOM 2879 O O . LYS A 1 368 ? -17.361 3.216 1.198 1.00 93.50 368 LYS A O 1
ATOM 2884 N N . SER A 1 369 ? -16.007 3.856 2.875 1.00 95.06 369 SER A N 1
ATOM 2885 C CA . SER A 1 369 ? -14.799 3.960 2.045 1.00 95.06 369 SER A CA 1
ATOM 2886 C C . SER A 1 369 ? -14.432 2.621 1.399 1.00 95.06 369 SER A C 1
ATOM 2888 O O . SER A 1 369 ? -14.142 2.579 0.207 1.00 95.06 369 SER A O 1
ATOM 2890 N N . LEU A 1 370 ? -14.523 1.510 2.139 1.00 96.44 370 LEU A N 1
ATOM 2891 C CA . LEU A 1 370 ? -14.284 0.163 1.607 1.00 96.44 370 LEU A CA 1
ATOM 2892 C C . LEU A 1 370 ? -15.280 -0.216 0.502 1.00 96.44 370 LEU A C 1
ATOM 2894 O O . LEU A 1 370 ? -14.876 -0.734 -0.540 1.00 96.44 370 LEU A O 1
ATOM 2898 N N . MET A 1 371 ? -16.570 0.071 0.696 1.00 94.31 371 MET A N 1
ATOM 2899 C CA . MET A 1 371 ? -17.596 -0.165 -0.324 1.00 94.31 371 MET A CA 1
ATOM 2900 C C . MET A 1 371 ? -17.377 0.700 -1.573 1.00 94.31 371 MET A C 1
ATOM 2902 O O . MET A 1 371 ? -17.467 0.197 -2.690 1.00 94.31 371 MET A O 1
ATOM 2906 N N . MET A 1 372 ? -17.015 1.976 -1.407 1.00 92.69 372 MET A N 1
ATOM 2907 C CA . MET A 1 372 ? -16.688 2.859 -2.533 1.00 92.69 372 MET A CA 1
ATOM 2908 C C . MET A 1 372 ? -15.452 2.373 -3.307 1.00 92.69 372 MET A C 1
ATOM 2910 O O . MET A 1 372 ? -15.438 2.415 -4.541 1.00 92.69 372 MET A O 1
ATOM 2914 N N . SER A 1 373 ? -14.429 1.871 -2.610 1.00 90.94 373 SER A N 1
ATOM 2915 C CA . SER A 1 373 ? -13.252 1.258 -3.240 1.00 90.94 373 SER A CA 1
ATOM 2916 C C . SER A 1 373 ? -13.600 -0.033 -3.987 1.00 90.94 373 SER A C 1
ATOM 2918 O O . SER A 1 373 ? -13.022 -0.301 -5.040 1.00 90.94 373 SER A O 1
ATOM 2920 N N . LEU A 1 374 ? -14.584 -0.804 -3.511 1.00 89.12 374 LEU A N 1
ATOM 2921 C CA . LEU A 1 374 ? -15.111 -1.964 -4.233 1.00 89.12 374 LEU A CA 1
ATOM 2922 C C . LEU A 1 374 ? -15.879 -1.573 -5.497 1.00 89.12 374 LEU A C 1
ATOM 2924 O O . LEU A 1 374 ? -15.734 -2.247 -6.511 1.00 89.12 374 LEU A O 1
ATOM 2928 N N . ASP A 1 375 ? -16.692 -0.520 -5.465 1.00 83.69 375 ASP A N 1
ATOM 2929 C CA . ASP A 1 375 ? -17.478 -0.112 -6.637 1.00 83.69 375 ASP A CA 1
ATOM 2930 C C . ASP A 1 375 ? -16.630 0.570 -7.719 1.00 83.69 375 ASP A C 1
ATOM 2932 O O . ASP A 1 375 ? -16.877 0.373 -8.908 1.00 83.69 375 ASP A O 1
ATOM 2936 N N . SER A 1 376 ? -15.607 1.332 -7.323 1.00 75.69 376 SER A N 1
ATOM 2937 C CA . SER A 1 376 ? -14.698 2.022 -8.253 1.00 75.69 376 SER A CA 1
ATOM 2938 C C . SER A 1 376 ? -13.507 1.168 -8.711 1.00 75.69 376 SER A C 1
ATOM 2940 O O . SER A 1 376 ? -12.894 1.454 -9.740 1.00 75.69 376 SER A O 1
ATOM 2942 N N . GLY A 1 377 ? -13.165 0.114 -7.966 1.00 65.69 377 GLY A N 1
ATOM 2943 C CA . GLY A 1 377 ? -11.989 -0.716 -8.206 1.00 65.69 377 GLY A CA 1
ATOM 2944 C C . GLY A 1 377 ? -12.184 -1.779 -9.289 1.00 65.69 377 GLY A C 1
ATOM 2945 O O . GLY A 1 377 ? -13.014 -2.686 -9.169 1.00 65.69 377 GLY A O 1
ATOM 2946 N N . SER A 1 378 ? -11.348 -1.749 -10.330 1.00 69.06 378 SER A N 1
ATOM 2947 C CA . SER A 1 378 ? -11.227 -2.848 -11.306 1.00 69.06 378 SER A CA 1
ATOM 2948 C C . SER A 1 378 ? -10.231 -3.935 -10.883 1.00 69.06 378 SER A C 1
ATOM 2950 O O . SER A 1 378 ? -10.310 -5.057 -11.378 1.00 69.06 378 SER A O 1
ATOM 2952 N N . GLN A 1 379 ? -9.329 -3.623 -9.949 1.00 77.50 379 GLN A N 1
ATOM 2953 C CA . GLN A 1 379 ? -8.233 -4.498 -9.531 1.00 77.50 379 GLN A CA 1
ATOM 2954 C C . GLN A 1 379 ? -8.732 -5.659 -8.662 1.00 77.50 379 GLN A C 1
ATOM 2956 O O . GLN A 1 379 ? -9.402 -5.449 -7.648 1.00 77.50 379 GLN A O 1
ATOM 2961 N N . THR A 1 380 ? -8.383 -6.889 -9.043 1.00 79.88 380 THR A N 1
ATOM 2962 C CA . THR A 1 380 ? -8.815 -8.122 -8.358 1.00 79.88 380 THR A CA 1
ATOM 2963 C C . THR A 1 380 ? -8.320 -8.177 -6.916 1.00 79.88 380 THR A C 1
ATOM 2965 O O . THR A 1 380 ? -9.084 -8.489 -6.007 1.00 79.88 380 THR A O 1
ATOM 2968 N N . GLU A 1 381 ? -7.065 -7.792 -6.689 1.00 81.00 381 GLU A N 1
ATOM 2969 C CA . GLU A 1 381 ? -6.451 -7.812 -5.362 1.00 81.00 381 GLU A CA 1
ATOM 2970 C C . GLU A 1 381 ? -7.093 -6.800 -4.405 1.00 81.00 381 GLU A C 1
ATOM 2972 O O . GLU A 1 381 ? -7.371 -7.124 -3.250 1.00 81.00 381 GLU A O 1
ATOM 2977 N N . LEU A 1 382 ? -7.420 -5.603 -4.906 1.00 86.44 382 LEU A N 1
ATOM 2978 C CA . LEU A 1 382 ? -8.178 -4.607 -4.149 1.00 86.44 382 LEU A CA 1
ATOM 2979 C C . LEU A 1 382 ? -9.548 -5.161 -3.744 1.00 86.44 382 LEU A C 1
ATOM 2981 O O . LEU A 1 382 ? -9.931 -5.057 -2.582 1.00 86.44 382 LEU A O 1
ATOM 2985 N N . ARG A 1 383 ? -10.275 -5.782 -4.683 1.00 87.69 383 ARG A N 1
ATOM 2986 C CA . ARG A 1 383 ? -11.598 -6.359 -4.406 1.00 87.69 383 ARG A CA 1
ATOM 2987 C C . ARG A 1 383 ? -11.527 -7.445 -3.344 1.00 87.69 383 ARG A C 1
ATOM 2989 O O . ARG A 1 383 ? -12.273 -7.393 -2.367 1.00 87.69 383 ARG A O 1
ATOM 2996 N N . ARG A 1 384 ? -10.599 -8.390 -3.507 1.00 90.12 384 ARG A N 1
ATOM 2997 C CA . ARG A 1 384 ? -10.343 -9.461 -2.543 1.00 90.12 384 ARG A CA 1
ATOM 2998 C C . ARG A 1 384 ? -10.074 -8.886 -1.156 1.00 90.12 384 ARG A C 1
ATOM 3000 O O . ARG A 1 384 ? -10.744 -9.270 -0.205 1.00 90.12 384 ARG A O 1
ATOM 3007 N N . LYS A 1 385 ? -9.135 -7.949 -1.034 1.00 93.50 385 LYS A N 1
ATOM 3008 C CA . LYS A 1 385 ? -8.749 -7.391 0.264 1.00 93.50 385 LYS A CA 1
ATOM 3009 C C . LYS A 1 385 ? -9.860 -6.552 0.899 1.00 93.50 385 LYS A C 1
ATOM 3011 O O . LYS A 1 385 ? -10.169 -6.776 2.063 1.00 93.50 385 LYS A O 1
ATOM 3016 N N . CYS A 1 386 ? -10.551 -5.694 0.144 1.00 96.00 386 CYS A N 1
ATOM 3017 C CA . CYS A 1 386 ? -11.682 -4.915 0.664 1.00 96.00 386 CYS A CA 1
ATOM 3018 C C . CYS A 1 386 ? -12.829 -5.791 1.191 1.00 96.00 386 CYS A C 1
ATOM 3020 O O . CYS A 1 386 ? -13.413 -5.461 2.221 1.00 96.00 386 CYS A O 1
ATOM 3022 N N . LEU A 1 387 ? -13.137 -6.916 0.535 1.00 96.00 387 LEU A N 1
ATOM 3023 C CA . LEU A 1 387 ? -14.121 -7.880 1.045 1.00 96.00 387 LEU A CA 1
ATOM 3024 C C . LEU A 1 387 ? -13.675 -8.497 2.381 1.00 96.00 387 LEU A C 1
ATOM 3026 O O . LEU A 1 387 ? -14.495 -8.656 3.283 1.00 96.00 387 LEU A O 1
ATOM 3030 N N . GLY A 1 388 ? -12.382 -8.800 2.525 1.00 96.31 388 GLY A N 1
ATOM 3031 C CA . GLY A 1 388 ? -11.806 -9.282 3.782 1.00 96.31 388 GLY A CA 1
ATOM 3032 C C . GLY A 1 388 ? -11.848 -8.222 4.886 1.00 96.31 388 GLY A C 1
ATOM 3033 O O . GLY A 1 388 ? -12.301 -8.511 5.990 1.00 96.31 388 GLY A O 1
ATOM 3034 N N . TYR A 1 389 ? -11.476 -6.976 4.577 1.00 98.06 389 TYR A N 1
ATOM 3035 C CA . TYR A 1 389 ? -11.534 -5.844 5.510 1.00 98.06 389 TYR A CA 1
ATOM 3036 C C . TYR A 1 389 ? -12.955 -5.582 6.018 1.00 98.06 389 TYR A C 1
ATOM 3038 O O . TYR A 1 389 ? -13.150 -5.359 7.209 1.00 98.06 389 TYR A O 1
ATOM 3046 N N . LEU A 1 390 ? -13.968 -5.685 5.147 1.00 97.38 390 LEU A N 1
ATOM 3047 C CA . LEU A 1 390 ? -15.371 -5.625 5.567 1.00 97.38 390 LEU A CA 1
ATOM 3048 C C . LEU A 1 390 ? -15.712 -6.746 6.558 1.00 97.38 390 LEU A C 1
ATOM 3050 O O . LEU A 1 390 ? -16.424 -6.498 7.528 1.00 97.38 390 LEU A O 1
ATOM 3054 N N . GLY A 1 391 ? -15.175 -7.952 6.355 1.00 96.69 391 GLY A N 1
ATOM 3055 C CA . GLY A 1 391 ? -15.318 -9.067 7.295 1.00 96.69 391 GLY A CA 1
ATOM 3056 C C . GLY A 1 391 ? -14.709 -8.760 8.663 1.00 96.69 391 GLY A C 1
ATOM 3057 O O . GLY A 1 391 ? -15.352 -9.002 9.685 1.00 96.69 391 GLY A O 1
ATOM 3058 N N . LEU A 1 392 ? -13.519 -8.149 8.685 1.00 97.69 392 LEU A N 1
ATOM 3059 C CA . LEU A 1 392 ? -12.870 -7.682 9.914 1.00 97.69 392 LEU A CA 1
ATOM 3060 C C . LEU A 1 392 ? -13.705 -6.611 10.624 1.00 97.69 392 LEU A C 1
ATOM 3062 O O . LEU A 1 392 ? -13.927 -6.721 11.827 1.00 97.69 392 LEU A O 1
ATOM 3066 N N . CYS A 1 393 ? -14.240 -5.629 9.890 1.00 96.12 393 CYS A N 1
ATOM 3067 C CA . CYS A 1 393 ? -15.128 -4.605 10.446 1.00 96.12 393 CYS A CA 1
ATOM 3068 C C . CYS A 1 393 ? -16.389 -5.205 11.088 1.00 96.12 393 CYS A C 1
ATOM 3070 O O . CYS A 1 393 ? -16.788 -4.773 12.170 1.00 96.12 393 CYS A O 1
ATOM 3072 N N . VAL A 1 394 ? -17.017 -6.193 10.438 1.00 95.50 394 VAL A N 1
ATOM 3073 C CA . VAL A 1 394 ? -18.202 -6.888 10.974 1.00 95.50 394 VAL A CA 1
ATOM 3074 C C . VAL A 1 394 ? -17.840 -7.627 12.262 1.00 95.50 394 VAL A C 1
ATOM 3076 O O . VAL A 1 394 ? -18.520 -7.464 13.272 1.00 95.50 394 VAL A O 1
ATOM 3079 N N . CYS A 1 395 ? -16.754 -8.405 12.243 1.00 95.62 395 CYS A N 1
ATOM 3080 C CA . CYS A 1 395 ? -16.295 -9.177 13.397 1.00 95.62 395 CYS A CA 1
ATOM 3081 C C . CYS A 1 395 ? -15.918 -8.280 14.583 1.00 95.62 395 CYS A C 1
ATOM 3083 O O . CYS A 1 395 ? -16.301 -8.561 15.717 1.00 95.62 395 CYS A O 1
ATOM 3085 N N . ALA A 1 396 ? -15.203 -7.183 14.329 1.00 93.81 396 ALA A N 1
ATOM 3086 C CA . ALA A 1 396 ? -14.784 -6.248 15.365 1.00 93.81 396 ALA A CA 1
ATOM 3087 C C . ALA A 1 396 ? -15.969 -5.512 16.008 1.00 93.81 396 ALA A C 1
ATOM 3089 O O . ALA A 1 396 ? -15.991 -5.343 17.227 1.00 93.81 396 ALA A O 1
ATOM 3090 N N . GLN A 1 397 ? -16.969 -5.107 15.216 1.00 91.31 397 GLN A N 1
ATOM 3091 C CA . GLN A 1 397 ? -18.179 -4.474 15.746 1.00 91.31 397 GLN A CA 1
ATOM 3092 C C . GLN A 1 397 ? -19.039 -5.467 16.538 1.00 91.31 397 GLN A C 1
ATOM 3094 O O . GLN A 1 397 ? -19.506 -5.131 17.623 1.00 91.31 397 GLN A O 1
ATOM 3099 N N . GLU A 1 398 ? -19.214 -6.693 16.037 1.00 90.81 398 GLU A N 1
ATOM 3100 C CA . GLU A 1 398 ? -19.979 -7.738 16.731 1.00 90.81 398 GLU A CA 1
ATOM 3101 C C . GLU A 1 398 ? -19.327 -8.136 18.062 1.00 90.81 398 GLU A C 1
ATOM 3103 O O . GLU A 1 398 ? -20.019 -8.415 19.040 1.00 90.81 398 GLU A O 1
ATOM 3108 N N . ARG A 1 399 ? -17.988 -8.117 18.127 1.00 89.56 399 ARG A N 1
ATOM 3109 C CA . ARG A 1 399 ? -17.246 -8.369 19.366 1.00 89.56 399 ARG A CA 1
ATOM 3110 C C . ARG A 1 399 ? -17.409 -7.246 20.389 1.00 89.56 399 ARG A C 1
ATOM 3112 O O . ARG A 1 399 ? -17.460 -7.537 21.582 1.00 89.56 399 ARG A O 1
ATOM 3119 N N . ARG A 1 400 ? -17.477 -5.991 19.933 1.00 86.44 400 ARG A N 1
ATOM 3120 C CA . ARG A 1 400 ? -17.671 -4.816 20.795 1.00 86.44 400 ARG A CA 1
ATOM 3121 C C . ARG A 1 400 ? -19.094 -4.745 21.342 1.00 86.44 400 ARG A C 1
ATOM 3123 O O . ARG A 1 400 ? -19.281 -4.520 22.531 1.00 86.44 400 ARG A O 1
ATOM 3130 N N . GLU A 1 401 ? -20.090 -4.938 20.482 1.00 85.69 401 GLU A N 1
ATOM 3131 C CA . GLU A 1 401 ? -21.502 -4.862 20.848 1.00 85.69 401 GLU A CA 1
ATOM 3132 C C . GLU A 1 401 ? -22.311 -5.875 20.029 1.00 85.69 401 GLU A C 1
ATOM 3134 O O . GLU A 1 401 ? -22.606 -5.664 18.848 1.00 85.69 401 GLU A O 1
ATOM 3139 N N . LYS A 1 402 ? -22.672 -6.989 20.669 1.00 83.44 402 LYS A N 1
ATOM 3140 C CA . LYS A 1 402 ? -23.353 -8.118 20.027 1.00 83.44 402 LYS A CA 1
ATOM 3141 C C . LYS A 1 402 ? -24.681 -7.690 19.388 1.00 83.44 402 LYS A C 1
ATOM 3143 O O . LYS A 1 402 ? -25.515 -7.075 20.048 1.00 83.44 402 LYS A O 1
ATOM 3148 N N . GLY A 1 403 ? -24.900 -8.036 18.121 1.00 77.38 403 GLY A N 1
ATOM 3149 C CA . GLY A 1 403 ? -26.104 -7.702 17.356 1.00 77.38 403 GLY A CA 1
ATOM 3150 C C . GLY A 1 403 ? -26.160 -6.266 16.817 1.00 77.38 403 GLY A C 1
ATOM 3151 O O . GLY A 1 403 ? -27.063 -5.940 16.043 1.00 77.38 403 GLY A O 1
ATOM 3152 N N . SER A 1 404 ? -25.191 -5.405 17.146 1.00 79.38 404 SER A N 1
ATOM 3153 C CA . SER A 1 404 ? -25.182 -3.996 16.715 1.00 79.38 404 SER A CA 1
ATOM 3154 C C . SER A 1 404 ? -24.946 -3.820 15.210 1.00 79.38 404 SER A C 1
ATOM 3156 O O . SER A 1 404 ? -25.357 -2.816 14.618 1.00 79.38 404 SER A O 1
ATOM 3158 N N . PHE A 1 405 ? -24.319 -4.801 14.547 1.00 80.50 405 PHE A N 1
ATOM 3159 C CA . PHE A 1 405 ? -24.066 -4.725 13.109 1.00 80.50 405 PHE A CA 1
ATOM 3160 C C . PHE A 1 405 ? -25.337 -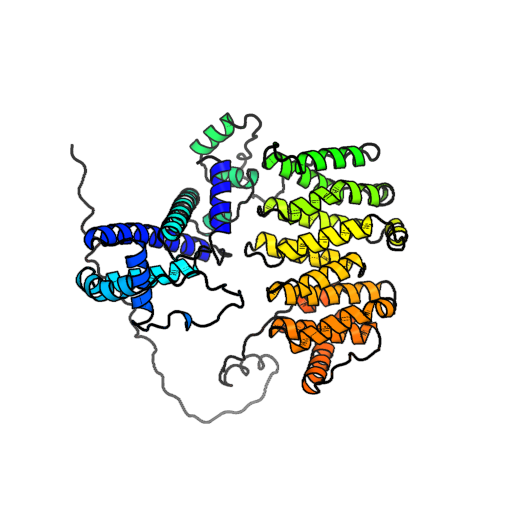4.933 12.270 1.00 80.50 405 PHE A C 1
ATOM 3162 O O . PHE A 1 405 ? -25.372 -4.535 11.104 1.00 80.50 405 PHE A O 1
ATOM 3169 N N . ALA A 1 406 ? -26.413 -5.487 12.845 1.00 73.62 406 ALA A N 1
ATOM 3170 C CA . ALA A 1 406 ? -27.659 -5.766 12.130 1.00 73.62 406 ALA A CA 1
ATOM 3171 C C . ALA A 1 406 ? -28.217 -4.525 11.408 1.00 73.62 406 ALA A C 1
ATOM 3173 O O . ALA A 1 406 ? -28.600 -4.620 10.241 1.00 73.62 406 ALA A O 1
ATOM 3174 N N . ALA A 1 407 ? -28.148 -3.344 12.031 1.00 69.88 407 ALA A N 1
ATOM 3175 C CA . ALA A 1 407 ? -28.614 -2.085 11.440 1.00 69.88 407 ALA A CA 1
ATOM 3176 C C . ALA A 1 407 ? -27.812 -1.644 10.196 1.00 69.88 407 ALA A C 1
ATOM 3178 O O . ALA A 1 407 ? -28.354 -0.997 9.302 1.00 69.88 407 ALA A O 1
ATOM 3179 N N . LYS A 1 408 ? -26.526 -2.012 10.115 1.00 73.81 408 LYS A N 1
ATOM 3180 C CA . LYS A 1 408 ? -25.607 -1.669 9.010 1.00 73.81 408 LYS A CA 1
ATOM 3181 C C . LYS A 1 408 ? -25.485 -2.795 7.973 1.00 73.81 408 LYS A C 1
ATOM 3183 O O . LYS A 1 408 ? -24.912 -2.602 6.901 1.00 73.81 408 LYS A O 1
ATOM 3188 N N . SER A 1 409 ? -26.030 -3.971 8.285 1.00 83.44 409 SER A N 1
ATOM 3189 C CA . SER A 1 409 ? -25.796 -5.215 7.553 1.00 83.44 409 SER A CA 1
ATOM 3190 C C . SER A 1 409 ? -26.345 -5.221 6.129 1.00 83.44 409 SER A C 1
ATOM 3192 O O . SER A 1 409 ? -25.747 -5.868 5.272 1.00 83.44 409 SER A O 1
ATOM 3194 N N . LYS A 1 410 ? -27.434 -4.492 5.842 1.00 88.81 410 LYS A N 1
ATOM 3195 C CA . LYS A 1 410 ? -28.111 -4.541 4.535 1.00 88.81 410 LYS A CA 1
ATOM 3196 C C . LYS A 1 410 ? -27.172 -4.176 3.382 1.00 88.81 410 LYS A C 1
ATOM 3198 O O . LYS A 1 410 ? -26.992 -4.969 2.465 1.00 88.81 410 LYS A O 1
ATOM 3203 N N . ALA A 1 411 ? -26.523 -3.017 3.470 1.00 90.50 411 ALA A N 1
ATOM 3204 C CA . ALA A 1 411 ? -25.656 -2.508 2.410 1.00 90.50 411 ALA A CA 1
ATOM 3205 C C . ALA A 1 411 ? -24.415 -3.398 2.193 1.00 90.50 411 ALA A C 1
ATOM 3207 O O . ALA A 1 411 ? -24.030 -3.690 1.062 1.00 90.50 411 ALA A O 1
ATOM 3208 N N . VAL A 1 412 ? -23.822 -3.898 3.283 1.00 93.31 412 VAL A N 1
ATOM 3209 C CA . VAL A 1 412 ? -22.673 -4.817 3.218 1.00 93.31 412 VAL A CA 1
ATOM 3210 C C . VAL A 1 412 ? -23.087 -6.184 2.663 1.00 93.31 412 VAL A C 1
ATOM 3212 O O . VAL A 1 412 ? -22.348 -6.778 1.881 1.00 93.31 412 VAL A O 1
ATOM 3215 N N . THR A 1 413 ? -24.290 -6.657 2.999 1.00 93.69 413 THR A N 1
ATOM 3216 C CA . THR A 1 413 ? -24.865 -7.899 2.463 1.00 93.69 413 THR A CA 1
ATOM 3217 C C . THR A 1 413 ? -25.095 -7.800 0.962 1.00 93.69 413 THR A C 1
ATOM 3219 O O . THR A 1 413 ? -24.709 -8.708 0.232 1.00 93.69 413 THR A O 1
ATOM 3222 N N . GLU A 1 414 ? -25.660 -6.693 0.478 1.00 92.75 414 GLU A N 1
ATOM 3223 C CA . GLU A 1 414 ? -25.862 -6.454 -0.956 1.00 92.75 414 GLU A CA 1
ATOM 3224 C C . GLU A 1 414 ? -24.530 -6.493 -1.726 1.00 92.75 414 GLU A C 1
ATOM 3226 O O . GLU A 1 414 ? -24.428 -7.160 -2.760 1.00 92.75 414 GLU A O 1
ATOM 3231 N N . VAL A 1 415 ? -23.477 -5.863 -1.189 1.00 92.69 415 VAL A N 1
ATOM 3232 C CA . VAL A 1 415 ? -22.124 -5.912 -1.771 1.00 92.69 415 VAL A CA 1
ATOM 3233 C C . VAL A 1 415 ? -21.545 -7.328 -1.746 1.00 92.69 415 VAL A C 1
ATOM 3235 O O . VAL A 1 415 ? -21.012 -7.786 -2.759 1.00 92.69 415 VAL A O 1
ATOM 3238 N N . ALA A 1 416 ? -21.662 -8.047 -0.629 1.00 94.06 416 ALA A N 1
ATOM 3239 C CA . ALA A 1 416 ? -21.165 -9.415 -0.519 1.00 94.06 416 ALA A CA 1
ATOM 3240 C C . ALA A 1 416 ? -21.847 -10.334 -1.547 1.00 94.06 416 ALA A C 1
ATOM 3242 O O . ALA A 1 416 ? -21.168 -11.010 -2.319 1.00 94.06 416 ALA A O 1
ATOM 3243 N N . VAL A 1 417 ? -23.181 -10.287 -1.635 1.00 93.81 417 VAL A N 1
ATOM 3244 C CA . VAL A 1 417 ? -23.981 -11.074 -2.588 1.00 93.81 417 VAL A CA 1
ATOM 3245 C C . VAL A 1 417 ? -23.626 -10.730 -4.040 1.00 93.81 417 VAL A C 1
ATOM 3247 O O . VAL A 1 417 ? -23.437 -11.635 -4.855 1.00 93.81 417 VAL A O 1
ATOM 3250 N N . LYS A 1 418 ? -23.448 -9.442 -4.372 1.00 91.94 418 LYS A N 1
ATOM 3251 C CA . LYS A 1 418 ? -22.966 -8.999 -5.695 1.00 91.94 418 LYS A CA 1
ATOM 3252 C C . LYS A 1 418 ? -21.638 -9.676 -6.056 1.00 91.94 418 LYS A C 1
ATOM 3254 O O . LYS A 1 418 ? -21.496 -10.231 -7.149 1.00 91.94 418 LYS A O 1
ATOM 3259 N N . TYR A 1 419 ? -20.673 -9.673 -5.137 1.00 91.19 419 TYR A N 1
ATOM 3260 C CA . TYR A 1 419 ? -19.330 -10.198 -5.394 1.00 91.19 419 TYR A CA 1
ATOM 3261 C C . TYR A 1 419 ? -19.211 -11.724 -5.344 1.00 91.19 419 TYR A C 1
ATOM 3263 O O . TYR A 1 419 ? -18.268 -12.257 -5.930 1.00 91.19 419 TYR A O 1
ATOM 3271 N N . VAL A 1 420 ? -20.179 -12.437 -4.759 1.00 90.81 420 VAL A N 1
ATOM 3272 C CA . VAL A 1 420 ? -20.297 -13.900 -4.914 1.00 90.81 420 VAL A CA 1
ATOM 3273 C C . VAL A 1 420 ? -20.501 -14.284 -6.385 1.00 90.81 420 VAL A C 1
ATOM 3275 O O . VAL A 1 420 ? -19.957 -15.299 -6.822 1.00 90.81 420 VAL A O 1
ATOM 3278 N N . ASN A 1 421 ? -21.211 -13.454 -7.156 1.00 83.31 421 ASN A N 1
ATOM 3279 C CA . ASN A 1 421 ? -21.594 -13.757 -8.538 1.00 83.31 421 ASN A CA 1
ATOM 3280 C C . ASN A 1 421 ? -20.649 -13.159 -9.594 1.00 83.31 421 ASN A C 1
ATOM 3282 O O . ASN A 1 421 ? -20.437 -13.772 -10.637 1.00 83.31 421 ASN A O 1
ATOM 3286 N N . VAL A 1 422 ? -20.073 -11.976 -9.342 1.00 80.81 422 VAL A N 1
ATOM 3287 C CA . VAL A 1 422 ? -19.382 -11.175 -10.382 1.00 80.81 422 VAL A CA 1
ATOM 3288 C C . VAL A 1 422 ? -17.850 -11.117 -10.210 1.00 80.81 422 VAL A C 1
ATOM 3290 O O . VAL A 1 422 ? -17.138 -10.717 -11.129 1.00 80.81 422 VAL A O 1
ATOM 3293 N N . GLY A 1 423 ? -17.302 -11.518 -9.057 1.00 73.12 423 GLY A N 1
ATOM 3294 C CA . GLY A 1 423 ? -15.857 -11.442 -8.784 1.00 73.12 423 GLY A CA 1
ATOM 3295 C C . GLY A 1 423 ? -15.007 -12.492 -9.515 1.00 73.12 423 GLY A C 1
ATOM 3296 O O . GLY A 1 423 ? -15.531 -13.482 -10.023 1.00 73.12 423 GLY A O 1
ATOM 3297 N N . ASP A 1 424 ? -13.680 -12.324 -9.514 1.00 78.75 424 ASP A N 1
ATOM 3298 C CA . ASP A 1 424 ? -12.706 -13.387 -9.814 1.00 78.75 424 ASP A CA 1
ATOM 3299 C C . ASP A 1 424 ? -12.735 -14.499 -8.743 1.00 78.75 424 ASP A C 1
ATOM 3301 O O . ASP A 1 424 ? -13.409 -14.374 -7.723 1.00 78.75 424 ASP A O 1
ATOM 3305 N N . SER A 1 425 ? -12.045 -15.623 -8.970 1.00 81.81 425 SER A N 1
ATOM 3306 C CA . SER A 1 425 ? -12.119 -16.780 -8.059 1.00 81.81 425 SER A CA 1
ATOM 3307 C C . SER A 1 425 ? -11.738 -16.436 -6.599 1.00 81.81 425 SER A C 1
ATOM 3309 O O . SER A 1 425 ? -12.566 -16.699 -5.715 1.00 81.81 425 SER A O 1
ATOM 3311 N N . PRO A 1 426 ? -10.585 -15.787 -6.326 1.00 83.75 426 PRO A N 1
ATOM 3312 C CA . PRO A 1 426 ? -10.258 -15.248 -5.003 1.00 83.75 426 PRO A CA 1
ATOM 3313 C C . PRO A 1 426 ? -11.306 -14.285 -4.430 1.00 83.75 426 PRO A C 1
ATOM 3315 O O . PRO A 1 426 ? -11.740 -14.469 -3.290 1.00 83.75 426 PRO A O 1
ATOM 3318 N N . SER A 1 427 ? -11.772 -13.303 -5.208 1.00 86.44 427 SER A N 1
ATOM 3319 C CA . SER A 1 427 ? -12.792 -12.351 -4.739 1.00 86.44 427 SER A CA 1
ATOM 3320 C C . SER A 1 427 ? -14.117 -13.033 -4.393 1.00 86.44 427 SER A C 1
ATOM 3322 O O . SER A 1 427 ? -14.701 -12.738 -3.355 1.00 86.44 427 SER A O 1
ATOM 3324 N N . ARG A 1 428 ? -14.580 -14.003 -5.196 1.00 88.81 428 ARG A N 1
ATOM 3325 C CA . ARG A 1 428 ? -15.792 -14.785 -4.889 1.00 88.81 428 ARG A CA 1
ATOM 3326 C C . ARG A 1 428 ? -15.619 -15.597 -3.611 1.00 88.81 428 ARG A C 1
ATOM 3328 O O . ARG A 1 428 ? -16.570 -15.722 -2.848 1.00 88.81 428 ARG A O 1
ATOM 3335 N N . LYS A 1 429 ? -14.433 -16.171 -3.374 1.00 90.62 429 LYS A N 1
ATOM 3336 C CA . LYS A 1 429 ? -14.136 -16.904 -2.131 1.00 90.62 429 LYS A CA 1
ATOM 3337 C C . LYS A 1 429 ? -14.207 -15.981 -0.917 1.00 90.62 429 LYS A C 1
ATOM 3339 O O . LYS A 1 429 ? -14.903 -16.309 0.040 1.00 90.62 429 LYS A O 1
ATOM 3344 N N . MET A 1 430 ? -13.599 -14.800 -1.004 1.00 93.69 430 MET A N 1
ATOM 3345 C CA . MET A 1 430 ? -13.677 -13.803 0.063 1.00 93.69 430 MET A CA 1
ATOM 3346 C C . MET A 1 430 ? -15.106 -13.276 0.270 1.00 93.69 430 MET A C 1
ATOM 3348 O O . MET A 1 430 ? -15.550 -13.142 1.404 1.00 93.69 430 MET A O 1
ATOM 3352 N N . ALA A 1 431 ? -15.871 -13.055 -0.803 1.00 95.00 431 ALA A N 1
ATOM 3353 C CA . ALA A 1 431 ? -17.269 -12.631 -0.719 1.00 95.00 431 ALA A CA 1
ATOM 3354 C C . ALA A 1 431 ? -18.154 -13.672 -0.015 1.00 95.00 431 ALA A C 1
ATOM 3356 O O . ALA A 1 431 ? -19.020 -13.314 0.782 1.00 95.00 431 ALA A O 1
ATOM 3357 N N . ARG A 1 432 ? -17.915 -14.968 -0.260 1.00 95.19 432 ARG A N 1
ATOM 3358 C CA . ARG A 1 432 ? -18.601 -16.054 0.457 1.00 95.19 432 ARG A CA 1
ATOM 3359 C C . ARG A 1 432 ? -18.214 -16.110 1.934 1.00 95.19 432 ARG A C 1
ATOM 3361 O O . ARG A 1 432 ? -19.092 -16.333 2.762 1.00 95.19 432 ARG A O 1
ATOM 3368 N N . ALA A 1 433 ? -16.946 -15.876 2.273 1.00 95.62 433 ALA A N 1
ATOM 3369 C CA . ALA A 1 433 ? -16.539 -15.752 3.671 1.00 95.62 433 ALA A CA 1
ATOM 3370 C C . ALA A 1 433 ? -17.186 -14.540 4.353 1.00 95.62 433 ALA A C 1
ATOM 3372 O O . ALA A 1 433 ? -17.713 -14.682 5.451 1.00 95.62 433 ALA A O 1
ATOM 3373 N N . LEU A 1 434 ? -17.258 -13.390 3.678 1.00 96.31 434 LEU A N 1
ATOM 3374 C CA . LEU A 1 434 ? -17.994 -12.227 4.176 1.00 96.31 434 LEU A CA 1
ATOM 3375 C C . LEU A 1 434 ? -19.481 -12.548 4.395 1.00 96.31 434 LEU A C 1
ATOM 3377 O O . LEU A 1 434 ? -20.031 -12.191 5.432 1.00 96.31 434 LEU A O 1
ATOM 3381 N N . CYS A 1 435 ? -20.126 -13.276 3.477 1.00 95.88 435 CYS A N 1
ATOM 3382 C CA . CYS A 1 435 ? -21.497 -13.759 3.678 1.00 95.88 435 CYS A CA 1
ATOM 3383 C C . CYS A 1 435 ? -21.612 -14.628 4.939 1.00 95.88 435 CYS A C 1
ATOM 3385 O O . CYS A 1 435 ? -22.499 -14.404 5.754 1.00 95.88 435 CYS A O 1
ATOM 3387 N N . ALA A 1 436 ? -20.702 -15.583 5.138 1.00 95.00 436 ALA A N 1
ATOM 3388 C CA . ALA A 1 436 ? -20.699 -16.445 6.319 1.00 95.00 436 ALA A CA 1
ATOM 3389 C C . ALA A 1 436 ? -20.474 -15.668 7.633 1.00 95.00 436 ALA A C 1
ATOM 3391 O O . ALA A 1 436 ? -21.111 -15.974 8.645 1.00 95.00 436 ALA A O 1
ATOM 3392 N N . VAL A 1 437 ? -19.615 -14.644 7.613 1.00 95.31 437 VAL A N 1
ATOM 3393 C CA . VAL A 1 437 ? -19.421 -13.696 8.721 1.00 95.31 437 VAL A CA 1
ATOM 3394 C C . VAL A 1 437 ? -20.718 -12.929 9.009 1.00 95.31 437 VAL A C 1
ATOM 3396 O O . VAL A 1 437 ? -21.163 -12.893 10.154 1.00 95.31 437 VAL A O 1
ATOM 3399 N N . LEU A 1 438 ? -21.381 -12.392 7.979 1.00 94.62 438 LEU A N 1
ATOM 3400 C CA . LEU A 1 438 ? -22.650 -11.662 8.110 1.00 94.62 438 LEU A CA 1
ATOM 3401 C C . LEU A 1 438 ? -23.781 -12.539 8.659 1.00 94.62 438 LEU A C 1
ATOM 3403 O O . LEU A 1 438 ? -24.513 -12.099 9.545 1.00 94.62 438 LEU A O 1
ATOM 3407 N N . GLU A 1 439 ? -23.914 -13.782 8.189 1.00 92.81 439 GLU A N 1
ATOM 3408 C CA . GLU A 1 439 ? -24.902 -14.724 8.732 1.00 92.81 439 GLU A CA 1
ATOM 3409 C C . GLU A 1 439 ? -24.660 -15.020 10.212 1.00 92.81 439 GLU A C 1
ATOM 3411 O O . GLU A 1 439 ? -25.603 -15.216 10.977 1.00 92.81 439 GLU A O 1
ATOM 3416 N N . SER A 1 440 ? -23.389 -15.086 10.609 1.00 90.94 440 SER A N 1
ATOM 3417 C CA . SER A 1 440 ? -22.999 -15.390 11.984 1.00 90.94 440 SER A CA 1
ATOM 3418 C C . SER A 1 440 ? -23.217 -14.194 12.912 1.00 90.94 440 SER A C 1
ATOM 3420 O O . SER A 1 440 ? -23.660 -14.391 14.039 1.00 90.94 440 SER A O 1
ATOM 3422 N N . ALA A 1 441 ? -22.965 -12.972 12.434 1.00 90.50 441 ALA A N 1
ATOM 3423 C CA . ALA A 1 441 ? -23.181 -11.741 13.194 1.00 90.50 441 ALA A CA 1
ATOM 3424 C C . ALA A 1 441 ? -24.669 -11.357 13.304 1.00 90.50 441 ALA A C 1
ATOM 3426 O O . ALA A 1 441 ? -25.128 -10.918 14.350 1.00 90.50 441 ALA A O 1
ATOM 3427 N N . THR A 1 442 ? -25.451 -11.529 12.234 1.00 88.81 442 THR A N 1
ATOM 3428 C CA . THR A 1 442 ? -26.861 -11.087 12.198 1.00 88.81 442 THR A CA 1
ATOM 3429 C C . THR A 1 442 ? -27.866 -12.174 12.577 1.00 88.81 442 THR A C 1
ATOM 3431 O O . THR A 1 442 ? -29.043 -11.879 12.778 1.00 88.81 442 THR A O 1
ATOM 3434 N N . GLY A 1 443 ? -27.448 -13.444 12.593 1.00 84.94 443 GLY A N 1
ATOM 3435 C CA . GLY A 1 443 ? -28.341 -14.597 12.739 1.00 84.94 443 GLY A CA 1
ATOM 3436 C C . GLY A 1 443 ? -29.279 -14.830 11.545 1.00 84.94 443 GLY A C 1
ATOM 3437 O O . GLY A 1 443 ? -30.047 -15.791 11.552 1.00 84.94 443 GLY A O 1
ATOM 3438 N N . SER A 1 444 ? -29.221 -13.982 10.514 1.00 86.38 444 SER A N 1
ATOM 3439 C CA . SER A 1 444 ? -30.078 -14.041 9.330 1.00 86.38 444 SER A CA 1
ATOM 3440 C C . SER A 1 444 ? -29.313 -14.618 8.145 1.00 86.38 444 SER A C 1
ATOM 3442 O O . SER A 1 444 ? -28.154 -14.278 7.920 1.00 86.38 444 SER A O 1
ATOM 3444 N N . LYS A 1 445 ? -29.956 -15.488 7.359 1.00 87.75 445 LYS A N 1
ATOM 3445 C CA . LYS A 1 445 ? -29.351 -16.000 6.121 1.00 87.75 445 LYS A CA 1
ATOM 3446 C C . LYS A 1 445 ? -29.241 -14.891 5.080 1.00 87.75 445 LYS A C 1
ATOM 3448 O O . LYS A 1 445 ? -30.171 -14.102 4.914 1.00 87.75 445 LYS A O 1
ATOM 3453 N N . VAL A 1 446 ? -28.133 -14.870 4.345 1.00 91.06 446 VAL A N 1
ATOM 3454 C CA . VAL A 1 446 ? -27.973 -13.950 3.213 1.00 91.06 446 VAL A CA 1
ATOM 3455 C C . VAL A 1 446 ? -28.871 -14.377 2.037 1.00 91.06 446 VAL A C 1
ATOM 3457 O O . VAL A 1 446 ? -29.069 -15.577 1.821 1.00 91.06 446 VAL A O 1
ATOM 3460 N N . PRO A 1 447 ? -29.426 -13.435 1.252 1.00 90.50 447 PRO A N 1
ATOM 3461 C CA . PRO A 1 447 ? -30.359 -13.743 0.167 1.00 90.50 447 PRO A CA 1
ATOM 3462 C C . PRO A 1 447 ? -29.622 -14.260 -1.082 1.00 90.50 447 PRO A C 1
ATOM 3464 O O . PRO A 1 447 ? -29.399 -13.527 -2.044 1.00 90.50 447 PRO A O 1
ATOM 3467 N N . ILE A 1 448 ? -29.226 -15.534 -1.067 1.00 88.81 448 ILE A N 1
ATOM 3468 C CA . ILE A 1 448 ? -28.558 -16.216 -2.185 1.00 88.81 448 ILE A CA 1
ATOM 3469 C C . ILE A 1 448 ? -29.563 -17.111 -2.911 1.00 88.81 448 ILE A C 1
ATOM 3471 O O . ILE A 1 448 ? -30.123 -18.030 -2.318 1.00 88.81 448 ILE A O 1
ATOM 3475 N N . THR A 1 449 ? -29.776 -16.850 -4.200 1.00 84.38 449 THR A N 1
ATOM 3476 C CA . THR A 1 449 ? -30.710 -17.612 -5.045 1.00 84.38 449 THR A CA 1
ATOM 3477 C C . THR A 1 449 ? -30.086 -18.869 -5.657 1.00 84.38 449 THR A C 1
ATOM 3479 O O . THR A 1 449 ? -30.802 -19.829 -5.925 1.00 84.38 449 THR A O 1
ATOM 3482 N N . ASP A 1 450 ? -28.765 -18.892 -5.863 1.00 88.19 450 ASP A N 1
ATOM 3483 C CA . ASP A 1 450 ? -28.040 -20.047 -6.407 1.00 88.19 450 ASP A CA 1
ATOM 3484 C C . ASP A 1 450 ? -27.703 -21.075 -5.310 1.00 88.19 450 ASP A C 1
ATOM 3486 O O . ASP A 1 450 ? -26.923 -20.811 -4.389 1.00 88.19 450 ASP A O 1
ATOM 3490 N N . GLU A 1 451 ? -28.242 -22.289 -5.437 1.00 88.62 451 GLU A N 1
ATOM 3491 C CA . GLU A 1 451 ? -28.015 -23.391 -4.497 1.00 88.62 451 GLU A CA 1
ATOM 3492 C C . GLU A 1 451 ? -26.531 -23.791 -4.409 1.00 88.62 451 GLU A C 1
ATOM 3494 O O . GLU A 1 451 ? -26.037 -24.164 -3.339 1.00 88.62 451 GLU A O 1
ATOM 3499 N N . LYS A 1 452 ? -25.781 -23.683 -5.515 1.00 89.19 452 LYS A N 1
ATOM 3500 C CA . LYS A 1 452 ? -24.344 -23.979 -5.525 1.00 89.19 452 LYS A CA 1
ATOM 3501 C C . LYS A 1 452 ? -23.577 -22.945 -4.709 1.00 89.19 452 LYS A C 1
ATOM 3503 O O . LYS A 1 452 ? -22.744 -23.321 -3.880 1.00 89.19 452 LYS A O 1
ATOM 3508 N N . ALA A 1 453 ? -23.864 -21.660 -4.906 1.00 88.62 453 ALA A N 1
ATOM 3509 C CA . ALA A 1 453 ? -23.294 -20.587 -4.102 1.00 88.62 453 ALA A CA 1
ATOM 3510 C C . ALA A 1 453 ? -23.630 -20.753 -2.610 1.00 88.62 453 ALA A C 1
ATOM 3512 O O . ALA A 1 453 ? -22.731 -20.634 -1.777 1.00 88.62 453 ALA A O 1
ATOM 3513 N N . ALA A 1 454 ? -24.871 -21.119 -2.270 1.00 90.75 454 ALA A N 1
ATOM 3514 C CA . ALA A 1 454 ? -25.284 -21.377 -0.890 1.00 90.75 454 ALA A CA 1
ATOM 3515 C C . ALA A 1 454 ? -24.492 -22.530 -0.237 1.00 90.75 454 ALA A C 1
ATOM 3517 O O . ALA A 1 454 ? -24.002 -22.387 0.886 1.00 90.75 454 ALA A O 1
ATOM 3518 N N . LYS A 1 455 ? -24.285 -23.648 -0.951 1.00 91.38 455 LYS A N 1
ATOM 3519 C CA . LYS A 1 455 ? -23.443 -24.767 -0.477 1.00 91.38 455 LYS A CA 1
ATOM 3520 C C . LYS A 1 455 ? -21.995 -24.338 -0.243 1.00 91.38 455 LYS A C 1
ATOM 3522 O O . LYS A 1 455 ? -21.391 -24.715 0.759 1.00 91.38 455 LYS A O 1
ATOM 3527 N N . LEU A 1 456 ? -21.439 -23.526 -1.143 1.00 91.69 456 LEU A N 1
ATOM 3528 C CA . LEU A 1 456 ? -20.080 -23.010 -0.991 1.00 91.69 456 LEU A CA 1
ATOM 3529 C C . LEU A 1 456 ? -19.957 -22.043 0.195 1.00 91.69 456 LEU A C 1
ATOM 3531 O O . LEU A 1 456 ? -18.947 -22.086 0.886 1.00 91.69 456 LEU A O 1
ATOM 3535 N N . ILE A 1 457 ? -20.964 -21.208 0.467 1.00 92.94 457 ILE A N 1
ATOM 3536 C CA . ILE A 1 457 ? -20.985 -20.340 1.659 1.00 92.94 457 ILE A CA 1
ATOM 3537 C C . ILE A 1 457 ? -20.987 -21.184 2.934 1.00 92.94 457 ILE A C 1
ATOM 3539 O O . ILE A 1 457 ? -20.210 -20.903 3.841 1.00 92.94 457 ILE A O 1
ATOM 3543 N N . ALA A 1 458 ? -21.786 -22.254 2.990 1.00 91.56 458 ALA A N 1
ATOM 3544 C CA . ALA A 1 458 ? -21.785 -23.173 4.127 1.00 91.56 458 ALA A CA 1
ATOM 3545 C C . ALA A 1 458 ? -20.410 -23.836 4.347 1.00 91.56 458 ALA A C 1
ATOM 3547 O O . ALA A 1 458 ? -19.979 -23.989 5.489 1.00 91.56 458 ALA A O 1
ATOM 3548 N N . LEU A 1 459 ? -19.697 -24.177 3.266 1.00 90.38 459 LEU A N 1
ATOM 3549 C CA . LEU A 1 459 ? -18.336 -24.712 3.341 1.00 90.38 459 LEU A CA 1
ATOM 3550 C C . LEU A 1 459 ? -17.334 -23.674 3.868 1.00 90.38 459 LEU A C 1
ATOM 3552 O O . LEU A 1 459 ? -16.542 -23.992 4.752 1.00 90.38 459 LEU A O 1
ATOM 3556 N N . GLU A 1 460 ? -17.361 -22.434 3.366 1.00 91.12 460 GLU A N 1
ATOM 3557 C CA . GLU A 1 460 ? -16.470 -21.390 3.897 1.00 91.12 460 GLU A CA 1
ATOM 3558 C C . GLU A 1 460 ? -16.808 -21.070 5.360 1.00 91.12 460 GLU A C 1
ATOM 3560 O O . GLU A 1 460 ? -15.903 -20.896 6.171 1.00 91.12 460 GLU A O 1
ATOM 3565 N N . LYS A 1 461 ? -18.096 -21.087 5.731 1.00 92.69 461 LYS A N 1
ATOM 3566 C CA . LYS A 1 461 ? -18.551 -20.914 7.116 1.00 92.69 461 LYS A CA 1
ATOM 3567 C C . LYS A 1 461 ? -17.908 -21.930 8.051 1.00 92.69 461 LYS A C 1
ATOM 3569 O O . LYS A 1 461 ? -17.415 -21.542 9.102 1.00 92.69 461 LYS A O 1
ATOM 3574 N N . GLN A 1 462 ? -17.852 -23.206 7.668 1.00 91.19 462 GLN A N 1
ATOM 3575 C CA . GLN A 1 462 ? -17.186 -24.235 8.476 1.00 91.19 462 GLN A CA 1
ATOM 3576 C C . GLN A 1 462 ? -15.698 -23.935 8.706 1.00 91.19 462 GLN A C 1
ATOM 3578 O O . GLN A 1 462 ? -15.194 -24.211 9.789 1.00 91.19 462 GLN A O 1
ATOM 3583 N N . LYS A 1 463 ? -15.011 -23.341 7.722 1.00 89.38 463 LYS A N 1
ATOM 3584 C CA . LYS A 1 463 ? -13.579 -23.020 7.817 1.00 89.38 463 LYS A CA 1
ATOM 3585 C C . LYS A 1 463 ? -13.290 -21.799 8.684 1.00 89.38 463 LYS A C 1
ATOM 3587 O O . LYS A 1 463 ? -12.314 -21.808 9.423 1.00 89.38 463 LYS A O 1
ATOM 3592 N N . ILE A 1 464 ? -14.119 -20.758 8.593 1.00 92.94 464 ILE A N 1
ATOM 3593 C CA . ILE A 1 464 ? -13.833 -19.462 9.235 1.00 92.94 464 ILE A CA 1
ATOM 3594 C C . ILE A 1 464 ? -14.551 -19.266 10.577 1.00 92.94 464 ILE A C 1
ATOM 3596 O O . ILE A 1 464 ? -14.231 -18.337 11.313 1.00 92.94 464 ILE A O 1
ATOM 3600 N N . MET A 1 465 ? -15.546 -20.096 10.909 1.00 90.44 465 MET A N 1
ATOM 3601 C CA . MET A 1 465 ? -16.400 -19.864 12.081 1.00 90.44 465 MET A CA 1
ATOM 3602 C C . MET A 1 465 ? -15.638 -19.951 13.408 1.00 90.44 465 MET A C 1
ATOM 3604 O O . MET A 1 465 ? -15.964 -19.210 14.332 1.00 90.44 465 MET A O 1
ATOM 3608 N N . THR A 1 466 ? -14.645 -20.833 13.529 1.00 93.00 466 THR A N 1
ATOM 3609 C CA . THR A 1 466 ? -13.814 -20.900 14.742 1.00 93.00 466 THR A CA 1
ATOM 3610 C C . THR A 1 466 ? -13.069 -19.582 14.942 1.00 93.00 466 THR A C 1
ATOM 3612 O O . THR A 1 466 ? -13.263 -18.930 15.963 1.00 93.00 466 THR A O 1
ATOM 3615 N N . ALA A 1 467 ? -12.362 -19.124 13.908 1.00 93.81 467 ALA A N 1
ATOM 3616 C CA . ALA A 1 467 ? -11.628 -17.864 13.918 1.00 93.81 467 ALA A CA 1
ATOM 3617 C C . ALA A 1 467 ? -12.532 -16.648 14.205 1.00 93.81 467 ALA A C 1
ATOM 3619 O O . ALA A 1 467 ? -12.208 -15.819 15.045 1.00 93.81 467 ALA A O 1
ATOM 3620 N N . PHE A 1 468 ? -13.721 -16.575 13.592 1.00 94.50 468 PHE A N 1
ATOM 3621 C CA . PHE A 1 468 ? -14.690 -15.504 13.875 1.00 94.50 468 PHE A CA 1
ATOM 3622 C C . PHE A 1 468 ? -15.134 -15.465 15.349 1.00 94.50 468 PHE A C 1
ATOM 3624 O O . PHE A 1 468 ? -15.404 -14.391 15.882 1.00 94.50 468 PHE A O 1
ATOM 3631 N N . LYS A 1 469 ? -15.250 -16.622 16.018 1.00 92.00 469 LYS A N 1
ATOM 3632 C CA . LYS A 1 469 ? -15.634 -16.682 17.441 1.00 92.00 469 LYS A CA 1
ATOM 3633 C C . LYS A 1 469 ? -14.505 -16.246 18.370 1.00 92.00 469 LYS A C 1
ATOM 3635 O O . LYS A 1 469 ? -14.795 -15.671 19.421 1.00 92.00 469 LYS A O 1
ATOM 3640 N N . GLU A 1 470 ? -13.266 -16.558 18.005 1.00 93.81 470 GLU A N 1
ATOM 3641 C CA . GLU A 1 470 ? -12.073 -16.206 18.777 1.00 93.81 470 GLU A CA 1
ATOM 3642 C C . GLU A 1 470 ? -11.842 -14.693 18.745 1.00 93.81 470 GLU A C 1
ATOM 3644 O O . GLU A 1 470 ? -11.742 -14.073 19.806 1.00 93.81 470 GLU A O 1
ATOM 3649 N N . GLY A 1 471 ? -11.937 -14.075 17.565 1.00 94.19 471 GLY A N 1
ATOM 3650 C CA . GLY A 1 471 ? -11.853 -12.628 17.453 1.00 94.19 471 GLY A CA 1
ATOM 3651 C C . GLY A 1 471 ? -11.485 -12.119 16.062 1.00 94.19 471 GLY A C 1
ATOM 3652 O O . GLY A 1 471 ? -11.256 -12.889 15.126 1.00 94.19 471 GLY A O 1
ATOM 3653 N N . PRO A 1 472 ? -11.429 -10.784 15.897 1.00 95.38 472 PRO A N 1
ATOM 3654 C CA . PRO A 1 472 ? -11.063 -10.176 14.624 1.00 95.38 472 PRO A CA 1
ATOM 3655 C C . PRO A 1 472 ? -9.621 -10.492 14.193 1.00 95.38 472 PRO A C 1
ATOM 3657 O O . PRO A 1 472 ? -9.367 -10.514 12.994 1.00 95.38 472 PRO A O 1
ATOM 3660 N N . ARG A 1 473 ? -8.696 -10.771 15.124 1.00 95.31 473 ARG A N 1
ATOM 3661 C CA . ARG A 1 473 ? -7.295 -11.117 14.811 1.00 95.31 473 ARG A CA 1
ATOM 3662 C C . ARG A 1 473 ? -7.146 -12.545 14.314 1.00 95.31 473 ARG A C 1
ATOM 3664 O O . ARG A 1 473 ? -6.460 -12.800 13.334 1.00 95.31 473 ARG A O 1
ATOM 3671 N N . GLU A 1 474 ? -7.851 -13.477 14.930 1.00 95.19 474 GLU A N 1
ATOM 3672 C CA . GLU A 1 474 ? -7.887 -14.863 14.485 1.00 95.19 474 GLU A CA 1
ATOM 3673 C C . GLU A 1 474 ? -8.569 -14.957 13.116 1.00 95.19 474 GLU A C 1
ATOM 3675 O O . GLU A 1 474 ? -8.105 -15.676 12.225 1.00 95.19 474 GLU A O 1
ATOM 3680 N N . LEU A 1 475 ? -9.628 -14.164 12.903 1.00 95.88 475 LEU A N 1
ATOM 3681 C CA . LEU A 1 475 ? -10.251 -14.017 11.590 1.00 95.88 475 LEU A CA 1
ATOM 3682 C C . LEU A 1 475 ? -9.293 -13.405 10.555 1.00 95.88 475 LEU A C 1
ATOM 3684 O O . LEU A 1 475 ? -9.267 -13.875 9.420 1.00 95.88 475 LEU A O 1
ATOM 3688 N N . GLU A 1 476 ? -8.498 -12.400 10.925 1.00 95.75 476 GLU A N 1
ATOM 3689 C CA . GLU A 1 476 ? -7.456 -11.815 10.071 1.00 95.75 476 GLU A CA 1
ATOM 3690 C C . GLU A 1 476 ? -6.461 -12.879 9.590 1.00 95.75 476 GLU A C 1
ATOM 3692 O O . GLU A 1 476 ? -6.329 -13.084 8.379 1.00 95.75 476 GLU A O 1
ATOM 3697 N N . CYS A 1 477 ? -5.858 -13.631 10.514 1.00 91.12 477 CYS A N 1
ATOM 3698 C CA . CYS A 1 477 ? -4.935 -14.720 10.190 1.00 91.12 477 CYS A CA 1
ATOM 3699 C C . CYS A 1 477 ? -5.582 -15.751 9.248 1.00 91.12 477 CYS A C 1
ATOM 3701 O O . CYS A 1 477 ? -4.975 -16.200 8.272 1.00 91.12 477 CYS A O 1
ATOM 3703 N N . CYS A 1 478 ? -6.844 -16.107 9.503 1.00 91.62 478 CYS A N 1
ATOM 3704 C CA . CYS A 1 478 ? -7.584 -17.070 8.691 1.00 91.62 478 CYS A CA 1
ATOM 3705 C C . CYS A 1 478 ? -7.840 -16.572 7.256 1.00 91.62 478 CYS A C 1
ATOM 3707 O O . CYS A 1 478 ? -7.672 -17.331 6.301 1.00 91.62 478 CYS A O 1
ATOM 3709 N N . LEU A 1 479 ? -8.244 -15.309 7.089 1.00 90.38 479 LEU A N 1
ATOM 3710 C CA . LEU A 1 479 ? -8.629 -14.755 5.787 1.00 90.38 479 LEU A CA 1
ATOM 3711 C C . LEU A 1 479 ? -7.430 -14.354 4.921 1.00 90.38 479 LEU A C 1
ATOM 3713 O O . LEU A 1 479 ? -7.521 -14.415 3.690 1.00 90.38 479 LEU A O 1
ATOM 3717 N N . PHE A 1 480 ? -6.334 -13.914 5.537 1.00 86.81 480 PHE A N 1
ATOM 3718 C CA . PHE A 1 480 ? -5.235 -13.279 4.815 1.00 86.81 480 PHE A CA 1
ATOM 3719 C C . PHE A 1 480 ? -3.920 -14.057 4.841 1.00 86.81 480 PHE A C 1
ATOM 3721 O O . PHE A 1 480 ? -3.215 -14.033 3.831 1.00 86.81 480 PHE A O 1
ATOM 3728 N N . ASP A 1 481 ? -3.614 -14.754 5.935 1.00 75.44 481 ASP A N 1
ATOM 3729 C CA . ASP A 1 481 ? -2.283 -15.337 6.155 1.00 75.44 481 ASP A CA 1
ATOM 3730 C C . ASP A 1 481 ? -2.278 -16.867 5.973 1.00 75.44 481 ASP A C 1
ATOM 3732 O O . ASP A 1 481 ? -1.234 -17.485 5.764 1.00 75.44 481 ASP A O 1
ATOM 3736 N N . SER A 1 482 ? -3.456 -17.502 5.976 1.00 61.75 482 SER A N 1
ATOM 3737 C CA . SER A 1 482 ? -3.598 -18.920 5.648 1.00 61.75 482 SER A CA 1
ATOM 3738 C C . SER A 1 482 ? -3.441 -19.176 4.143 1.00 61.75 482 SER A C 1
ATOM 3740 O O . SER A 1 482 ? -4.294 -18.800 3.326 1.00 61.75 482 SER A O 1
ATOM 3742 N N . ASN A 1 483 ? -2.396 -19.927 3.778 1.00 53.97 483 ASN A N 1
ATOM 3743 C CA . ASN A 1 483 ? -2.195 -20.449 2.420 1.00 53.97 483 ASN A CA 1
ATOM 3744 C C . ASN A 1 483 ? -3.420 -21.237 1.907 1.00 53.97 483 ASN A C 1
ATOM 3746 O O . ASN A 1 483 ? -3.723 -21.199 0.715 1.00 53.97 483 ASN A O 1
ATOM 3750 N N . ASP A 1 484 ? -4.182 -21.882 2.794 1.00 54.16 484 ASP A N 1
ATOM 3751 C CA . ASP A 1 484 ? -5.359 -22.687 2.437 1.00 54.16 484 ASP A CA 1
ATOM 3752 C C . ASP A 1 484 ? -6.578 -21.832 2.052 1.00 54.16 484 ASP A C 1
ATOM 3754 O O . ASP A 1 484 ? -7.460 -22.247 1.279 1.00 54.16 484 ASP A O 1
ATOM 3758 N N . PHE A 1 485 ? -6.650 -20.603 2.570 1.00 55.22 485 PHE A N 1
ATOM 3759 C CA . PHE A 1 485 ? -7.724 -19.680 2.234 1.00 55.22 485 PHE A CA 1
ATOM 3760 C C . PHE A 1 485 ? -7.438 -18.926 0.925 1.00 55.22 485 PHE A C 1
ATOM 3762 O O . PHE A 1 485 ? -8.353 -18.740 0.118 1.00 55.22 485 PHE A O 1
ATOM 3769 N N . VAL A 1 486 ? -6.175 -18.602 0.633 1.00 50.16 486 VAL A N 1
ATOM 3770 C CA . VAL A 1 486 ? -5.790 -17.773 -0.528 1.00 50.16 486 VAL A CA 1
ATOM 3771 C C . VAL A 1 486 ? -5.341 -18.589 -1.752 1.00 50.16 486 VAL A C 1
ATOM 3773 O O . VAL A 1 486 ? -5.460 -18.104 -2.879 1.00 50.16 486 VAL A O 1
ATOM 3776 N N . SER A 1 487 ? -4.901 -19.844 -1.594 1.00 35.66 487 SER A N 1
ATOM 3777 C CA . SER A 1 487 ? -4.386 -20.624 -2.725 1.00 35.66 487 SER A CA 1
ATOM 3778 C C . SER A 1 487 ? -5.488 -21.037 -3.709 1.00 35.66 487 SER A C 1
ATOM 3780 O O . SER A 1 487 ? -6.312 -21.919 -3.462 1.00 35.66 487 SER A O 1
ATOM 3782 N N . SER A 1 488 ? -5.471 -20.381 -4.870 1.00 28.66 488 SER A N 1
ATOM 3783 C CA . SER A 1 488 ? -6.097 -20.816 -6.119 1.00 28.66 488 SER A CA 1
ATOM 3784 C C . SER A 1 488 ? -5.125 -21.683 -6.936 1.00 28.66 488 SER A C 1
ATOM 3786 O O . SER A 1 488 ? -5.090 -21.585 -8.165 1.00 28.66 488 SER A O 1
ATOM 3788 N N . MET A 1 489 ? -4.321 -22.535 -6.293 1.00 24.58 489 MET A N 1
ATOM 3789 C CA . MET A 1 489 ? -3.682 -23.628 -7.022 1.00 24.58 489 MET A CA 1
ATOM 3790 C C . MET A 1 489 ? -4.806 -24.525 -7.549 1.00 24.58 489 MET A C 1
ATOM 3792 O O . MET A 1 489 ? -5.534 -25.157 -6.781 1.00 24.58 489 MET A O 1
ATOM 3796 N N . ARG A 1 490 ? -4.970 -24.573 -8.880 1.00 22.75 490 ARG A N 1
ATOM 3797 C CA . ARG A 1 490 ? -5.592 -25.738 -9.523 1.00 22.75 490 ARG A CA 1
ATOM 3798 C C . ARG A 1 490 ? -4.962 -26.978 -8.882 1.00 22.75 490 ARG A C 1
ATOM 3800 O O . ARG A 1 490 ? -3.746 -26.951 -8.684 1.00 22.75 490 ARG A O 1
ATOM 3807 N N . PRO A 1 491 ? -5.716 -28.052 -8.596 1.00 23.00 491 PRO A N 1
ATOM 3808 C CA . PRO A 1 491 ? -5.073 -29.329 -8.358 1.00 23.00 491 PRO A CA 1
ATOM 3809 C C . PRO A 1 491 ? -4.239 -29.607 -9.608 1.00 23.00 491 PRO A C 1
ATOM 3811 O O . PRO A 1 491 ? -4.776 -29.855 -10.690 1.00 23.00 491 PRO A O 1
ATOM 3814 N N . SER A 1 492 ? -2.921 -29.451 -9.488 1.00 22.98 492 SER A N 1
ATOM 3815 C CA . SER A 1 492 ? -2.012 -30.079 -10.419 1.00 22.98 492 SER A CA 1
ATOM 3816 C C . SER A 1 492 ? -2.388 -31.551 -10.377 1.00 22.98 492 SER A C 1
ATOM 3818 O O . SER A 1 492 ? -2.603 -32.121 -9.307 1.00 22.98 492 SER A O 1
ATOM 3820 N N . LEU A 1 493 ? -2.580 -32.135 -11.554 1.00 28.02 493 LEU A N 1
ATOM 3821 C CA . LEU A 1 493 ? -2.688 -33.574 -11.725 1.00 28.02 493 LEU A CA 1
ATOM 3822 C C . LEU A 1 493 ? -1.364 -34.182 -11.251 1.00 28.02 493 LEU A C 1
ATOM 3824 O O . LEU A 1 493 ? -0.474 -34.465 -12.045 1.00 28.02 493 LEU A O 1
ATOM 3828 N N . THR A 1 494 ? -1.200 -34.312 -9.940 1.00 24.41 494 THR A N 1
ATOM 3829 C CA . THR A 1 494 ? -0.195 -35.158 -9.330 1.00 24.41 494 THR A CA 1
ATOM 3830 C C . THR A 1 494 ? -0.824 -36.532 -9.223 1.00 24.41 494 THR A C 1
ATOM 3832 O O . THR A 1 494 ? -1.863 -36.741 -8.593 1.00 24.41 494 THR A O 1
ATOM 3835 N N . SER A 1 495 ? -0.223 -37.469 -9.945 1.00 25.20 495 SER A N 1
ATOM 3836 C CA . SER A 1 495 ? -0.587 -38.876 -9.934 1.00 25.20 495 SER A CA 1
ATOM 3837 C C . SER A 1 495 ? -0.718 -39.402 -8.490 1.00 25.20 495 SER A C 1
ATOM 3839 O O . SER A 1 495 ? 0.024 -38.949 -7.614 1.00 25.20 495 SER A O 1
ATOM 3841 N N . PRO A 1 496 ? -1.599 -40.384 -8.206 1.00 24.91 496 PRO A N 1
ATOM 3842 C CA . PRO A 1 496 ? -1.971 -40.797 -6.840 1.00 24.91 496 PRO A CA 1
ATOM 3843 C C . PRO A 1 496 ? -0.866 -41.464 -5.994 1.00 24.91 496 PRO A C 1
ATOM 3845 O O . PRO A 1 496 ? -1.153 -42.073 -4.965 1.00 24.91 496 PRO A O 1
ATOM 3848 N N . SER A 1 497 ? 0.397 -41.402 -6.404 1.00 30.52 497 SER A N 1
ATOM 3849 C CA . SER A 1 497 ? 1.488 -42.214 -5.860 1.00 30.52 497 SER A CA 1
ATOM 3850 C C . SER A 1 497 ? 2.348 -41.532 -4.789 1.00 30.52 497 SER A C 1
ATOM 3852 O O . SER A 1 497 ? 3.198 -42.207 -4.217 1.00 30.52 497 SER A O 1
ATOM 3854 N N . GLN A 1 498 ? 2.129 -40.257 -4.438 1.00 30.75 498 GLN A N 1
ATOM 3855 C CA . GLN A 1 498 ? 2.993 -39.562 -3.458 1.00 30.75 498 GLN A CA 1
ATOM 3856 C C . GLN A 1 498 ? 2.335 -39.150 -2.129 1.00 30.75 498 GLN A C 1
ATOM 3858 O O . GLN A 1 498 ? 3.039 -38.758 -1.204 1.00 30.75 498 GLN A O 1
ATOM 3863 N N . VAL A 1 499 ? 1.025 -39.354 -1.942 1.00 30.83 499 VAL A N 1
ATOM 3864 C CA . VAL A 1 499 ? 0.348 -39.044 -0.657 1.00 30.83 499 VAL A CA 1
ATOM 3865 C C . VAL A 1 499 ? 0.516 -40.160 0.396 1.00 30.83 499 VAL A C 1
ATOM 3867 O O . VAL A 1 499 ? 0.263 -39.951 1.578 1.00 30.83 499 VAL A O 1
ATOM 3870 N N . LYS A 1 500 ? 1.026 -41.345 0.026 1.00 30.59 500 LYS A N 1
ATOM 3871 C CA . LYS A 1 500 ? 1.210 -42.464 0.976 1.00 30.59 500 LYS A CA 1
ATOM 3872 C C . LYS A 1 500 ? 2.550 -42.488 1.726 1.00 30.59 500 LYS A C 1
ATOM 3874 O O . LYS A 1 500 ? 2.701 -43.303 2.630 1.00 30.59 500 LYS A O 1
ATOM 3879 N N . ALA A 1 501 ? 3.497 -41.597 1.426 1.00 32.09 501 ALA A N 1
ATOM 3880 C CA . ALA A 1 501 ? 4.807 -41.603 2.092 1.00 32.09 501 ALA A CA 1
ATOM 3881 C C . ALA A 1 501 ? 4.843 -40.841 3.438 1.00 32.09 501 ALA A C 1
ATOM 3883 O O . ALA A 1 501 ? 5.752 -41.065 4.233 1.00 32.09 501 ALA A O 1
ATOM 3884 N N . ALA A 1 502 ? 3.850 -39.993 3.737 1.00 31.39 502 ALA A N 1
ATOM 3885 C CA . ALA A 1 502 ? 3.832 -39.177 4.959 1.00 31.39 502 ALA A CA 1
ATOM 3886 C C . ALA A 1 502 ? 2.995 -39.764 6.119 1.00 31.39 502 ALA A C 1
ATOM 3888 O O . ALA A 1 502 ? 3.070 -39.259 7.234 1.00 31.39 502 ALA A O 1
ATOM 3889 N N . ALA A 1 503 ? 2.234 -40.845 5.896 1.00 31.80 503 ALA A N 1
ATOM 3890 C CA . ALA A 1 503 ? 1.341 -41.426 6.910 1.00 31.80 503 ALA A CA 1
ATOM 3891 C C . ALA A 1 503 ? 1.921 -42.634 7.682 1.00 31.80 503 ALA A C 1
ATOM 3893 O O . ALA A 1 503 ? 1.306 -43.087 8.640 1.00 31.80 503 ALA A O 1
ATOM 3894 N N . ASN A 1 504 ? 3.110 -43.141 7.326 1.00 27.38 504 ASN A N 1
ATOM 3895 C CA . ASN A 1 504 ? 3.685 -44.362 7.920 1.00 27.38 504 ASN A CA 1
ATOM 3896 C C . ASN A 1 504 ? 4.925 -44.111 8.802 1.00 27.38 504 ASN A C 1
ATOM 3898 O O . ASN A 1 504 ? 5.909 -44.847 8.747 1.00 27.38 504 ASN A O 1
ATOM 3902 N N . ARG A 1 505 ? 4.879 -43.092 9.669 1.00 31.25 505 ARG A N 1
ATOM 3903 C CA . ARG A 1 505 ? 5.781 -42.991 10.834 1.00 31.25 505 ARG A CA 1
ATOM 3904 C C . ARG A 1 505 ? 4.991 -42.866 12.136 1.00 31.25 505 ARG A C 1
ATOM 3906 O O . ARG A 1 505 ? 5.076 -41.869 12.839 1.00 31.25 505 ARG A O 1
ATOM 3913 N N . SER A 1 506 ? 4.229 -43.909 12.457 1.00 29.66 506 SER A N 1
ATOM 3914 C CA . SER A 1 506 ? 3.881 -44.273 13.835 1.00 29.66 506 SER A CA 1
ATOM 3915 C C . SER A 1 506 ? 3.344 -45.708 13.865 1.00 29.66 506 SER A C 1
ATOM 3917 O O . SER A 1 506 ? 2.398 -46.005 13.146 1.00 29.66 506 SER A O 1
ATOM 3919 N N . GLY A 1 507 ? 3.933 -46.593 14.681 1.00 26.39 507 GLY A N 1
ATOM 3920 C CA . GLY A 1 507 ? 3.331 -47.894 15.025 1.00 26.39 507 GLY A CA 1
ATOM 3921 C C . GLY A 1 507 ? 4.124 -49.154 14.645 1.00 26.39 507 GLY A C 1
ATOM 3922 O O . GLY A 1 507 ? 4.152 -49.578 13.500 1.00 26.39 507 GLY A O 1
ATOM 3923 N N . LYS A 1 508 ? 4.734 -49.754 15.670 1.00 27.47 508 LYS A N 1
ATOM 3924 C CA . LYS A 1 508 ? 5.509 -51.006 15.776 1.00 27.47 508 LYS A CA 1
ATOM 3925 C C . LYS A 1 508 ? 4.794 -52.333 15.384 1.00 27.47 508 LYS A C 1
ATOM 3927 O O . LYS A 1 508 ? 3.650 -52.538 15.761 1.00 27.47 508 LYS A O 1
ATOM 3932 N N . ILE A 1 509 ? 5.625 -53.266 14.874 1.00 27.97 509 ILE A N 1
ATOM 3933 C CA . ILE A 1 509 ? 5.711 -54.747 15.073 1.00 27.97 509 ILE A CA 1
ATOM 3934 C C . ILE A 1 509 ? 4.682 -55.684 14.394 1.00 27.97 509 ILE A C 1
ATOM 3936 O O . ILE A 1 509 ? 3.500 -55.667 14.707 1.00 27.97 509 ILE A O 1
ATOM 3940 N N . GLY A 1 510 ? 5.202 -56.643 13.606 1.00 24.45 510 GLY A N 1
ATOM 3941 C CA . GLY A 1 510 ? 4.537 -57.909 13.255 1.00 24.45 510 GLY A CA 1
ATOM 3942 C C . GLY A 1 510 ? 5.206 -58.648 12.084 1.00 24.45 510 GLY A C 1
ATOM 3943 O O . GLY A 1 510 ? 5.382 -58.068 11.024 1.00 24.45 510 GLY A O 1
ATOM 3944 N N . ALA A 1 511 ? 5.616 -59.899 12.298 1.00 26.39 511 ALA A N 1
ATOM 3945 C CA . ALA A 1 511 ? 6.468 -60.733 11.441 1.00 26.39 511 ALA A CA 1
ATOM 3946 C C . ALA A 1 511 ? 5.832 -61.248 10.126 1.00 26.39 511 ALA A C 1
ATOM 3948 O O . ALA A 1 511 ? 4.627 -61.477 10.071 1.00 26.39 511 ALA A O 1
ATOM 3949 N N . GLY A 1 512 ? 6.676 -61.544 9.122 1.00 23.30 512 GLY A N 1
ATOM 3950 C CA . GLY A 1 512 ? 6.345 -62.412 7.977 1.00 23.30 512 GLY A CA 1
ATOM 3951 C C . GLY A 1 512 ? 7.069 -62.070 6.662 1.00 23.30 512 GLY A C 1
ATOM 3952 O O . GLY A 1 512 ? 6.692 -61.131 5.974 1.00 23.30 512 GLY A O 1
ATOM 3953 N N . GLN A 1 513 ? 8.075 -62.862 6.288 1.00 24.98 513 GLN A N 1
ATOM 3954 C CA . GLN A 1 513 ? 8.621 -63.014 4.922 1.00 24.98 513 GLN A CA 1
ATOM 3955 C C . GLN A 1 513 ? 8.264 -64.441 4.428 1.00 24.98 513 GLN A C 1
ATOM 3957 O O . GLN A 1 513 ? 7.924 -65.254 5.294 1.00 24.98 513 GLN A O 1
ATOM 3962 N N . PRO A 1 514 ? 8.421 -64.837 3.138 1.00 37.09 514 PRO A N 1
ATOM 3963 C CA . PRO A 1 514 ? 8.869 -64.079 1.952 1.00 37.09 514 PRO A CA 1
ATOM 3964 C C . PRO A 1 514 ? 8.075 -64.372 0.644 1.00 37.09 514 PRO A C 1
ATOM 3966 O O . PRO A 1 514 ? 7.301 -65.322 0.555 1.00 37.09 514 PRO A O 1
ATOM 3969 N N . SER A 1 515 ? 8.314 -63.598 -0.421 1.00 24.84 515 SER A N 1
ATOM 3970 C CA . SER A 1 515 ? 8.616 -64.138 -1.769 1.00 24.84 515 SER A CA 1
ATOM 3971 C C . SER A 1 515 ? 8.995 -63.027 -2.758 1.00 24.84 515 SER A C 1
ATOM 3973 O O . SER A 1 515 ? 8.439 -61.931 -2.757 1.00 24.84 515 SER A O 1
ATOM 3975 N N . ASP A 1 516 ? 10.011 -63.349 -3.553 1.00 25.91 516 ASP A N 1
ATOM 3976 C CA . ASP A 1 516 ? 10.759 -62.528 -4.499 1.00 25.91 516 ASP A CA 1
ATOM 3977 C C . ASP A 1 516 ? 9.979 -62.101 -5.746 1.00 25.91 516 ASP A C 1
ATOM 3979 O O . ASP A 1 516 ? 9.426 -62.961 -6.421 1.00 25.91 516 ASP A O 1
ATOM 3983 N N . VAL A 1 517 ? 10.099 -60.825 -6.147 1.00 25.89 517 VAL A N 1
ATOM 3984 C CA . VAL A 1 517 ? 10.283 -60.411 -7.557 1.00 25.89 517 VAL A CA 1
ATOM 3985 C C . VAL A 1 517 ? 11.064 -59.082 -7.588 1.00 25.89 517 VAL A C 1
ATOM 3987 O O . VAL A 1 517 ? 10.591 -58.058 -7.099 1.00 25.89 517 VAL A O 1
ATOM 3990 N N . LYS A 1 518 ? 12.269 -59.082 -8.176 1.00 27.38 518 LYS A N 1
ATOM 3991 C CA . LYS A 1 518 ? 13.067 -57.875 -8.485 1.00 27.38 518 LYS A CA 1
ATOM 3992 C C . LYS A 1 518 ? 12.451 -57.083 -9.654 1.00 27.38 518 LYS A C 1
ATOM 3994 O O . LYS A 1 518 ? 12.168 -57.703 -10.678 1.00 27.38 518 LYS A O 1
ATOM 3999 N N . PRO A 1 519 ? 12.386 -55.739 -9.604 1.00 25.86 519 PRO A N 1
ATOM 4000 C CA . PRO A 1 519 ? 12.331 -54.895 -10.795 1.00 25.86 519 PRO A CA 1
ATOM 4001 C C . PRO A 1 519 ? 13.736 -54.399 -11.208 1.00 25.86 519 PRO A C 1
ATOM 4003 O O . PRO A 1 519 ? 14.665 -54.416 -10.394 1.00 25.86 519 PRO A O 1
ATOM 4006 N N . PRO A 1 520 ? 13.920 -53.988 -12.477 1.00 25.62 520 PRO A N 1
ATOM 4007 C CA . PRO A 1 520 ? 15.227 -53.720 -13.062 1.00 25.62 520 PRO A CA 1
ATOM 4008 C C . PRO A 1 520 ? 15.799 -52.369 -12.619 1.00 25.62 520 PRO A C 1
ATOM 4010 O O . PRO A 1 520 ? 15.079 -51.391 -12.426 1.00 25.62 520 PRO A O 1
ATOM 4013 N N . VAL A 1 521 ? 17.125 -52.328 -12.510 1.00 26.88 521 VAL A N 1
ATOM 4014 C CA . VAL A 1 521 ? 17.927 -51.111 -12.363 1.00 26.88 521 VAL A CA 1
ATOM 4015 C C . VAL A 1 521 ? 18.043 -50.454 -13.740 1.00 26.88 521 VAL A C 1
ATOM 4017 O O . VAL A 1 521 ? 18.510 -51.096 -14.678 1.00 26.88 521 VAL A O 1
ATOM 4020 N N . VAL A 1 522 ? 17.648 -49.186 -13.859 1.00 27.98 522 VAL A N 1
ATOM 4021 C CA . VAL A 1 522 ? 18.025 -48.319 -14.985 1.00 27.98 522 VAL A CA 1
ATOM 4022 C C . VAL A 1 522 ? 18.782 -47.132 -14.400 1.00 27.98 522 VAL A C 1
ATOM 4024 O O . VAL A 1 522 ? 18.232 -46.366 -13.611 1.00 27.98 522 VAL A O 1
ATOM 4027 N N . ASN A 1 523 ? 20.064 -47.039 -14.752 1.00 26.14 523 ASN A N 1
ATOM 4028 C CA . ASN A 1 523 ? 20.947 -45.926 -14.422 1.00 26.14 523 ASN A CA 1
ATOM 4029 C C . ASN A 1 523 ? 20.466 -44.652 -15.132 1.00 26.14 523 ASN A C 1
ATOM 4031 O O . ASN A 1 523 ? 20.259 -44.664 -16.343 1.00 26.14 523 ASN A O 1
ATOM 4035 N N . HIS A 1 524 ? 20.341 -43.556 -14.386 1.00 27.38 524 HIS A N 1
ATOM 4036 C CA . HIS A 1 524 ? 20.218 -42.203 -14.926 1.00 27.38 524 HIS A CA 1
ATOM 4037 C C . HIS A 1 524 ? 21.555 -41.475 -14.761 1.00 27.38 524 HIS A C 1
ATOM 4039 O O . HIS A 1 524 ? 21.676 -40.580 -13.938 1.00 27.38 524 HIS A O 1
ATOM 4045 N N . ASP A 1 525 ? 22.539 -41.872 -15.560 1.00 29.66 525 ASP A N 1
ATOM 4046 C CA . ASP A 1 525 ? 23.708 -41.055 -15.880 1.00 29.66 525 ASP A CA 1
ATOM 4047 C C . ASP A 1 525 ? 23.785 -41.033 -17.406 1.00 29.66 525 ASP A C 1
ATOM 4049 O O . ASP A 1 525 ? 24.217 -42.015 -17.993 1.00 29.66 525 ASP A O 1
ATOM 4053 N N . ASP A 1 526 ? 23.212 -39.992 -18.024 1.00 30.05 526 ASP A N 1
ATOM 4054 C CA . ASP A 1 526 ? 23.557 -39.461 -19.358 1.00 30.05 526 ASP A CA 1
ATOM 4055 C C . ASP A 1 526 ? 22.453 -38.514 -19.867 1.00 30.05 526 ASP A C 1
ATOM 4057 O O . ASP A 1 526 ? 21.534 -38.915 -20.580 1.00 30.05 526 ASP A O 1
ATOM 4061 N N . VAL A 1 527 ? 22.559 -37.220 -19.537 1.00 28.42 527 VAL A N 1
ATOM 4062 C CA . VAL A 1 527 ? 22.040 -36.132 -20.390 1.00 28.42 527 VAL A CA 1
ATOM 4063 C C . VAL A 1 527 ? 23.046 -34.967 -20.353 1.00 28.42 527 VAL A C 1
ATOM 4065 O O . VAL A 1 527 ? 23.220 -34.356 -19.296 1.00 28.42 527 VAL A O 1
ATOM 4068 N N . PRO A 1 528 ? 23.731 -34.633 -21.466 1.00 30.41 528 PRO A N 1
ATOM 4069 C CA . PRO A 1 528 ? 24.730 -33.567 -21.494 1.00 30.41 528 PRO A CA 1
ATOM 4070 C C . PRO A 1 528 ? 24.107 -32.165 -21.529 1.00 30.41 528 PRO A C 1
ATOM 4072 O O . PRO A 1 528 ? 23.226 -31.870 -22.335 1.00 30.41 528 PRO A O 1
ATOM 4075 N N . ILE A 1 529 ? 24.650 -31.271 -20.702 1.00 31.09 529 ILE A N 1
ATOM 4076 C CA . ILE A 1 529 ? 24.432 -29.818 -20.741 1.00 31.09 529 ILE A CA 1
ATOM 4077 C C . ILE A 1 529 ? 25.243 -29.231 -21.918 1.00 31.09 529 ILE A C 1
ATOM 4079 O O . ILE A 1 529 ? 26.456 -29.464 -21.969 1.00 31.09 529 ILE A O 1
ATOM 4083 N N . PRO A 1 530 ? 24.660 -28.446 -22.847 1.00 29.88 530 PRO A N 1
ATOM 4084 C CA . PRO A 1 530 ? 25.428 -27.815 -23.919 1.00 29.88 530 PRO A CA 1
ATOM 4085 C C . PRO A 1 530 ? 26.347 -26.715 -23.366 1.00 29.88 530 PRO A C 1
ATOM 4087 O O . PRO A 1 530 ? 25.890 -25.718 -22.810 1.00 29.88 530 PRO A O 1
ATOM 4090 N N . LYS A 1 531 ? 27.662 -26.894 -23.532 1.00 33.59 531 LYS A N 1
ATOM 4091 C CA . LYS A 1 531 ? 28.681 -25.866 -23.279 1.00 33.59 531 LYS A CA 1
ATOM 4092 C C . LYS A 1 531 ? 28.758 -24.913 -24.476 1.00 33.59 531 LYS A C 1
ATOM 4094 O O . LYS A 1 531 ? 28.944 -25.358 -25.605 1.00 33.59 531 LYS A O 1
ATOM 4099 N N . LEU A 1 532 ? 28.678 -23.611 -24.202 1.00 29.89 532 LEU A N 1
ATOM 4100 C CA . LEU A 1 532 ? 29.031 -22.528 -25.127 1.00 29.89 532 LEU A CA 1
ATOM 4101 C C . LEU A 1 532 ? 30.433 -22.763 -25.721 1.00 29.89 532 LEU A C 1
ATOM 4103 O O . LEU A 1 532 ? 31.393 -23.014 -24.989 1.00 29.89 532 LEU A O 1
ATOM 4107 N N . SER A 1 533 ? 30.552 -22.697 -27.048 1.00 33.09 533 SER A N 1
ATOM 4108 C CA . SER A 1 533 ? 31.797 -22.958 -27.774 1.00 33.09 533 SER A CA 1
ATOM 4109 C C . SER A 1 533 ? 32.856 -21.879 -27.522 1.00 33.09 533 SER A C 1
ATOM 4111 O O . SER A 1 533 ? 32.597 -20.683 -27.648 1.00 33.09 533 SER A O 1
ATOM 4113 N N . ALA A 1 534 ? 34.083 -22.321 -27.247 1.00 35.84 534 ALA A N 1
ATOM 4114 C CA . ALA A 1 534 ? 35.261 -21.527 -26.891 1.00 35.84 534 ALA A CA 1
ATOM 4115 C C . ALA A 1 534 ? 35.853 -20.637 -28.017 1.00 35.84 534 ALA A C 1
ATOM 4117 O O . ALA A 1 534 ? 37.001 -20.208 -27.922 1.00 35.84 534 ALA A O 1
ATOM 4118 N N . SER A 1 535 ? 35.102 -20.316 -29.074 1.00 36.38 535 SER A N 1
ATOM 4119 C CA . SER A 1 535 ? 35.588 -19.523 -30.218 1.00 36.38 535 SER A CA 1
ATOM 4120 C C . SER A 1 535 ? 35.468 -17.998 -30.046 1.00 36.38 535 SER A C 1
ATOM 4122 O O . SER A 1 535 ? 35.934 -17.254 -30.905 1.00 36.38 535 SER A O 1
ATOM 4124 N N . LEU A 1 536 ? 34.927 -17.507 -28.922 1.00 34.41 536 LEU A N 1
ATOM 4125 C CA . LEU A 1 536 ? 34.766 -16.067 -28.642 1.00 34.41 536 LEU A CA 1
ATOM 4126 C C . LEU A 1 536 ? 35.689 -15.503 -27.545 1.00 34.41 536 LEU A C 1
ATOM 4128 O O . LEU A 1 536 ? 35.743 -14.291 -27.357 1.00 34.41 536 LEU A O 1
ATOM 4132 N N . GLN A 1 537 ? 36.481 -16.336 -26.860 1.00 35.16 537 GLN A N 1
ATOM 4133 C CA . GLN A 1 537 ? 37.371 -15.882 -25.775 1.00 35.16 537 GLN A CA 1
ATOM 4134 C C . GLN A 1 537 ? 38.793 -15.488 -26.221 1.00 35.16 537 GLN A C 1
ATOM 4136 O O . GLN A 1 537 ? 39.599 -15.063 -25.395 1.00 35.16 537 GLN A O 1
ATOM 4141 N N . GLN A 1 538 ? 39.121 -15.558 -27.517 1.00 35.19 538 GLN A N 1
ATOM 4142 C CA . GLN A 1 538 ? 40.499 -15.364 -27.995 1.00 35.19 538 GLN A CA 1
ATOM 4143 C C . GLN A 1 538 ? 40.721 -14.112 -28.863 1.00 35.19 538 GLN A C 1
ATOM 4145 O O . GLN A 1 538 ? 41.539 -14.129 -29.781 1.00 35.19 538 GLN A O 1
ATOM 4150 N N . LYS A 1 539 ? 40.038 -12.993 -28.567 1.00 34.84 539 LYS A N 1
ATOM 4151 C CA . LYS A 1 539 ? 40.292 -11.712 -29.264 1.00 34.84 539 LYS A CA 1
ATOM 4152 C C . LYS A 1 539 ? 40.435 -10.459 -28.391 1.00 34.84 539 LYS A C 1
ATOM 4154 O O . LYS A 1 539 ? 40.408 -9.356 -28.923 1.00 34.84 539 LYS A O 1
ATOM 4159 N N . ILE A 1 540 ? 40.692 -10.607 -27.087 1.00 32.53 540 ILE A N 1
ATOM 4160 C CA . ILE A 1 540 ? 41.056 -9.484 -26.198 1.00 32.53 540 ILE A CA 1
ATOM 4161 C C . ILE A 1 540 ? 42.269 -9.870 -25.338 1.00 32.53 540 ILE A C 1
ATOM 4163 O O . ILE A 1 540 ? 42.200 -10.047 -24.129 1.00 32.53 540 ILE A O 1
ATOM 4167 N N . ARG A 1 541 ? 43.420 -10.039 -25.989 1.00 34.97 541 ARG A N 1
ATOM 4168 C CA . ARG A 1 541 ? 44.740 -9.933 -25.350 1.00 34.97 541 ARG A CA 1
ATOM 4169 C C . ARG A 1 541 ? 45.707 -9.331 -26.367 1.00 34.97 541 ARG A C 1
ATOM 4171 O O . ARG A 1 541 ? 46.406 -10.044 -27.079 1.00 34.97 541 ARG A O 1
ATOM 4178 N N . ARG A 1 542 ? 45.738 -8.001 -26.451 1.00 31.70 542 ARG A N 1
ATOM 4179 C CA . ARG A 1 542 ? 46.892 -7.262 -26.979 1.00 31.70 542 ARG A CA 1
ATOM 4180 C C . ARG A 1 542 ? 47.299 -6.213 -25.945 1.00 31.70 542 ARG A C 1
ATOM 4182 O O . ARG A 1 542 ? 46.460 -5.471 -25.450 1.00 31.70 542 ARG A O 1
ATOM 4189 N N . LYS A 1 543 ? 48.578 -6.287 -25.570 1.00 35.00 543 LYS A N 1
ATOM 4190 C CA . LYS A 1 543 ? 49.308 -5.457 -24.599 1.00 35.00 543 LYS A CA 1
ATOM 4191 C C . LYS A 1 543 ? 49.312 -3.965 -24.992 1.00 35.00 543 LYS A C 1
ATOM 4193 O O . LYS A 1 543 ? 49.154 -3.680 -26.179 1.00 35.00 543 LYS A O 1
ATOM 4198 N N . PRO A 1 544 ? 49.554 -3.044 -24.037 1.00 33.50 544 PRO A N 1
ATOM 4199 C CA . PRO A 1 544 ? 49.749 -1.621 -24.324 1.00 33.50 544 PRO A CA 1
ATOM 4200 C C . PRO A 1 544 ? 51.131 -1.363 -24.965 1.00 33.50 544 PRO A C 1
ATOM 4202 O O . PRO A 1 544 ? 52.035 -2.187 -24.777 1.00 33.50 544 PRO A O 1
ATOM 4205 N N . PRO A 1 545 ? 51.317 -0.256 -25.711 1.00 46.31 545 PRO A N 1
ATOM 4206 C CA . PRO A 1 545 ? 52.624 0.129 -26.231 1.00 46.31 545 PRO A CA 1
ATOM 4207 C C . PRO A 1 545 ? 53.500 0.763 -25.139 1.00 46.31 545 PRO A C 1
ATOM 4209 O O . PRO A 1 545 ? 52.986 1.398 -24.217 1.00 46.31 545 PRO A O 1
ATOM 4212 N N . GLN A 1 546 ? 54.811 0.546 -25.272 1.00 40.41 546 GLN A N 1
ATOM 4213 C CA . GLN A 1 546 ? 55.865 1.347 -24.642 1.00 40.41 546 GLN A CA 1
ATOM 4214 C C . GLN A 1 546 ? 56.017 2.686 -25.355 1.00 40.41 546 GLN A C 1
ATOM 4216 O O . GLN A 1 546 ? 55.789 2.704 -26.589 1.00 40.41 546 GLN A O 1
#